Protein AF-A0A9P1D1K6-F1 (afdb_monomer)

Sequence (408 aa):
MLAAFEADSLADGDSSPRAAVVCERLGHWVSNLDGKNLGFVVSDTKKFWKLSDGKVVQKAAHGKKWQWMDKAPTPAATPTGSFSNTCSSPEVSFVLPPAMTSPKSGGYSPRKATVRLGANIRGVGGALWGRVVAEEFQGWRLDTGHIAKKVSENVQWRWDDTYAIHVELEGLELPPSADLEDHTGWDGLPQAVLFHIYEWLSLRSALRAAASSRRWAQSAVALPVELPPPQVDALLQFCLLQVLQAFDETRLPLPMTAIYAEMRAAARKALAGTSARHRMESMVLQSVGRSCLSAQKDLLAGLAAGRCHRHHISWMPDVKTSGHRTLERMARHFHSMDLIEVTKQRWHKRIHHSPNTRTCIELLLTGVNRSHPLFLEHEAWALQKTTEGTEFCTQEAADQVDWQGRFT

Solvent-accessible surface area (backbone atoms only — not comparable to full-atom values): 24933 Å² total; per-residue (Å²): 136,90,78,90,80,82,88,82,89,79,90,84,77,94,70,77,73,79,69,81,80,81,70,81,61,65,78,36,36,33,19,31,78,87,66,48,77,72,39,40,29,72,42,84,54,100,60,32,37,32,26,72,85,72,49,73,47,52,59,88,36,56,81,74,58,24,41,81,42,98,60,78,81,74,77,75,80,80,80,88,76,81,94,77,93,80,90,78,88,83,89,81,87,87,79,87,83,82,85,88,79,80,85,82,83,76,84,80,78,82,67,84,79,71,85,58,71,70,42,40,35,19,32,73,88,66,48,77,66,34,34,24,72,42,85,50,98,64,28,33,33,24,72,73,73,49,71,52,46,60,88,39,58,79,71,54,27,40,78,40,75,75,48,81,71,46,70,85,52,77,78,58,78,72,70,79,85,64,92,69,83,75,77,56,78,68,81,74,56,56,70,70,57,56,49,55,53,47,75,75,39,53,71,70,56,38,54,52,48,20,72,74,34,73,67,42,32,60,56,44,75,62,44,57,45,74,58,53,29,48,27,34,44,38,43,42,49,51,18,45,49,57,41,57,73,77,53,66,73,86,64,53,68,37,49,48,69,60,54,50,52,47,22,45,50,40,35,55,53,26,67,75,32,71,68,51,32,51,53,49,50,50,52,23,72,68,44,82,41,91,65,62,51,64,62,49,50,51,51,52,51,28,45,74,68,66,76,40,56,83,83,28,42,58,74,69,69,46,53,65,65,17,77,52,49,35,68,74,46,43,54,49,50,42,31,74,68,52,46,32,38,69,47,80,49,76,49,75,45,72,41,86,100,46,96,51,69,42,82,46,75,50,48,26,37,64,49,70,38,73,84,26,68,74,47,46,54,52,50,54,54,54,52,53,56,53,53,57,55,51,54,54,55,52,50,54,53,51,53,53,53,56,59,58,64,74,78,112

Nearest PDB structures (foldseek):
  4cnz-assembly2_D  TM=4.065E-01  e=2.256E+00  Azospirillum brasilense
  3lf0-assembly1_C  TM=3.913E-01  e=2.387E+00  Mycobacterium tuberculosis
  6zm9-assembly1_A  TM=3.610E-01  e=2.256E+00  unidentified
  7o4x-assembly1_A  TM=4.022E-01  e=3.346E+00  Lentilactobacillus hilgardii ATCC 27305
  4ush-ass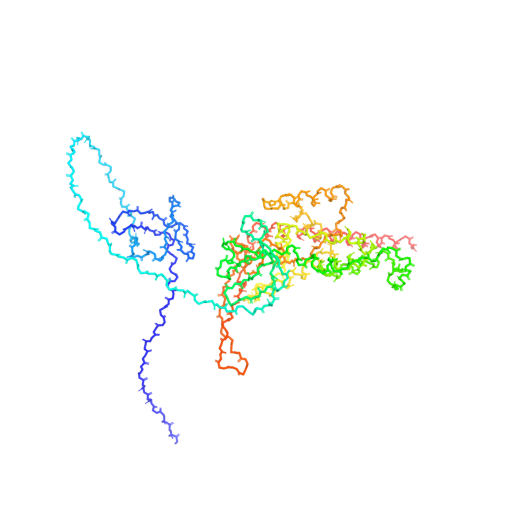embly1_C  TM=4.452E-01  e=5.250E+00  Chlamydomonas reinhardtii

InterPro domains:
  IPR001810 F-box domain [PF00646] (186-218)
  IPR036047 F-box-like domain superfamily [SSF81383] (177-218)

Secondary structure (DSSP, 8-state):
-------------------------TT-EEE-TTS-EEEEEEEE-SSEEEETTS-EEEGGGBTTTBEEESSPPP---------------------PPP-PPPPPPPPPP-------TT-EEEETTS-EEEEEEEE-SSEEEETTS-EEEGGGBTTTEEE-GGGGTTTTTTT--PPS--------GGGGS-HHHHHHHHHHS-HHHHHHHHHH-HHHHHHHTTS-BPPPHHHHHHHHHHHHHHHHHT--GGG-SEEHHHHHHHHHHHHHHHHHSHHHHHHHHHHHHH---STTHHHHHHHHHHHHTTSS-GGGB-----TTTSTT-SHHHHHHHHHHTTSEEEEEEEEEEEPTT-S-EEEEEEEEEEEE-TT-HHHHHHHHHHHHHHHHHHHHHHHHHHHHHHHHHT--

Structure (mmCIF, N/CA/C/O backbone):
data_AF-A0A9P1D1K6-F1
#
_entry.id   AF-A0A9P1D1K6-F1
#
loop_
_atom_site.group_PDB
_atom_site.id
_atom_site.type_symbol
_atom_site.label_atom_id
_atom_site.label_alt_id
_atom_site.label_comp_id
_atom_site.label_asym_id
_atom_site.label_entity_id
_atom_site.label_seq_id
_atom_site.pdbx_PDB_ins_code
_atom_site.Cartn_x
_atom_site.Cartn_y
_atom_site.Cartn_z
_atom_site.occupancy
_atom_site.B_iso_or_equiv
_atom_site.auth_seq_id
_atom_site.auth_comp_id
_atom_site.auth_asym_id
_atom_site.auth_atom_id
_atom_site.pdbx_PDB_model_num
ATOM 1 N N . MET A 1 1 ? -7.756 35.850 61.786 1.00 41.06 1 MET A N 1
ATOM 2 C CA . MET A 1 1 ? -8.008 35.706 60.335 1.00 41.06 1 MET A CA 1
ATOM 3 C C . MET A 1 1 ? -7.977 34.212 60.029 1.00 41.06 1 MET A C 1
ATOM 5 O O . MET A 1 1 ? -6.900 33.703 59.782 1.00 41.06 1 MET A O 1
ATOM 9 N N . LEU A 1 2 ? -8.994 33.377 60.263 1.00 36.25 2 LEU A N 1
ATOM 10 C CA . LEU A 1 2 ? -10.447 33.445 60.016 1.00 36.25 2 LEU A CA 1
ATOM 11 C C . LEU A 1 2 ? -10.829 33.692 58.547 1.00 36.25 2 LEU A C 1
ATOM 13 O O . LEU A 1 2 ? -10.919 34.843 58.139 1.00 36.25 2 LEU A O 1
ATOM 17 N N . ALA A 1 3 ? -11.037 32.588 57.819 1.00 40.38 3 ALA A N 1
ATOM 18 C CA . ALA A 1 3 ? -12.117 32.296 56.854 1.00 40.38 3 ALA A CA 1
ATOM 19 C C . ALA A 1 3 ? -11.849 30.854 56.345 1.00 40.38 3 ALA A C 1
ATOM 21 O O . ALA A 1 3 ? -10.811 30.621 55.738 1.00 40.38 3 ALA A O 1
ATOM 22 N N . ALA A 1 4 ? -12.541 29.788 56.761 1.00 41.41 4 ALA A N 1
ATOM 23 C CA . ALA A 1 4 ? -13.957 29.458 56.565 1.00 41.41 4 ALA A CA 1
ATOM 24 C C . ALA A 1 4 ? -14.380 29.574 55.090 1.00 41.41 4 ALA A C 1
ATOM 26 O O . ALA A 1 4 ? -14.666 30.668 54.616 1.00 41.41 4 ALA A O 1
ATOM 27 N N . PHE A 1 5 ? -14.417 28.439 54.387 1.00 39.00 5 PHE A N 1
ATOM 28 C CA . PHE A 1 5 ? -15.261 28.256 53.209 1.00 39.00 5 PHE A CA 1
ATOM 29 C C . PHE A 1 5 ? -16.013 26.939 53.372 1.00 39.00 5 PHE A C 1
ATOM 31 O O . PHE A 1 5 ? -15.420 25.862 53.437 1.00 39.00 5 PHE A O 1
ATOM 38 N N . GLU A 1 6 ? -17.319 27.097 53.546 1.00 37.59 6 GLU A N 1
ATOM 39 C CA . GLU A 1 6 ? -18.320 26.052 53.662 1.00 37.59 6 GLU A CA 1
ATOM 40 C C . GLU A 1 6 ? -18.509 25.314 52.336 1.00 37.59 6 GLU A C 1
ATOM 42 O O . GLU A 1 6 ? -18.278 25.839 51.245 1.00 37.59 6 GLU A O 1
ATOM 47 N N . ALA A 1 7 ? -18.931 24.063 52.484 1.00 39.88 7 ALA A N 1
ATOM 48 C CA . ALA A 1 7 ? -19.420 23.211 51.425 1.00 39.88 7 ALA A CA 1
ATOM 49 C C . ALA A 1 7 ? -20.794 23.689 50.946 1.00 39.88 7 ALA A C 1
ATOM 51 O O . ALA A 1 7 ? -21.640 24.022 51.769 1.00 39.88 7 ALA A O 1
ATOM 52 N N . ASP A 1 8 ? -21.035 23.590 49.639 1.00 38.03 8 ASP A N 1
ATOM 53 C CA . ASP A 1 8 ? -22.389 23.480 49.112 1.00 38.03 8 ASP A CA 1
ATOM 54 C C . ASP A 1 8 ? -22.459 22.318 48.120 1.00 38.03 8 ASP A C 1
ATOM 56 O O . ASP A 1 8 ? -21.765 22.265 47.100 1.00 38.03 8 ASP A O 1
ATOM 60 N N . SER A 1 9 ? -23.280 21.342 48.495 1.00 39.41 9 SER A N 1
ATOM 61 C CA . SER A 1 9 ? -23.649 20.173 47.717 1.00 39.41 9 SER A CA 1
ATOM 62 C C . SER A 1 9 ? -24.828 20.512 46.814 1.00 39.41 9 SER A C 1
ATOM 64 O O . SER A 1 9 ? -25.881 20.904 47.313 1.00 39.41 9 SER A O 1
ATOM 66 N N . LEU A 1 10 ? -24.712 20.241 45.516 1.00 39.47 10 LEU A N 1
ATOM 67 C CA . LEU A 1 10 ? -25.874 20.038 44.656 1.00 39.47 10 LEU A CA 1
ATOM 68 C C . LEU A 1 10 ? -25.683 18.754 43.853 1.00 39.47 10 LEU A C 1
ATOM 70 O O . LEU A 1 10 ? -24.783 18.623 43.025 1.00 39.47 10 LEU A O 1
ATOM 74 N N . ALA A 1 11 ? -26.542 17.796 44.185 1.00 43.94 11 ALA A N 1
ATOM 75 C CA . ALA A 1 11 ? -26.828 16.605 43.417 1.00 43.94 11 ALA A CA 1
ATOM 76 C C . ALA A 1 11 ? -27.397 16.981 42.042 1.00 43.94 11 ALA A C 1
ATOM 78 O O . ALA A 1 11 ? -28.223 17.883 41.958 1.00 43.94 11 ALA A O 1
ATOM 79 N N . ASP A 1 12 ? -26.970 16.282 40.989 1.00 33.62 12 ASP A N 1
ATOM 80 C CA . ASP A 1 12 ? -27.873 15.560 40.082 1.00 33.62 12 ASP A CA 1
ATOM 81 C C . ASP A 1 12 ? -27.120 14.956 38.890 1.00 33.62 12 ASP A C 1
ATOM 83 O O . ASP A 1 12 ? -26.237 15.572 38.294 1.00 33.62 12 ASP A O 1
ATOM 87 N N . GLY A 1 13 ? -27.550 13.754 38.495 1.00 33.19 13 GLY A N 1
ATOM 88 C CA . GLY A 1 13 ? -27.366 13.261 37.131 1.00 33.19 13 GLY A CA 1
ATOM 89 C C . GLY A 1 13 ? -26.314 12.177 36.927 1.00 33.19 13 GLY A C 1
ATOM 90 O O . GLY A 1 13 ? -25.454 12.314 36.056 1.00 33.19 13 GLY A O 1
ATOM 91 N N . ASP A 1 14 ? -26.435 11.059 37.648 1.00 34.12 14 ASP A N 1
ATOM 92 C CA . ASP A 1 14 ? -25.833 9.782 37.251 1.00 34.12 14 ASP A CA 1
ATOM 93 C C . ASP A 1 14 ? -26.406 9.345 35.887 1.00 34.12 14 ASP A C 1
ATOM 95 O O . ASP A 1 14 ? -27.428 8.670 35.770 1.00 34.12 14 ASP A O 1
ATOM 99 N N . SER A 1 15 ? -25.768 9.813 34.818 1.00 38.09 15 SER A N 1
ATOM 100 C CA . SER A 1 15 ? -25.951 9.324 33.455 1.00 38.09 15 SER A CA 1
ATOM 101 C C . SER A 1 15 ? -24.665 8.642 33.023 1.00 38.09 15 SER A C 1
ATOM 103 O O . SER A 1 15 ? -23.965 9.074 32.109 1.00 38.09 15 SER A O 1
ATOM 105 N N . SER A 1 16 ? -24.360 7.547 33.723 1.00 32.12 16 SER A N 1
ATOM 106 C CA . SER A 1 16 ? -23.357 6.570 33.323 1.00 32.12 16 SER A CA 1
ATOM 107 C C . SER A 1 16 ? -23.518 6.252 31.825 1.00 32.12 16 SER A C 1
ATOM 109 O O . SER A 1 16 ? -24.539 5.681 31.411 1.00 32.12 16 SER A O 1
ATOM 111 N N . PRO A 1 17 ? -22.569 6.653 30.958 1.00 38.59 17 PRO A N 1
ATOM 112 C CA . PRO A 1 17 ? -22.634 6.296 29.557 1.00 38.59 17 PRO A CA 1
ATOM 113 C C . PRO A 1 17 ? -22.462 4.786 29.496 1.00 38.59 17 PRO A C 1
ATOM 115 O O . PRO A 1 17 ? -21.401 4.281 29.851 1.00 38.59 17 PRO A O 1
ATOM 118 N N . ARG A 1 18 ? -23.517 4.077 29.064 1.00 36.25 18 ARG A N 1
ATOM 119 C CA . ARG A 1 18 ? -23.501 2.642 28.743 1.00 36.25 18 ARG A CA 1
ATOM 120 C C . ARG A 1 18 ? -22.171 2.303 28.079 1.00 36.25 18 ARG A C 1
ATOM 122 O O . ARG A 1 18 ? -21.989 2.551 26.884 1.00 36.25 18 ARG A O 1
ATOM 129 N N . ALA A 1 19 ? -21.258 1.756 28.877 1.00 33.16 19 ALA A N 1
ATOM 130 C CA . ALA A 1 19 ? -19.998 1.244 28.401 1.00 33.16 19 ALA A CA 1
ATOM 131 C C . ALA A 1 19 ? -20.338 0.274 27.274 1.00 33.16 19 ALA A C 1
ATOM 133 O O . ALA A 1 19 ? -21.213 -0.586 27.420 1.00 33.16 19 ALA A O 1
ATOM 134 N N . ALA A 1 20 ? -19.709 0.456 26.116 1.00 36.16 20 ALA A N 1
ATOM 135 C CA . ALA A 1 20 ? -19.743 -0.560 25.087 1.00 36.16 20 ALA A CA 1
ATOM 136 C C . ALA A 1 20 ? -19.101 -1.798 25.713 1.00 36.16 20 ALA A C 1
ATOM 138 O O . ALA A 1 20 ? -17.882 -1.872 25.834 1.00 36.16 20 ALA A O 1
ATOM 139 N N . VAL A 1 21 ? -19.939 -2.722 26.182 1.00 36.56 21 VAL A N 1
ATOM 140 C CA . VAL A 1 21 ? -19.530 -4.028 26.683 1.00 36.56 21 VAL A CA 1
ATOM 141 C C . VAL A 1 21 ? -18.934 -4.766 25.490 1.00 36.56 21 VAL A C 1
ATOM 143 O O . VAL A 1 21 ? -19.624 -5.461 24.743 1.00 36.56 21 VAL A O 1
ATOM 146 N N . VAL A 1 22 ? -17.640 -4.555 25.265 1.00 42.09 22 VAL A N 1
ATOM 147 C CA . VAL A 1 22 ? -16.799 -5.417 24.443 1.00 42.09 22 VAL A CA 1
ATOM 148 C C . VAL A 1 22 ? -16.539 -6.649 25.303 1.00 42.09 22 VAL A C 1
ATOM 150 O O . VAL A 1 22 ? -15.479 -6.817 25.885 1.00 42.09 22 VAL A O 1
ATOM 153 N N . CYS A 1 23 ? -17.570 -7.476 25.483 1.00 45.44 23 CYS A N 1
ATOM 154 C CA . CYS A 1 23 ? -17.365 -8.819 26.000 1.00 45.44 23 CYS A CA 1
ATOM 155 C C . CYS A 1 23 ? -16.886 -9.673 24.832 1.00 45.44 23 CYS A C 1
ATOM 157 O O . CYS A 1 23 ? -17.665 -9.980 23.922 1.00 45.44 23 CYS A O 1
ATOM 159 N N . GLU A 1 24 ? -15.620 -10.066 24.884 1.00 69.44 24 GLU A N 1
ATOM 160 C CA . GLU A 1 24 ? -15.062 -11.160 24.100 1.00 69.44 24 GLU A CA 1
ATOM 161 C C . GLU A 1 24 ? -15.771 -12.459 24.505 1.00 69.44 24 GLU A C 1
ATOM 163 O O . GLU A 1 24 ? -15.338 -13.188 25.385 1.00 69.44 24 GLU A O 1
ATOM 168 N N . ARG A 1 25 ? -16.930 -12.735 23.894 1.00 87.31 25 ARG A N 1
ATOM 169 C CA . ARG A 1 25 ? -17.701 -13.975 24.106 1.00 87.31 25 ARG A CA 1
ATOM 170 C C . ARG A 1 25 ? -17.231 -15.117 23.199 1.00 87.31 25 ARG A C 1
ATOM 172 O O . ARG A 1 25 ? -18.024 -15.981 22.818 1.00 87.31 25 ARG A O 1
ATOM 179 N N . LEU A 1 26 ? -15.949 -15.114 22.834 1.00 92.44 26 LEU A N 1
ATOM 180 C CA . LEU A 1 26 ? -15.308 -16.306 22.286 1.00 92.44 26 LEU A CA 1
ATOM 181 C C . LEU A 1 26 ? -15.361 -17.375 23.371 1.00 92.44 26 LEU A C 1
ATOM 183 O O . LEU A 1 26 ? -15.131 -17.079 24.538 1.00 92.44 26 LEU A O 1
ATOM 187 N N . GLY A 1 27 ? -15.718 -18.601 23.013 1.00 93.81 27 GLY A N 1
ATOM 188 C CA . GLY A 1 27 ? -15.810 -19.644 24.025 1.00 93.81 27 GLY A CA 1
ATOM 189 C C . GLY A 1 27 ? -17.211 -19.910 24.587 1.00 93.81 27 GLY A C 1
ATOM 190 O O . GLY A 1 27 ? -17.365 -20.742 25.477 1.00 93.81 27 GLY A O 1
ATOM 191 N N . HIS A 1 28 ? -18.243 -19.211 24.109 1.00 96.62 28 HIS A N 1
ATOM 192 C CA . HIS A 1 28 ? -19.609 -19.381 24.607 1.00 96.62 28 HIS A CA 1
ATOM 193 C C . HIS A 1 28 ? -20.494 -20.167 23.636 1.00 96.62 28 HIS A C 1
ATOM 195 O O . HIS A 1 28 ? -20.338 -20.104 22.413 1.00 96.62 28 HIS A O 1
ATOM 201 N N . TRP A 1 29 ? -21.465 -20.889 24.197 1.00 97.25 29 TRP A N 1
ATOM 202 C CA . TRP A 1 29 ? -22.485 -21.607 23.439 1.00 97.25 29 TRP A CA 1
ATOM 203 C C . TRP A 1 29 ? -23.649 -20.689 23.069 1.00 97.25 29 TRP A C 1
ATOM 205 O O . TRP A 1 29 ? -24.039 -19.799 23.832 1.00 97.25 29 TRP A O 1
ATOM 215 N N . VAL A 1 30 ? -24.221 -20.927 21.891 1.00 97.44 30 VAL A N 1
ATOM 216 C CA . VAL A 1 30 ? -25.369 -20.188 21.365 1.00 97.44 30 VAL A CA 1
ATOM 217 C C . VAL A 1 30 ? -26.512 -21.158 21.099 1.00 97.44 30 VAL A C 1
ATOM 219 O O . VAL A 1 30 ? -26.307 -22.220 20.514 1.00 97.44 30 VAL A O 1
ATOM 222 N N . SER A 1 31 ? -27.730 -20.780 21.478 1.00 97.38 31 SER A N 1
ATOM 223 C CA . SER A 1 31 ? -28.954 -21.527 21.168 1.00 97.38 31 SER A CA 1
ATOM 224 C C . SER A 1 31 ? -29.960 -20.657 20.423 1.00 97.38 31 SER A C 1
ATOM 226 O O . SER A 1 31 ? -29.921 -19.429 20.510 1.00 97.38 31 SER A O 1
ATOM 228 N N . ASN A 1 32 ? -30.858 -21.285 19.667 1.00 97.44 32 ASN A N 1
ATOM 229 C CA . ASN A 1 32 ? -32.072 -20.627 19.192 1.00 97.44 32 ASN A CA 1
ATOM 230 C C . ASN A 1 32 ? -32.989 -20.330 20.396 1.00 97.44 32 ASN A C 1
ATOM 232 O O . ASN A 1 32 ? -32.810 -20.900 21.471 1.00 97.44 32 ASN A O 1
ATOM 236 N N . LEU A 1 33 ? -33.990 -19.469 20.217 1.00 96.25 33 LEU A N 1
ATOM 237 C CA . LEU A 1 33 ? -34.990 -19.176 21.249 1.00 96.25 33 LEU A CA 1
ATOM 238 C C . LEU A 1 33 ? -35.756 -20.428 21.713 1.00 96.25 33 LEU A C 1
ATOM 240 O O . LEU A 1 33 ? -36.157 -20.493 22.868 1.00 96.25 33 LEU A O 1
ATOM 244 N N . ASP A 1 34 ? -35.855 -21.453 20.864 1.00 95.81 34 ASP A N 1
ATOM 245 C CA . ASP A 1 34 ? -36.446 -22.758 21.204 1.00 95.81 34 ASP A CA 1
ATOM 246 C C . ASP A 1 34 ? -35.520 -23.652 22.062 1.00 95.81 34 ASP A C 1
ATOM 248 O O . ASP A 1 34 ? -35.788 -24.835 22.252 1.00 95.81 34 ASP A O 1
ATOM 252 N N . GLY A 1 35 ? -34.361 -23.147 22.505 1.00 95.19 35 GLY A N 1
ATOM 253 C CA . GLY A 1 35 ? -33.372 -23.896 23.292 1.00 95.19 35 GLY A CA 1
ATOM 254 C C . GLY A 1 35 ? -32.497 -24.862 22.482 1.00 95.19 35 GLY A C 1
ATOM 255 O O . GLY A 1 35 ? -31.552 -25.441 23.016 1.00 95.19 35 GLY A O 1
ATOM 256 N N . LYS A 1 36 ? -32.746 -25.019 21.175 1.00 96.12 36 LYS A N 1
ATOM 257 C CA . LYS A 1 36 ? -31.904 -25.847 20.301 1.00 96.12 36 LYS A CA 1
ATOM 258 C C . LYS A 1 36 ? -30.505 -25.244 20.170 1.00 96.12 36 LYS A C 1
ATOM 260 O O . LYS A 1 36 ? -30.358 -24.096 19.750 1.00 96.12 36 LYS A O 1
ATOM 265 N N . ASN A 1 37 ? -29.483 -26.044 20.465 1.00 96.69 37 ASN A N 1
ATOM 266 C CA . ASN A 1 37 ? -28.086 -25.651 20.316 1.00 96.69 37 ASN A CA 1
ATOM 267 C C . ASN A 1 37 ? -27.757 -25.319 18.849 1.00 96.69 37 ASN A C 1
ATOM 269 O O . ASN A 1 37 ? -27.994 -26.132 17.953 1.00 96.69 37 ASN A O 1
ATOM 273 N N . LEU A 1 38 ? -27.218 -24.122 18.617 1.00 97.06 38 LEU A N 1
ATOM 274 C CA . LEU A 1 38 ? -26.745 -23.677 17.308 1.00 97.06 38 LEU A CA 1
ATOM 275 C C . LEU A 1 38 ? -25.254 -23.952 17.118 1.00 97.06 38 LEU A C 1
ATOM 277 O O . LEU A 1 38 ? -24.837 -24.172 15.986 1.00 97.06 38 LEU A O 1
ATOM 281 N N . GLY A 1 39 ? -24.467 -23.946 18.195 1.00 97.06 39 GLY A N 1
ATOM 282 C CA . GLY A 1 39 ? -23.029 -24.188 18.164 1.00 97.06 39 GLY A CA 1
ATOM 283 C C . GLY A 1 39 ? -22.252 -23.300 19.133 1.00 97.06 39 GLY A C 1
ATOM 284 O O . GLY A 1 39 ? -22.808 -22.461 19.844 1.00 97.06 39 GLY A O 1
ATOM 285 N N . PHE A 1 40 ? -20.940 -23.497 19.148 1.00 96.62 40 PHE A N 1
ATOM 286 C CA . PHE A 1 40 ? -20.002 -22.771 19.998 1.00 96.62 40 PHE A CA 1
ATOM 287 C C . PHE A 1 40 ? -19.290 -21.677 19.206 1.00 96.62 40 PHE A C 1
ATOM 289 O O . PHE A 1 40 ? -18.876 -21.916 18.073 1.00 96.62 40 PHE A O 1
ATOM 296 N N . VAL A 1 41 ? -19.142 -20.483 19.776 1.00 97.38 41 VAL A N 1
ATOM 297 C CA . VAL A 1 41 ? -18.536 -19.339 19.082 1.00 97.38 41 VAL A CA 1
ATOM 298 C C . VAL A 1 41 ? -17.017 -19.479 18.998 1.00 97.38 41 VAL A C 1
ATOM 300 O O . VAL A 1 41 ? -16.330 -19.449 20.017 1.00 97.38 41 VAL A O 1
ATOM 303 N N . VAL A 1 42 ? -16.502 -19.552 17.766 1.00 97.44 42 VAL A N 1
ATOM 304 C CA . VAL A 1 42 ? -15.063 -19.687 17.463 1.00 97.44 42 VAL A CA 1
ATOM 305 C C . VAL A 1 42 ? -14.430 -18.417 16.899 1.00 97.44 42 VAL A C 1
ATOM 307 O O . VAL A 1 42 ? -13.213 -18.283 16.910 1.00 97.44 42 VAL A O 1
ATOM 310 N N . SER A 1 43 ? -15.223 -17.476 16.380 1.00 94.88 43 SER A N 1
ATOM 311 C CA . SER A 1 43 ? -14.691 -16.213 15.855 1.00 94.88 43 SER A CA 1
ATOM 312 C C . SER A 1 43 ? -15.709 -15.083 15.966 1.00 94.88 43 SER A C 1
ATOM 314 O O . SER A 1 43 ? -16.897 -15.257 15.671 1.00 94.88 43 SER A O 1
ATOM 316 N N . ASP A 1 44 ? -15.216 -13.911 16.375 1.00 96.00 44 ASP A N 1
ATOM 317 C CA . ASP A 1 44 ? -15.977 -12.672 16.423 1.00 96.00 44 ASP A CA 1
ATOM 318 C C . ASP A 1 44 ? -15.711 -11.811 15.184 1.00 96.00 44 ASP A C 1
ATOM 320 O O . ASP A 1 44 ? -14.569 -11.556 14.808 1.00 96.00 44 ASP A O 1
ATOM 324 N N . THR A 1 45 ? -16.770 -11.298 14.567 1.00 92.75 45 THR A N 1
ATOM 325 C CA . THR A 1 45 ? -16.665 -10.241 13.564 1.00 92.75 45 THR A CA 1
ATOM 326 C C . THR A 1 45 ? -17.608 -9.089 13.894 1.00 92.75 45 THR A C 1
ATOM 328 O O . THR A 1 45 ? -18.547 -9.193 14.682 1.00 92.75 45 THR A O 1
ATOM 331 N N . LYS A 1 46 ? -17.435 -7.956 13.206 1.00 92.50 46 LYS A N 1
ATOM 332 C CA . LYS A 1 46 ? -18.233 -6.748 13.460 1.00 92.50 46 LYS A CA 1
ATOM 333 C C . LYS A 1 46 ? -19.756 -6.961 13.383 1.00 92.50 46 LYS A C 1
ATOM 335 O O . LYS A 1 46 ? -20.492 -6.229 14.038 1.00 92.50 46 LYS A O 1
ATOM 340 N N . LYS A 1 47 ? -20.246 -7.903 12.567 1.00 95.25 47 LYS A N 1
ATOM 341 C CA . LYS A 1 47 ? -21.691 -8.091 12.318 1.00 95.25 47 LYS A CA 1
ATOM 342 C C . LYS A 1 47 ? -22.230 -9.468 12.707 1.00 95.25 47 LYS A C 1
ATOM 344 O O . LYS A 1 47 ? -23.443 -9.603 12.872 1.00 95.25 47 LYS A O 1
ATOM 349 N N . PHE A 1 48 ? -21.376 -10.474 12.842 1.00 96.94 48 PHE A N 1
ATOM 350 C CA . PHE A 1 48 ? -21.790 -11.853 13.087 1.00 96.94 48 PHE A CA 1
ATOM 351 C C . PHE A 1 48 ? -20.756 -12.607 13.919 1.00 96.94 48 PHE A C 1
ATOM 353 O O . PHE A 1 48 ? -19.576 -12.266 13.905 1.00 96.94 48 PHE A O 1
ATOM 360 N N . TRP A 1 49 ? -21.209 -13.652 14.595 1.00 97.31 49 TRP A N 1
ATOM 361 C CA . TRP A 1 49 ? -20.361 -14.649 15.235 1.00 97.31 49 TRP A CA 1
ATOM 362 C C . TRP A 1 49 ? -20.278 -15.877 14.330 1.00 97.31 49 TRP A C 1
ATOM 364 O O . TRP A 1 49 ? -21.297 -16.281 13.763 1.00 97.31 49 TRP A O 1
ATOM 374 N N . LYS A 1 50 ? -19.083 -16.452 14.177 1.00 97.12 50 LYS A N 1
ATOM 375 C CA . LYS A 1 50 ? -18.884 -17.750 13.517 1.00 97.12 50 LYS A CA 1
ATOM 376 C C . LYS A 1 50 ? -18.923 -18.861 14.560 1.00 97.12 50 LYS A C 1
ATOM 378 O O . LYS A 1 50 ? -18.284 -18.745 15.607 1.00 97.12 50 LYS A O 1
ATOM 383 N N . LEU A 1 51 ? -19.665 -19.916 14.256 1.00 97.81 51 LEU A N 1
ATOM 384 C CA . LEU A 1 51 ? -19.818 -21.098 15.093 1.00 97.81 51 LEU A CA 1
ATOM 385 C C . LEU A 1 51 ? -18.842 -22.202 14.662 1.00 97.81 51 LEU A C 1
ATOM 387 O O . LEU A 1 51 ? -18.327 -22.184 13.542 1.00 97.81 51 LEU A O 1
ATOM 391 N N . SER A 1 52 ? -18.588 -23.160 15.552 1.00 96.62 52 SER A N 1
ATOM 392 C CA . SER A 1 52 ? -17.672 -24.287 15.334 1.00 96.62 52 SER A CA 1
ATOM 393 C C . SER A 1 52 ? -18.059 -25.191 14.159 1.00 96.62 52 SER A C 1
ATOM 395 O O . SER A 1 52 ? -17.189 -25.810 13.559 1.00 96.62 52 SER A O 1
ATOM 397 N N . ASP A 1 53 ? -19.338 -25.231 13.785 1.00 95.44 53 ASP A N 1
ATOM 398 C CA . ASP A 1 53 ? -19.848 -25.978 12.628 1.00 95.44 53 ASP A CA 1
ATOM 399 C C . ASP A 1 53 ? -19.772 -25.189 11.302 1.00 95.44 53 ASP A C 1
ATOM 401 O O . ASP A 1 53 ? -20.285 -25.633 10.276 1.00 95.44 53 ASP A O 1
ATOM 405 N N . GLY A 1 54 ? -19.162 -23.997 11.317 1.00 95.94 54 GLY A N 1
ATOM 406 C CA . GLY A 1 54 ? -19.036 -23.105 10.163 1.00 95.94 54 GLY A CA 1
ATOM 407 C C . GLY A 1 54 ? -20.247 -22.199 9.920 1.00 95.94 54 GLY A C 1
ATOM 408 O O . GLY A 1 54 ? -20.174 -21.313 9.061 1.00 95.94 54 GLY A O 1
ATOM 409 N N . LYS A 1 55 ? -21.347 -22.354 10.673 1.00 97.38 55 LYS A N 1
ATOM 410 C CA . LYS A 1 55 ? -22.498 -21.445 10.574 1.00 97.38 55 LYS A CA 1
ATOM 411 C C . LYS A 1 55 ? -22.168 -20.067 11.141 1.00 97.38 55 LYS A C 1
ATOM 413 O O . LYS A 1 55 ? -21.225 -19.868 11.904 1.00 97.38 55 LYS A O 1
ATOM 418 N N . VAL A 1 56 ? -22.984 -19.087 10.766 1.00 97.62 56 VAL A N 1
ATOM 419 C CA . VAL A 1 56 ? -22.863 -17.698 11.220 1.00 97.62 56 VAL A CA 1
ATOM 420 C C . VAL A 1 56 ? -24.176 -17.194 11.800 1.00 97.62 56 VAL A C 1
ATOM 422 O O . VAL A 1 56 ? -25.228 -17.330 11.178 1.00 97.62 56 VAL A O 1
ATOM 425 N N . VAL A 1 57 ? -24.109 -16.553 12.968 1.00 97.69 57 VAL A N 1
ATOM 426 C CA . VAL A 1 57 ? -25.256 -15.894 13.611 1.00 97.69 57 VAL A CA 1
ATOM 427 C C . VAL A 1 57 ? -25.049 -14.384 13.649 1.00 97.69 57 VAL A C 1
ATOM 429 O O . VAL A 1 57 ? -23.986 -13.886 14.013 1.00 97.69 57 VAL A O 1
ATOM 432 N N . GLN A 1 58 ? -26.060 -13.615 13.244 1.00 97.50 58 GLN A N 1
ATOM 433 C CA . GLN A 1 58 ? -25.962 -12.153 13.200 1.00 97.50 58 GLN A CA 1
ATOM 434 C C . GLN A 1 58 ? -26.104 -11.543 14.598 1.00 97.50 58 GLN A C 1
ATOM 436 O O . GLN A 1 58 ? -27.080 -11.826 15.293 1.00 97.50 58 GLN A O 1
ATOM 441 N N . LYS A 1 59 ? -25.205 -10.621 14.970 1.00 97.12 59 LYS A N 1
ATOM 442 C CA . LYS A 1 59 ? -25.242 -9.906 16.263 1.00 97.12 59 LYS A CA 1
ATOM 443 C C . LYS A 1 59 ? -26.562 -9.166 16.490 1.00 97.12 59 LYS A C 1
ATOM 445 O O . LYS A 1 59 ? -27.111 -9.201 17.582 1.00 97.12 59 LYS A O 1
ATOM 450 N N . ALA A 1 60 ? -27.111 -8.559 15.437 1.00 95.75 60 ALA A N 1
ATOM 451 C CA . ALA A 1 60 ? -28.381 -7.829 15.491 1.00 95.75 60 ALA A CA 1
ATOM 452 C C . ALA A 1 60 ? -29.616 -8.725 15.728 1.00 95.75 60 ALA A C 1
ATOM 454 O O . ALA A 1 60 ? -30.697 -8.210 16.008 1.00 95.75 60 ALA A O 1
ATOM 455 N N . ALA A 1 61 ? -29.469 -10.048 15.593 1.00 96.88 61 ALA A N 1
ATOM 456 C CA . ALA A 1 61 ? -30.528 -11.020 15.846 1.00 96.88 61 ALA A CA 1
ATOM 457 C C . ALA A 1 61 ? -30.473 -11.623 17.263 1.00 96.88 61 ALA A C 1
ATOM 459 O O . ALA A 1 61 ? -31.321 -12.453 17.594 1.00 96.88 61 ALA A O 1
ATOM 460 N N . HIS A 1 62 ? -29.513 -11.204 18.096 1.00 96.62 62 HIS A N 1
ATOM 461 C CA . HIS A 1 62 ? -29.448 -11.592 19.503 1.00 96.62 62 HIS A CA 1
ATOM 462 C C . HIS A 1 62 ? -30.729 -11.167 20.240 1.00 96.62 62 HIS A C 1
ATOM 464 O O . HIS A 1 62 ? -31.200 -10.041 20.068 1.00 96.62 62 HIS A O 1
ATOM 470 N N . GLY A 1 63 ? -31.322 -12.085 21.002 1.00 96.12 63 GLY A N 1
ATOM 471 C CA . GLY A 1 63 ? -32.614 -11.914 21.675 1.00 96.12 63 GLY A CA 1
ATOM 472 C C . GLY A 1 63 ? -33.839 -12.016 20.755 1.00 96.12 63 GLY A C 1
ATOM 473 O O . GLY A 1 63 ? -34.959 -12.031 21.247 1.00 96.12 63 GLY A O 1
ATOM 474 N N . LYS A 1 64 ? -33.654 -12.098 19.427 1.00 96.62 64 LYS A N 1
ATOM 475 C CA . LYS A 1 64 ? -34.749 -12.239 18.442 1.00 96.62 64 LYS A CA 1
ATOM 476 C C . LYS A 1 64 ? -34.792 -13.600 17.764 1.00 96.62 64 LYS A C 1
ATOM 478 O O . LYS A 1 64 ? -35.860 -14.062 17.391 1.00 96.62 64 LYS A O 1
ATOM 483 N N . LYS A 1 65 ? -33.625 -14.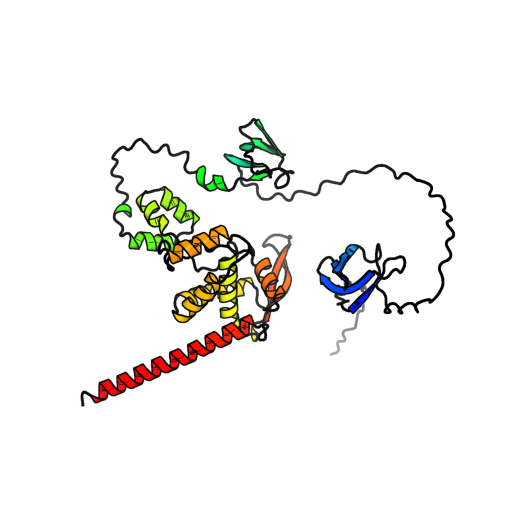191 17.515 1.00 97.06 65 LYS A N 1
ATOM 484 C CA . LYS A 1 65 ? -33.479 -15.498 16.851 1.00 97.06 65 LYS A CA 1
ATOM 485 C C . LYS A 1 65 ? -32.512 -16.427 17.569 1.00 97.06 65 LYS A C 1
ATOM 487 O O . LYS A 1 65 ? -32.353 -17.566 17.162 1.00 97.06 65 LYS A O 1
ATOM 492 N N . TRP A 1 66 ? -31.783 -15.924 18.554 1.00 97.88 66 TRP A N 1
ATOM 493 C CA . TRP A 1 66 ? -30.814 -16.709 19.299 1.00 97.88 66 TRP A CA 1
ATOM 494 C C . TRP A 1 66 ? -30.452 -16.003 20.600 1.00 97.88 66 TRP A C 1
ATOM 496 O O . TRP A 1 66 ? -30.580 -14.779 20.706 1.00 97.88 66 TRP A O 1
ATOM 506 N N . GLN A 1 67 ? -29.969 -16.771 21.567 1.00 97.62 67 GLN A N 1
ATOM 507 C CA . GLN A 1 67 ? -29.499 -16.295 22.864 1.00 97.62 67 GLN A CA 1
ATOM 508 C C . GLN A 1 67 ? -28.266 -17.082 23.322 1.00 97.62 67 GLN A C 1
ATOM 510 O O . GLN A 1 67 ? -27.980 -18.173 22.818 1.00 97.62 67 GLN A O 1
ATOM 515 N N . TRP A 1 68 ? -27.511 -16.506 24.254 1.00 97.50 68 TRP A N 1
ATOM 516 C CA . TRP A 1 68 ? -26.362 -17.173 24.865 1.00 97.50 68 TRP A CA 1
ATOM 517 C C . TRP A 1 68 ? -26.815 -18.279 25.818 1.00 97.50 68 TRP A C 1
ATOM 519 O O . TRP A 1 68 ? -27.849 -18.148 26.467 1.00 97.50 68 TRP A O 1
ATOM 529 N N . MET A 1 69 ? -26.034 -19.355 25.902 1.00 96.12 69 MET A N 1
ATOM 530 C CA . MET A 1 69 ? -26.188 -20.384 26.928 1.00 96.12 69 MET A CA 1
ATOM 531 C C . MET A 1 69 ? -25.075 -20.259 27.968 1.00 96.12 69 MET A C 1
ATOM 533 O O . MET A 1 69 ? -23.898 -20.191 27.612 1.00 96.12 69 MET A O 1
ATOM 537 N N . ASP A 1 70 ? -25.450 -20.300 29.246 1.00 92.12 70 ASP A N 1
ATOM 538 C CA . ASP A 1 70 ? -24.498 -20.235 30.364 1.00 92.12 70 ASP A CA 1
ATOM 539 C C . ASP A 1 70 ? -23.790 -21.571 30.625 1.00 92.12 70 ASP A C 1
ATOM 541 O O . ASP A 1 70 ? -22.727 -21.610 31.239 1.00 92.12 70 ASP A O 1
ATOM 545 N N . LYS A 1 71 ? -24.365 -22.684 30.154 1.00 92.19 71 LYS A N 1
ATOM 546 C CA . LYS A 1 71 ? -23.808 -24.031 30.320 1.00 92.19 71 LYS A CA 1
ATOM 547 C C . LYS A 1 71 ? -23.692 -24.737 28.979 1.00 92.19 71 LYS A C 1
ATOM 549 O O . LYS A 1 71 ? -24.563 -24.602 28.122 1.00 92.19 71 LYS A O 1
ATOM 554 N N . ALA A 1 72 ? -22.621 -25.512 28.820 1.00 89.69 72 ALA A N 1
ATOM 555 C CA . ALA A 1 72 ? -22.484 -26.412 27.686 1.00 89.69 72 ALA A CA 1
ATOM 556 C C . ALA A 1 72 ? -23.670 -27.397 27.659 1.00 89.69 72 ALA A C 1
ATOM 558 O O . ALA A 1 72 ? -24.104 -27.844 28.727 1.00 89.69 72 ALA A O 1
ATOM 559 N N . PRO A 1 73 ? -24.203 -27.738 26.473 1.00 88.31 73 PRO A N 1
ATOM 560 C CA . PRO A 1 73 ? -25.268 -28.719 26.372 1.00 88.31 73 PRO A CA 1
ATOM 561 C C . PRO A 1 73 ? -24.765 -30.041 26.939 1.00 88.31 73 PRO A C 1
ATOM 563 O O . PRO A 1 73 ? -23.760 -30.580 26.473 1.00 88.31 73 PRO A O 1
ATOM 566 N N . THR A 1 74 ? -25.451 -30.554 27.958 1.00 88.81 74 THR A N 1
ATOM 567 C CA . THR A 1 74 ? -25.173 -31.889 28.479 1.00 88.81 74 THR A CA 1
ATOM 568 C C . THR A 1 74 ? -25.392 -32.877 27.333 1.00 88.81 74 THR A C 1
ATOM 570 O O . THR A 1 74 ? -26.473 -32.851 26.736 1.00 88.81 74 THR A O 1
ATOM 573 N N . PRO A 1 75 ? -24.393 -33.700 26.964 1.00 82.44 75 PRO A N 1
ATOM 574 C CA . PRO A 1 75 ? -24.572 -34.691 25.915 1.00 82.44 75 PRO A CA 1
ATOM 575 C C . PRO A 1 75 ? -25.744 -35.581 26.321 1.00 82.44 75 PRO A C 1
ATOM 577 O O . PRO A 1 75 ? -25.707 -36.217 27.374 1.00 82.44 75 PRO A O 1
ATOM 580 N N . ALA A 1 76 ? -26.820 -35.541 25.533 1.00 71.69 76 ALA A N 1
ATOM 581 C CA . ALA A 1 76 ? -28.005 -36.336 25.796 1.00 71.69 76 ALA A CA 1
ATOM 582 C C . ALA A 1 76 ? -27.573 -37.803 25.868 1.00 71.69 76 ALA A C 1
ATOM 584 O O . ALA A 1 76 ? -27.022 -38.330 24.898 1.00 71.69 76 ALA A O 1
ATOM 585 N N . ALA A 1 77 ? -27.771 -38.427 27.032 1.00 54.66 77 ALA A N 1
ATOM 586 C CA . ALA A 1 77 ? -27.512 -39.842 27.234 1.00 54.66 77 ALA A CA 1
ATOM 587 C C . ALA A 1 77 ? -28.223 -40.613 26.120 1.00 54.66 77 ALA A C 1
ATOM 589 O O . ALA A 1 77 ? -29.438 -40.500 25.976 1.00 54.66 77 ALA A O 1
ATOM 590 N N . THR A 1 78 ? -27.450 -41.305 25.284 1.00 46.78 78 THR A N 1
ATOM 591 C CA . THR A 1 78 ? -27.938 -42.006 24.098 1.00 46.78 78 THR A CA 1
ATOM 592 C C . THR A 1 78 ? -29.006 -43.022 24.514 1.00 46.78 78 THR A C 1
ATOM 594 O O . THR A 1 78 ? -28.664 -44.000 25.179 1.00 46.78 78 THR A O 1
ATOM 597 N N . PRO A 1 79 ? -30.289 -42.834 24.155 1.00 50.28 79 PRO A N 1
ATOM 598 C CA . PRO A 1 79 ? -31.306 -43.828 24.447 1.00 50.28 79 PRO A CA 1
ATOM 599 C C . PRO A 1 79 ? -31.121 -45.003 23.485 1.00 50.28 79 PRO A C 1
ATOM 601 O O . PRO A 1 79 ? -31.322 -44.892 22.276 1.00 50.28 79 PRO A O 1
ATOM 604 N N . THR A 1 80 ? -30.697 -46.142 24.024 1.00 49.44 80 THR A N 1
ATOM 605 C CA . THR A 1 80 ? -30.752 -47.431 23.333 1.00 49.44 80 THR A CA 1
ATOM 606 C C . THR A 1 80 ? -32.204 -47.905 23.381 1.00 49.44 80 THR A C 1
ATOM 608 O O . THR A 1 80 ? -32.677 -48.297 24.443 1.00 49.44 80 THR A O 1
ATOM 611 N N . GLY A 1 81 ? -32.954 -47.831 22.277 1.00 40.72 81 GLY A N 1
ATOM 612 C CA . GLY A 1 81 ? -34.343 -48.298 22.307 1.00 40.72 81 GLY A CA 1
ATOM 613 C C . GLY A 1 81 ? -35.165 -48.086 21.040 1.00 40.72 81 GLY A C 1
ATOM 614 O O . GLY A 1 81 ? -35.704 -47.011 20.828 1.00 40.72 81 GLY A O 1
ATOM 615 N N . SER A 1 82 ? -35.275 -49.172 20.268 1.00 37.34 82 SER A N 1
ATOM 616 C CA . SER A 1 82 ? -36.464 -49.686 19.568 1.00 37.34 82 SER A CA 1
ATOM 617 C C . SER A 1 82 ? -37.386 -48.712 18.821 1.00 37.34 82 SER A C 1
ATOM 619 O O . SER A 1 82 ? -38.161 -47.961 19.405 1.00 37.34 82 SER A O 1
ATOM 621 N N . PHE A 1 83 ? -37.403 -48.868 17.497 1.00 36.59 83 PHE A N 1
ATOM 622 C CA . PHE A 1 83 ? -38.390 -48.298 16.585 1.00 36.59 83 PHE A CA 1
ATOM 623 C C . PHE A 1 83 ? -39.800 -48.849 16.847 1.00 36.59 83 PHE A C 1
ATOM 625 O O . PHE A 1 83 ? -40.023 -50.055 16.783 1.00 36.59 83 PHE A O 1
ATOM 632 N N . SER A 1 84 ? -40.773 -47.956 17.013 1.00 35.34 84 SER A N 1
ATOM 633 C CA . SER A 1 84 ? -42.181 -48.237 16.727 1.00 35.34 84 SER A CA 1
ATOM 634 C C . SER A 1 84 ? -42.805 -47.014 16.058 1.00 35.34 84 SER A C 1
ATOM 636 O O . SER A 1 84 ? -42.936 -45.951 16.663 1.00 35.34 84 SER A O 1
ATOM 638 N N . ASN A 1 85 ? -43.139 -47.179 14.779 1.00 41.75 85 ASN A N 1
ATOM 639 C CA . ASN A 1 85 ? -43.850 -46.214 13.951 1.00 41.75 85 ASN A CA 1
ATOM 640 C C . ASN A 1 85 ? -45.305 -46.088 14.408 1.00 41.75 85 ASN A C 1
ATOM 642 O O . ASN A 1 85 ? -46.035 -47.072 14.351 1.00 41.75 85 ASN A O 1
ATOM 646 N N . THR A 1 86 ? -45.758 -44.868 14.685 1.00 34.59 86 THR A N 1
ATOM 647 C CA . THR A 1 86 ? -47.163 -44.489 14.484 1.00 34.59 86 THR A CA 1
ATOM 648 C C . THR A 1 86 ? -47.246 -43.034 14.045 1.00 34.59 86 THR A C 1
ATOM 650 O O . THR A 1 86 ? -46.744 -42.125 14.700 1.00 34.59 86 THR A O 1
ATOM 653 N N . CYS A 1 87 ? -47.857 -42.866 12.877 1.00 39.31 87 CYS A N 1
ATOM 654 C CA . CYS A 1 87 ? -48.142 -41.626 12.181 1.00 39.31 87 CYS A CA 1
ATOM 655 C C . CYS A 1 87 ? -49.394 -40.980 12.787 1.00 39.31 87 CYS A C 1
ATOM 657 O O . CYS A 1 87 ? -50.421 -41.644 12.920 1.00 39.31 87 CYS A O 1
ATOM 659 N N . SER A 1 88 ? -49.333 -39.698 13.143 1.00 34.66 88 SER A N 1
ATOM 660 C CA . SER A 1 88 ? -50.519 -38.874 13.406 1.00 34.66 88 SER A CA 1
ATOM 661 C C . SER A 1 88 ? -50.188 -37.406 13.133 1.00 34.66 88 SER A C 1
ATOM 663 O O . SER A 1 88 ? -49.370 -36.803 13.825 1.00 34.66 88 SER A O 1
ATOM 665 N N . SER A 1 89 ? -50.799 -36.864 12.080 1.00 44.25 89 SER A N 1
ATOM 666 C CA . SER A 1 89 ? -50.806 -35.439 11.732 1.00 44.25 89 SER A CA 1
ATOM 667 C C . SER A 1 89 ? -51.551 -34.607 12.775 1.00 44.25 89 SER A C 1
ATOM 669 O O . SER A 1 89 ? -52.503 -35.103 13.381 1.00 44.25 89 SER A O 1
ATOM 671 N N . PRO A 1 90 ? -51.238 -33.305 12.859 1.00 50.16 90 PRO A N 1
ATOM 672 C CA . PRO A 1 90 ? -52.310 -32.336 13.037 1.00 50.16 90 PRO A CA 1
ATOM 673 C C . PRO A 1 90 ? -52.279 -31.186 12.023 1.00 50.16 90 PRO A C 1
ATOM 675 O O . PRO A 1 90 ? -51.252 -30.823 11.448 1.00 50.16 90 PRO A O 1
ATOM 678 N N . GLU A 1 91 ? -53.483 -30.660 11.820 1.00 42.66 91 GLU A N 1
ATOM 679 C CA . GLU A 1 91 ? -53.886 -29.544 10.974 1.00 42.66 91 GLU A CA 1
ATOM 680 C C . GLU A 1 91 ? -53.121 -28.248 11.268 1.00 42.66 91 GLU A C 1
ATOM 682 O O . GLU A 1 91 ? -52.858 -27.901 12.419 1.00 42.66 91 GLU A O 1
ATOM 687 N N . VAL A 1 92 ? -52.840 -27.480 10.211 1.00 35.25 92 VAL A N 1
ATOM 688 C CA . VAL A 1 92 ? -52.356 -26.100 10.316 1.00 35.25 92 VAL A CA 1
ATOM 689 C C . VAL A 1 92 ? -53.322 -25.180 9.577 1.00 35.25 92 VAL A C 1
ATOM 691 O O . VAL A 1 92 ? -53.460 -25.229 8.355 1.00 35.25 92 VAL A O 1
ATOM 694 N N . SER A 1 93 ? -53.980 -24.323 10.350 1.00 33.38 93 SER A N 1
ATOM 695 C CA . SER A 1 93 ? -54.812 -23.207 9.910 1.00 33.38 93 SER A CA 1
ATOM 696 C C . SER A 1 93 ? -53.963 -22.084 9.299 1.00 33.38 93 SER A C 1
ATOM 698 O O . SER A 1 93 ? -53.037 -21.583 9.939 1.00 33.38 93 SER A O 1
ATOM 700 N N . PHE A 1 94 ? -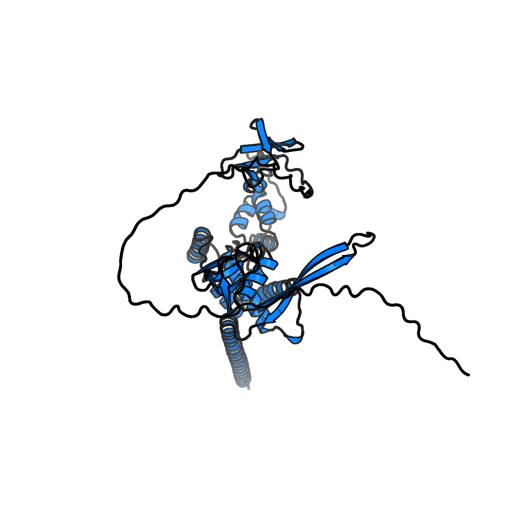54.311 -21.647 8.087 1.00 33.66 94 PHE A N 1
ATOM 701 C CA . PHE A 1 94 ? -53.721 -20.482 7.425 1.00 33.66 94 PHE A CA 1
ATOM 702 C C . PHE A 1 94 ? -54.390 -19.180 7.893 1.00 33.66 94 PHE A C 1
ATOM 704 O O . PHE A 1 94 ? -55.594 -19.003 7.729 1.00 33.66 94 PHE A O 1
ATOM 711 N N . VAL A 1 95 ? -53.592 -18.237 8.403 1.00 37.00 95 VAL A N 1
ATOM 712 C CA . VAL A 1 95 ? -53.980 -16.830 8.599 1.00 37.00 95 VAL A CA 1
ATOM 713 C C . VAL A 1 95 ? -53.109 -15.959 7.687 1.00 37.00 95 VAL A C 1
ATOM 715 O O . VAL A 1 95 ? -51.881 -16.013 7.748 1.00 37.00 95 VAL A O 1
ATOM 718 N N . LEU A 1 96 ? -53.756 -15.180 6.818 1.00 42.38 96 LEU A N 1
ATOM 719 C CA . LEU A 1 96 ? -53.146 -14.204 5.905 1.00 42.38 96 LEU A CA 1
ATOM 720 C C . LEU A 1 96 ? -52.601 -12.978 6.667 1.00 42.38 96 LEU A C 1
ATOM 722 O O . LEU A 1 96 ? -53.305 -12.463 7.538 1.00 42.38 96 LEU A O 1
ATOM 726 N N . PRO A 1 97 ? -51.423 -12.428 6.311 1.00 43.44 97 PRO A N 1
ATOM 727 C CA . PRO A 1 97 ? -50.995 -11.118 6.794 1.00 43.44 97 PRO A CA 1
ATOM 728 C C . PRO A 1 97 ? -51.423 -9.975 5.844 1.00 43.44 97 PRO A C 1
ATOM 730 O O . PRO A 1 97 ? -51.558 -10.193 4.636 1.00 43.44 97 PRO A O 1
ATOM 733 N N . PRO A 1 98 ? -51.606 -8.741 6.360 1.00 40.25 98 PRO A N 1
ATOM 734 C CA . PRO A 1 98 ? -52.025 -7.589 5.570 1.00 40.25 98 PRO A CA 1
ATOM 735 C C . PRO A 1 98 ? -50.861 -6.862 4.872 1.00 40.25 98 PRO A C 1
ATOM 737 O O . PRO A 1 98 ? -49.681 -7.059 5.160 1.00 40.25 98 PRO A O 1
ATOM 740 N N . ALA A 1 99 ? -51.273 -6.007 3.936 1.00 34.78 99 ALA A N 1
ATOM 741 C CA . ALA A 1 99 ? -50.531 -5.239 2.943 1.00 34.78 99 ALA A CA 1
ATOM 742 C C . ALA A 1 99 ? -49.197 -4.597 3.377 1.00 34.78 99 ALA A C 1
ATOM 744 O O . ALA A 1 99 ? -49.065 -3.967 4.425 1.00 34.78 99 ALA A O 1
ATOM 745 N N . MET A 1 100 ? -48.229 -4.678 2.459 1.00 32.41 100 MET A N 1
ATOM 746 C CA . MET A 1 100 ? -46.926 -4.023 2.530 1.00 32.41 100 MET A CA 1
ATOM 747 C C . MET A 1 100 ? -47.047 -2.497 2.420 1.00 32.41 100 MET A C 1
ATOM 749 O O . MET A 1 100 ? -47.492 -1.969 1.402 1.00 32.41 100 MET A O 1
ATOM 753 N N . THR A 1 101 ? -46.554 -1.772 3.424 1.00 38.94 101 THR A N 1
ATOM 754 C CA . THR A 1 101 ? -46.224 -0.347 3.297 1.00 38.94 101 THR A CA 1
ATOM 755 C C . THR A 1 101 ? -44.821 -0.169 2.714 1.00 38.94 101 THR A C 1
ATOM 757 O O . THR A 1 101 ? -43.851 -0.755 3.195 1.00 38.94 101 THR A O 1
ATOM 760 N N . SER A 1 102 ? -44.747 0.671 1.683 1.00 41.97 102 SER A N 1
ATOM 761 C CA . SER A 1 102 ? -43.570 1.061 0.897 1.00 41.97 102 SER A CA 1
ATOM 762 C C . SER A 1 102 ? -42.369 1.549 1.741 1.00 41.97 102 SER A C 1
ATOM 764 O O . SER A 1 102 ? -42.576 2.260 2.731 1.00 41.97 102 SER A O 1
ATOM 766 N N . PRO A 1 103 ? -41.103 1.252 1.370 1.00 36.88 103 PRO A N 1
ATOM 767 C CA . PRO A 1 103 ? -39.943 1.795 2.064 1.00 36.88 103 PRO A CA 1
ATOM 768 C C . PRO A 1 103 ? -39.669 3.249 1.659 1.00 36.88 103 PRO A C 1
ATOM 770 O O . PRO A 1 103 ? -39.512 3.588 0.486 1.00 36.88 103 PRO A O 1
ATOM 773 N N . LYS A 1 104 ? -39.547 4.094 2.685 1.00 37.59 104 LYS A N 1
ATOM 774 C CA . LYS A 1 104 ? -39.126 5.496 2.621 1.00 37.59 104 LYS A CA 1
ATOM 775 C C . LYS A 1 104 ? -37.748 5.637 1.960 1.00 37.59 104 LYS A C 1
ATOM 777 O O . LYS A 1 104 ? -36.777 5.000 2.365 1.00 37.59 104 LYS A O 1
ATOM 782 N N . SER A 1 105 ? -37.683 6.530 0.977 1.00 37.72 105 SER A N 1
ATOM 783 C CA . SER A 1 105 ? -36.486 6.990 0.273 1.00 37.72 105 SER A CA 1
ATOM 784 C C . SER A 1 105 ? -35.425 7.534 1.238 1.00 37.72 105 SER A C 1
ATOM 786 O O . SER A 1 105 ? -35.651 8.533 1.923 1.00 37.72 105 SER A O 1
ATOM 788 N N . GLY A 1 106 ? -34.257 6.888 1.277 1.00 32.31 106 GLY A N 1
ATOM 789 C CA . GLY A 1 106 ? -33.078 7.373 1.991 1.00 32.31 106 GLY A CA 1
ATOM 790 C C . GLY A 1 106 ? -32.474 8.596 1.298 1.00 32.31 106 GLY A C 1
ATOM 791 O O . GLY A 1 106 ? -32.280 8.596 0.085 1.00 32.31 106 GLY A O 1
ATOM 792 N N . GLY A 1 107 ? -32.200 9.642 2.080 1.00 31.08 107 GLY A N 1
ATOM 793 C CA . GLY A 1 107 ? -31.686 10.924 1.607 1.00 31.08 107 GLY A CA 1
ATOM 794 C C . GLY A 1 107 ? -30.345 10.805 0.881 1.00 31.08 107 GLY A C 1
ATOM 795 O O . GLY A 1 107 ? -29.356 10.320 1.434 1.00 31.08 107 GLY A O 1
ATOM 796 N N . TYR A 1 108 ? -30.317 11.294 -0.358 1.00 42.41 108 TYR A N 1
ATOM 797 C CA . TYR A 1 108 ? -29.102 11.480 -1.137 1.00 42.41 108 TYR A CA 1
ATOM 798 C C . TYR A 1 108 ? -28.271 12.614 -0.531 1.00 42.41 108 TYR A C 1
ATOM 800 O O . TYR A 1 108 ? -28.715 13.755 -0.442 1.00 42.41 108 TYR A O 1
ATOM 808 N N . SER A 1 109 ? -27.040 12.297 -0.129 1.00 34.31 109 SER A N 1
ATOM 809 C CA . SER A 1 109 ? -26.020 13.304 0.160 1.00 34.31 109 SER A CA 1
ATOM 810 C C . SER A 1 109 ? -25.485 13.836 -1.177 1.00 34.31 109 SER A C 1
ATOM 812 O O . SER A 1 109 ? -24.948 13.039 -1.956 1.00 34.31 109 SER A O 1
ATOM 814 N N . PRO A 1 110 ? -25.631 15.137 -1.488 1.00 41.22 110 PRO A N 1
ATOM 815 C CA . PRO A 1 110 ? -25.175 15.683 -2.755 1.00 41.22 110 PRO A CA 1
ATOM 816 C C . PRO A 1 110 ? -23.646 15.728 -2.742 1.00 41.22 110 PRO A C 1
ATOM 818 O O . PRO A 1 110 ? -23.024 16.585 -2.112 1.00 41.22 110 PRO A O 1
ATOM 821 N N . ARG A 1 111 ? -23.008 14.788 -3.445 1.00 45.12 111 ARG A N 1
ATOM 822 C CA . ARG A 1 111 ? -21.624 14.993 -3.885 1.00 45.12 111 ARG A CA 1
ATOM 823 C C . ARG A 1 111 ? -21.628 16.225 -4.788 1.00 45.12 111 ARG A C 1
ATOM 825 O O . ARG A 1 111 ? -22.521 16.347 -5.620 1.00 45.12 111 ARG A O 1
ATOM 832 N N . LYS A 1 112 ? -20.653 17.126 -4.617 1.00 41.97 112 LYS A N 1
ATOM 833 C CA . LYS A 1 112 ? -20.438 18.274 -5.514 1.00 41.97 112 LYS A CA 1
ATOM 834 C C . LYS A 1 112 ? -20.481 17.774 -6.960 1.00 41.97 112 LYS A C 1
ATOM 836 O O . LYS A 1 112 ? -19.579 17.045 -7.375 1.00 41.97 112 LYS A O 1
ATOM 841 N N . ALA A 1 113 ? -21.558 18.112 -7.665 1.00 48.16 113 ALA A N 1
ATOM 842 C CA . ALA A 1 113 ? -21.789 17.716 -9.041 1.00 48.16 113 ALA A CA 1
ATOM 843 C C . ALA A 1 113 ? -20.737 18.413 -9.903 1.00 48.16 113 ALA A C 1
ATOM 845 O O . ALA A 1 113 ? -20.828 19.600 -10.199 1.00 48.16 113 ALA A O 1
ATOM 846 N N . THR A 1 114 ? -19.674 17.689 -10.233 1.00 62.09 114 THR A N 1
ATOM 847 C CA . THR A 1 114 ? -18.855 18.050 -11.385 1.00 62.09 114 THR A CA 1
ATOM 848 C C . THR A 1 114 ? -19.746 17.791 -12.588 1.00 62.09 114 THR A C 1
ATOM 850 O O . THR A 1 114 ? -20.219 16.669 -12.746 1.00 62.09 114 THR A O 1
ATOM 853 N N . VAL A 1 115 ? -20.045 18.828 -13.366 1.00 71.12 115 VAL A N 1
ATOM 854 C CA . VAL A 1 115 ? -20.873 18.723 -14.573 1.00 71.12 115 VAL A CA 1
ATOM 855 C C . VAL A 1 115 ? -20.198 17.720 -15.517 1.00 71.12 115 VAL A C 1
ATOM 857 O O . VAL A 1 115 ? -19.050 17.924 -15.905 1.00 71.12 115 VAL A O 1
ATOM 860 N N . ARG A 1 116 ? -20.870 16.602 -15.825 1.00 87.56 116 ARG A N 1
ATOM 861 C CA . ARG A 1 116 ? -20.344 15.491 -16.655 1.00 87.56 116 ARG A CA 1
ATOM 862 C C . ARG A 1 116 ? -20.949 15.461 -18.063 1.00 87.56 116 ARG A C 1
ATOM 864 O O . ARG A 1 116 ? -21.140 14.389 -18.634 1.00 87.56 116 ARG A O 1
ATOM 871 N N . LEU A 1 117 ? -21.279 16.626 -18.617 1.00 92.31 117 LEU A N 1
ATOM 872 C CA . LEU A 1 117 ? -21.712 16.733 -20.012 1.00 92.31 117 LEU A CA 1
ATOM 873 C C . LEU A 1 117 ? -20.595 16.216 -20.936 1.00 92.31 117 LEU A C 1
ATOM 875 O O . LEU A 1 117 ? -19.424 16.522 -20.729 1.00 92.31 117 LEU A O 1
ATOM 879 N N . GLY A 1 118 ? -20.955 15.388 -21.915 1.00 93.19 118 GLY A N 1
ATOM 880 C CA . GLY A 1 118 ? -20.033 14.745 -22.854 1.00 93.19 118 GLY A CA 1
ATOM 881 C C . GLY A 1 118 ? -19.438 13.409 -22.391 1.00 93.19 118 GLY A C 1
ATOM 882 O O . GLY A 1 118 ? -18.769 12.745 -23.187 1.00 93.19 118 GLY A O 1
ATOM 883 N N . ALA A 1 119 ? -19.679 12.979 -21.148 1.00 94.00 119 ALA A N 1
ATOM 884 C CA . ALA A 1 119 ? -19.212 11.683 -20.658 1.00 94.00 119 ALA A CA 1
ATOM 885 C C . ALA A 1 119 ? -20.087 10.527 -21.171 1.00 94.00 119 ALA A C 1
ATOM 887 O O . ALA A 1 119 ? -21.291 10.680 -21.363 1.00 94.00 119 ALA A O 1
ATOM 888 N N . ASN A 1 120 ? -19.484 9.353 -21.353 1.00 95.88 120 ASN A N 1
ATOM 889 C CA . ASN A 1 120 ? -20.181 8.152 -21.807 1.00 95.88 120 ASN A CA 1
ATOM 890 C C . ASN A 1 120 ? -20.742 7.346 -20.629 1.00 95.88 120 ASN A C 1
ATOM 892 O O . ASN A 1 120 ? -20.130 7.256 -19.561 1.00 95.88 120 ASN A O 1
ATOM 896 N N . ILE A 1 121 ? -21.915 6.744 -20.831 1.00 96.75 121 ILE A N 1
ATOM 897 C CA . ILE A 1 121 ? -22.572 5.854 -19.871 1.00 96.75 121 ILE A CA 1
ATOM 898 C C . ILE A 1 121 ? -22.663 4.448 -20.471 1.00 96.75 121 ILE A C 1
ATOM 900 O O . ILE A 1 121 ? -23.093 4.270 -21.611 1.00 96.75 121 ILE A O 1
ATOM 904 N N . ARG A 1 122 ? -22.289 3.431 -19.687 1.00 97.00 122 ARG A N 1
ATOM 905 C CA . ARG A 1 122 ? -22.447 2.009 -20.028 1.00 97.00 122 ARG A CA 1
ATOM 906 C C . ARG A 1 122 ? -23.426 1.333 -19.085 1.00 97.00 122 ARG A C 1
ATOM 908 O O . ARG A 1 122 ? -23.409 1.587 -17.883 1.00 97.00 122 ARG A O 1
ATOM 915 N N . GLY A 1 123 ? -24.218 0.406 -19.602 1.00 96.94 123 GLY A N 1
ATOM 916 C CA . GLY A 1 123 ? -24.971 -0.534 -18.781 1.00 96.94 123 GLY A CA 1
ATOM 917 C C . GLY A 1 123 ? -24.043 -1.430 -17.954 1.00 96.94 123 GLY A C 1
ATOM 918 O O . GLY A 1 123 ? -22.874 -1.626 -18.294 1.00 96.94 123 GLY A O 1
ATOM 919 N N . VAL A 1 124 ? -24.562 -2.032 -16.881 1.00 90.31 124 VAL A N 1
ATOM 920 C CA . VAL A 1 124 ? -23.801 -2.995 -16.054 1.00 90.31 124 VAL A CA 1
ATOM 921 C C . VAL A 1 124 ? -23.303 -4.197 -16.874 1.00 90.31 124 VAL A C 1
ATOM 923 O O . VAL A 1 124 ? -22.230 -4.720 -16.589 1.00 90.31 124 VAL A O 1
ATOM 926 N N . GLY A 1 125 ? -24.003 -4.560 -17.956 1.00 91.06 125 GLY A N 1
ATOM 927 C CA . GLY A 1 125 ? -23.558 -5.561 -18.937 1.00 91.06 125 GLY A CA 1
ATOM 928 C C . GLY A 1 125 ? -22.443 -5.099 -19.891 1.00 91.06 125 GLY A C 1
ATOM 929 O O . GLY A 1 125 ? -22.113 -5.818 -20.824 1.00 91.06 125 GLY A O 1
ATOM 930 N N . GLY A 1 126 ? -21.884 -3.898 -19.712 1.00 90.75 126 GLY A N 1
ATOM 931 C CA . GLY A 1 126 ? -20.789 -3.357 -20.526 1.00 90.75 126 GLY A CA 1
ATOM 932 C C . GLY A 1 126 ? -21.214 -2.675 -21.832 1.00 90.75 126 GLY A C 1
ATOM 933 O O . GLY A 1 126 ? -20.408 -1.946 -22.413 1.00 90.75 126 GLY A O 1
ATOM 934 N N . ALA A 1 127 ? -22.466 -2.844 -22.265 1.00 95.00 127 ALA A N 1
ATOM 935 C CA . ALA A 1 127 ? -23.014 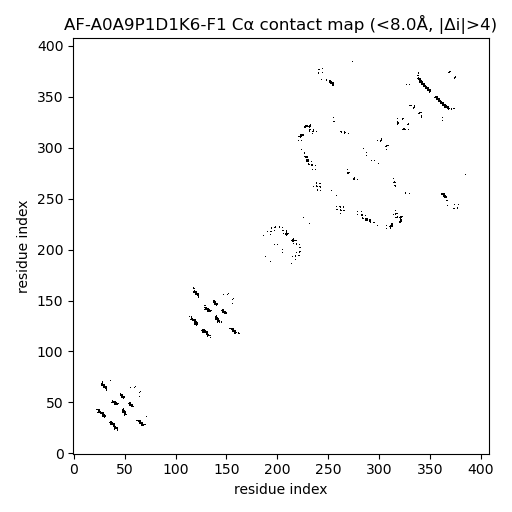-2.176 -23.445 1.00 95.00 127 ALA A CA 1
ATOM 936 C C . ALA A 1 127 ? -23.031 -0.648 -23.270 1.00 95.00 127 ALA A C 1
ATOM 938 O O . ALA A 1 127 ? -23.482 -0.147 -22.238 1.00 95.00 127 ALA A O 1
ATOM 939 N N . LEU A 1 128 ? -22.558 0.090 -24.275 1.00 95.44 128 LEU A N 1
ATOM 940 C CA . LEU A 1 128 ? -22.628 1.552 -24.306 1.00 95.44 128 LEU A CA 1
ATOM 941 C C . LEU A 1 128 ? -24.089 1.988 -24.461 1.00 95.44 128 LEU A C 1
ATOM 943 O O . LEU A 1 128 ? -24.770 1.549 -25.381 1.00 95.44 128 LEU A O 1
ATOM 947 N N . TRP A 1 129 ? -24.574 2.815 -23.537 1.00 97.00 129 TRP A N 1
ATOM 948 C CA . TRP A 1 129 ? -25.931 3.368 -23.591 1.00 97.00 129 TRP A CA 1
ATOM 949 C C . TRP A 1 129 ? -25.982 4.692 -24.358 1.00 97.00 129 TRP A C 1
ATOM 951 O O . TRP A 1 129 ? -27.009 5.000 -24.960 1.00 97.00 129 TRP A O 1
ATOM 961 N N . GLY A 1 130 ? -24.894 5.465 -24.325 1.00 96.94 130 GLY A N 1
ATOM 962 C CA . GLY A 1 130 ? -24.760 6.730 -25.048 1.00 96.94 130 GLY A CA 1
ATOM 963 C C . GLY A 1 130 ? -23.920 7.763 -24.300 1.00 96.94 130 GLY A C 1
ATOM 964 O O . GLY A 1 130 ? -23.445 7.517 -23.182 1.00 96.94 130 GLY A O 1
ATOM 965 N N . ARG A 1 131 ? -23.755 8.926 -24.927 1.00 96.75 131 ARG A N 1
ATOM 966 C CA . ARG A 1 131 ? -23.042 10.095 -24.404 1.00 96.75 131 ARG A CA 1
ATOM 967 C C . ARG A 1 131 ? -24.012 11.057 -23.735 1.00 96.75 131 ARG A C 1
ATOM 969 O O . ARG A 1 131 ? -25.065 11.351 -24.284 1.00 96.75 131 ARG A O 1
ATOM 976 N N . VAL A 1 132 ? -23.670 11.589 -22.566 1.00 97.44 132 VAL A N 1
ATOM 977 C CA . VAL A 1 132 ? -24.519 12.550 -21.848 1.00 97.44 132 VAL A CA 1
ATOM 978 C C . VAL A 1 132 ? -24.533 13.894 -22.576 1.00 97.44 132 VAL A C 1
ATOM 980 O O . VAL A 1 132 ? -23.515 14.578 -22.624 1.00 97.44 132 VAL A O 1
ATOM 983 N N . VAL A 1 133 ? -25.692 14.298 -23.097 1.00 97.62 133 VAL A N 1
ATOM 984 C CA . VAL A 1 133 ? -25.888 15.577 -23.810 1.00 97.62 133 VAL A CA 1
ATOM 985 C C . VAL A 1 133 ? -26.569 16.641 -22.955 1.00 97.62 133 VAL A C 1
ATOM 987 O O . VAL A 1 133 ? -26.386 17.829 -23.200 1.00 97.62 133 VAL A O 1
ATOM 990 N N . ALA A 1 134 ? -27.328 16.239 -21.934 1.00 96.00 134 ALA A N 1
ATOM 991 C CA . ALA A 1 134 ? -27.942 17.171 -20.995 1.00 96.00 134 ALA A CA 1
ATOM 992 C C . ALA A 1 134 ? -28.053 16.571 -19.590 1.00 96.00 134 ALA A C 1
ATOM 994 O O . ALA A 1 134 ? -28.261 15.367 -19.412 1.00 96.00 134 ALA A O 1
ATOM 995 N N . GLU A 1 135 ? -27.938 17.432 -18.583 1.00 96.50 135 GLU A N 1
ATOM 996 C CA . GLU A 1 135 ? -28.232 17.087 -17.197 1.00 96.50 135 GLU A CA 1
ATOM 997 C C . GLU A 1 135 ? -29.682 17.447 -16.873 1.00 96.50 135 GLU A C 1
ATOM 999 O O . GLU A 1 135 ? -30.109 18.584 -17.060 1.00 96.50 135 GLU A O 1
ATOM 1004 N N . GLU A 1 136 ? -30.431 16.484 -16.342 1.00 95.62 136 GLU A N 1
ATOM 1005 C CA . GLU A 1 136 ? -31.772 16.699 -15.809 1.00 95.62 136 GLU A CA 1
ATOM 1006 C C . GLU A 1 136 ? -31.766 16.511 -14.283 1.00 95.62 136 GLU A C 1
ATOM 1008 O O . GLU A 1 136 ? -30.841 15.940 -13.687 1.00 95.62 136 GLU A O 1
ATOM 1013 N N . PHE A 1 137 ? -32.824 16.973 -13.610 1.00 93.88 137 PHE A N 1
ATOM 1014 C CA . PHE A 1 137 ? -32.904 16.916 -12.147 1.00 93.88 137 PHE A CA 1
ATOM 1015 C C . PHE A 1 137 ? -32.738 15.482 -11.606 1.00 93.88 137 PHE A C 1
ATOM 1017 O O . PHE A 1 137 ? -31.985 15.260 -10.658 1.00 93.88 137 PHE A O 1
ATOM 1024 N N . GLN A 1 138 ? -33.365 14.489 -12.253 1.00 95.38 138 GLN A N 1
ATOM 1025 C CA . GLN A 1 138 ? -33.343 13.084 -11.812 1.00 95.38 138 GLN A CA 1
ATOM 1026 C C . GLN A 1 138 ? -32.496 12.148 -12.686 1.00 95.38 138 GLN A C 1
ATOM 1028 O O . GLN A 1 138 ? -32.403 10.950 -12.395 1.00 95.38 138 GLN A O 1
ATOM 1033 N N . GLY A 1 139 ? -31.860 12.653 -13.740 1.00 96.62 139 GLY A N 1
ATOM 1034 C CA . GLY A 1 139 ? -31.199 11.802 -14.721 1.00 96.62 139 GLY A CA 1
ATOM 1035 C C . GLY A 1 139 ? -30.228 12.537 -15.630 1.00 96.62 139 GLY A C 1
ATOM 1036 O O . GLY A 1 139 ? -29.994 13.734 -15.492 1.00 96.62 139 GLY A O 1
ATOM 1037 N N . TRP A 1 140 ? -29.659 11.775 -16.550 1.00 97.38 140 TRP A N 1
ATOM 1038 C CA . TRP A 1 140 ? -28.766 12.238 -17.600 1.00 97.38 140 TRP A CA 1
ATOM 1039 C C . TRP A 1 140 ? -29.397 11.870 -18.937 1.00 97.38 140 TRP A C 1
ATOM 1041 O O . TRP A 1 140 ? -29.677 10.691 -19.169 1.00 97.38 140 TRP A O 1
ATOM 1051 N N . ARG A 1 141 ? -29.649 12.861 -19.795 1.00 97.88 141 ARG A N 1
ATOM 1052 C CA . ARG A 1 141 ? -30.151 12.623 -21.150 1.00 97.88 141 ARG A CA 1
ATOM 1053 C C . ARG A 1 141 ? -28.980 12.237 -22.042 1.00 97.88 141 ARG A C 1
ATOM 1055 O O . ARG A 1 141 ? -27.965 12.935 -22.056 1.00 97.88 141 ARG A O 1
ATOM 1062 N N . LEU A 1 142 ? -29.127 11.131 -22.758 1.00 97.44 142 LEU A N 1
ATOM 1063 C CA . LEU A 1 142 ? -28.130 10.609 -23.683 1.00 97.44 142 LEU A CA 1
ATOM 1064 C C . LEU A 1 142 ? -28.400 11.100 -25.111 1.00 97.44 142 LEU A C 1
ATOM 1066 O O . LEU A 1 142 ? -29.539 11.415 -25.456 1.00 97.44 142 LEU A O 1
ATOM 1070 N N . ASP A 1 143 ? -27.361 11.148 -25.936 1.00 97.12 143 ASP A N 1
ATOM 1071 C CA . ASP A 1 143 ? -27.427 11.407 -27.383 1.00 97.12 143 ASP A CA 1
ATOM 1072 C C . ASP A 1 143 ? -28.346 10.428 -28.130 1.00 97.12 143 ASP A C 1
ATOM 1074 O O . ASP A 1 143 ? -29.014 10.810 -29.085 1.00 97.12 143 ASP A O 1
ATOM 1078 N N . THR A 1 144 ? -28.458 9.195 -27.638 1.00 96.38 144 THR A N 1
ATOM 1079 C CA . THR A 1 144 ? -29.400 8.176 -28.127 1.00 96.38 144 THR A CA 1
ATOM 1080 C C . THR A 1 144 ? -30.872 8.490 -27.828 1.00 96.38 144 THR A C 1
ATOM 1082 O O . THR A 1 144 ? -31.756 7.746 -28.243 1.00 96.38 144 THR A O 1
ATOM 1085 N N . GLY A 1 145 ? -31.164 9.559 -27.079 1.00 96.44 145 GLY A N 1
ATOM 1086 C CA . GLY A 1 145 ? -32.511 9.921 -26.625 1.00 96.44 145 GLY A CA 1
ATOM 1087 C C . GLY A 1 145 ? -32.957 9.204 -25.344 1.00 96.44 145 GLY A C 1
ATOM 1088 O O . GLY A 1 145 ? -33.994 9.546 -24.775 1.00 96.44 145 GLY A O 1
ATOM 1089 N N . HIS A 1 146 ? -32.178 8.240 -24.844 1.00 96.62 146 HIS A N 1
ATOM 1090 C CA . HIS A 1 146 ? -32.448 7.564 -23.573 1.00 96.62 146 HIS A CA 1
ATOM 1091 C C . HIS A 1 146 ? -32.129 8.458 -22.362 1.00 96.62 146 HIS A C 1
ATOM 1093 O O . HIS A 1 146 ? -31.295 9.359 -22.433 1.00 96.62 146 HIS A O 1
ATOM 1099 N N . ILE A 1 147 ? -32.759 8.182 -21.214 1.00 97.75 147 ILE A N 1
ATOM 1100 C CA . ILE A 1 147 ? -32.493 8.886 -19.949 1.00 97.75 147 ILE A CA 1
ATOM 1101 C C . ILE A 1 147 ? -31.965 7.898 -18.905 1.00 97.75 147 ILE A C 1
ATOM 1103 O O . ILE A 1 147 ? -32.672 6.984 -18.474 1.00 97.75 147 ILE A O 1
ATOM 1107 N N . ALA A 1 148 ? -30.731 8.111 -18.448 1.00 97.25 148 ALA A N 1
ATOM 1108 C CA . ALA A 1 148 ? -30.117 7.341 -17.371 1.00 97.25 148 ALA A CA 1
ATOM 1109 C C . ALA A 1 148 ? -30.444 7.977 -16.010 1.00 97.25 148 ALA A C 1
ATOM 1111 O O . ALA A 1 148 ? -29.988 9.077 -15.696 1.00 97.25 148 ALA A O 1
ATOM 1112 N N . LYS A 1 149 ? -31.240 7.301 -15.174 1.00 97.56 149 LYS A N 1
ATOM 1113 C CA . LYS A 1 149 ? -31.657 7.840 -13.867 1.00 97.56 149 LYS A CA 1
ATOM 1114 C C . LYS A 1 149 ? -30.485 7.868 -12.881 1.00 97.56 149 LYS A C 1
ATOM 1116 O O . LYS A 1 149 ? -29.825 6.852 -12.682 1.00 97.56 149 LYS A O 1
ATOM 1121 N N . LYS A 1 150 ? -30.271 8.990 -12.185 1.00 96.50 150 LYS A N 1
ATOM 1122 C CA . LYS A 1 150 ? -29.201 9.147 -11.171 1.00 96.50 150 LYS A CA 1
ATOM 1123 C C . LYS A 1 150 ? -29.297 8.093 -10.063 1.00 96.50 150 LYS A C 1
ATOM 1125 O O . LYS A 1 150 ? -28.291 7.575 -9.597 1.00 96.50 150 LYS A O 1
ATOM 1130 N N . VAL A 1 151 ? -30.520 7.719 -9.685 1.00 95.81 151 VAL A N 1
ATOM 1131 C CA . VAL A 1 151 ? -30.771 6.723 -8.632 1.00 95.81 151 VAL A CA 1
ATOM 1132 C C . VAL A 1 151 ? -30.360 5.296 -9.009 1.00 95.81 151 VAL A C 1
ATOM 1134 O O . VAL A 1 151 ? -30.168 4.474 -8.119 1.00 95.81 151 VAL A O 1
ATOM 1137 N N . SER A 1 152 ? -30.216 4.995 -10.304 1.00 96.38 152 SER A N 1
ATOM 1138 C CA . SER A 1 152 ? -29.835 3.668 -10.802 1.00 96.38 152 SER A CA 1
ATOM 1139 C C . SER A 1 152 ? -28.349 3.562 -11.168 1.00 96.38 152 SER A C 1
ATOM 1141 O O . SER A 1 152 ? -27.936 2.563 -11.767 1.00 96.38 152 SER A O 1
ATOM 1143 N N . GLU A 1 153 ? -27.544 4.570 -10.817 1.00 95.19 153 GLU A N 1
ATOM 1144 C CA . GLU A 1 153 ? -26.088 4.536 -10.957 1.00 95.19 153 GLU A CA 1
ATOM 1145 C C . GLU A 1 153 ? -25.501 3.385 -10.120 1.00 95.19 153 GLU A C 1
ATOM 1147 O O . GLU A 1 153 ? -25.836 3.202 -8.950 1.00 95.19 153 GLU A O 1
ATOM 1152 N N . ASN A 1 154 ? -24.614 2.599 -10.728 1.00 93.00 154 ASN A N 1
ATOM 1153 C CA . ASN A 1 154 ? -24.034 1.341 -10.239 1.00 93.00 154 ASN A CA 1
ATOM 1154 C C . ASN A 1 154 ? -25.004 0.153 -10.105 1.00 93.00 154 ASN A C 1
ATOM 1156 O O . ASN A 1 154 ? -24.565 -0.930 -9.722 1.00 93.00 154 ASN A O 1
ATOM 1160 N N . VAL A 1 155 ? -26.289 0.321 -10.433 1.00 94.31 155 VAL A N 1
ATOM 1161 C CA . VAL A 1 155 ? -27.277 -0.776 -10.441 1.00 94.31 155 VAL A CA 1
ATOM 1162 C C . VAL A 1 155 ? -27.622 -1.192 -11.865 1.00 94.31 155 VAL A C 1
ATOM 1164 O O . VAL A 1 155 ? -27.623 -2.377 -12.178 1.00 94.31 155 VAL A O 1
ATOM 1167 N N . GLN A 1 156 ? -27.906 -0.222 -12.733 1.00 96.81 156 GLN A N 1
ATOM 1168 C CA . GLN A 1 156 ? -28.252 -0.473 -14.136 1.00 96.81 156 GLN A CA 1
ATOM 1169 C C . GLN A 1 156 ? -27.193 0.058 -15.095 1.00 96.81 156 GLN A C 1
ATOM 1171 O O . GLN A 1 156 ? -26.976 -0.527 -16.155 1.00 96.81 156 GLN A O 1
ATOM 1176 N N . TRP A 1 157 ? -26.491 1.117 -14.696 1.00 97.06 157 TRP A N 1
ATOM 1177 C CA . TRP A 1 157 ? -25.473 1.765 -15.507 1.00 97.06 157 TRP A CA 1
ATOM 1178 C C . TRP A 1 157 ? -24.314 2.279 -14.653 1.00 97.06 157 TRP A C 1
ATOM 1180 O O . TRP A 1 157 ? -24.436 2.417 -13.439 1.00 97.06 157 TRP A O 1
ATOM 1190 N N . ARG A 1 158 ? -23.182 2.561 -15.288 1.00 95.75 158 ARG A N 1
ATOM 1191 C CA . ARG A 1 158 ? -21.991 3.183 -14.702 1.00 95.75 158 ARG A CA 1
ATOM 1192 C C . ARG A 1 158 ? -21.361 4.141 -15.709 1.00 95.75 158 ARG A C 1
ATOM 1194 O O . ARG A 1 158 ? -21.582 4.006 -16.914 1.00 95.75 158 ARG A O 1
ATOM 1201 N N . TRP A 1 159 ? -20.582 5.094 -15.216 1.00 95.44 159 TRP A N 1
ATOM 1202 C CA . TRP A 1 159 ? -19.768 5.948 -16.076 1.00 95.44 159 TRP A CA 1
ATOM 1203 C C . TRP A 1 159 ? -18.710 5.121 -16.800 1.00 95.44 159 TRP A C 1
ATOM 1205 O O . TRP A 1 159 ? -18.149 4.181 -16.233 1.00 95.44 159 TRP A O 1
ATOM 1215 N N . ASP A 1 160 ? -18.470 5.463 -18.060 1.00 92.88 160 ASP A N 1
ATOM 1216 C CA . ASP A 1 160 ? -17.391 4.882 -18.839 1.00 92.88 160 ASP A CA 1
ATOM 1217 C C . ASP A 1 160 ? -16.116 5.714 -18.681 1.00 92.88 160 ASP A C 1
ATOM 1219 O O . ASP A 1 160 ? -15.908 6.718 -19.365 1.00 92.88 160 ASP A O 1
ATOM 1223 N N . ASP A 1 161 ? -15.253 5.286 -17.762 1.00 82.56 161 ASP A N 1
ATOM 1224 C CA . ASP A 1 161 ? -13.998 5.978 -17.466 1.00 82.56 161 ASP A CA 1
ATOM 1225 C C . ASP A 1 161 ? -12.959 5.839 -18.598 1.00 82.56 161 ASP A C 1
ATOM 1227 O O . ASP A 1 161 ? -11.958 6.554 -18.591 1.00 82.56 161 ASP A O 1
ATOM 1231 N N . THR A 1 162 ? -13.191 4.977 -19.603 1.00 71.44 162 THR A N 1
ATOM 1232 C CA . THR A 1 162 ? -12.266 4.850 -20.748 1.00 71.44 162 THR A CA 1
ATOM 1233 C C . THR A 1 162 ? -12.251 6.087 -21.645 1.00 71.44 162 THR A C 1
ATOM 1235 O O . THR A 1 162 ? -11.227 6.387 -22.257 1.00 71.44 162 THR A O 1
ATOM 1238 N N . TYR A 1 163 ? -13.333 6.872 -21.672 1.00 55.34 163 TYR A N 1
ATOM 1239 C CA . TYR A 1 163 ? -13.441 8.027 -22.566 1.00 55.34 163 TYR A CA 1
ATOM 1240 C C . TYR A 1 163 ? -12.879 9.339 -22.011 1.00 55.34 163 TYR A C 1
ATOM 1242 O O . TYR A 1 163 ? -12.661 10.268 -22.785 1.00 55.34 163 TYR A O 1
ATOM 1250 N N . ALA A 1 164 ? -12.535 9.422 -20.721 1.00 51.94 164 ALA A N 1
ATOM 1251 C CA . ALA A 1 164 ? -11.794 10.581 -20.203 1.00 51.94 164 ALA A CA 1
ATOM 1252 C C . ALA A 1 164 ? -10.393 10.728 -20.842 1.00 51.94 164 ALA A C 1
ATOM 1254 O O . ALA A 1 164 ? -9.737 11.749 -20.648 1.00 51.94 164 ALA A O 1
ATOM 1255 N N . ILE A 1 165 ? -9.951 9.717 -21.598 1.00 50.81 165 ILE A N 1
ATOM 1256 C CA . ILE A 1 165 ? -8.698 9.695 -22.356 1.00 50.81 165 ILE A CA 1
ATOM 1257 C C . ILE A 1 165 ? -8.930 10.048 -23.842 1.00 50.81 165 ILE A C 1
ATOM 1259 O O . ILE A 1 165 ? -8.036 10.600 -24.470 1.00 50.81 165 ILE A O 1
ATOM 1263 N N . HIS A 1 166 ? -10.130 9.815 -24.394 1.00 45.25 166 HIS A N 1
ATOM 1264 C CA . HIS A 1 166 ? -10.417 10.012 -25.825 1.00 45.25 166 HIS A CA 1
ATOM 1265 C C . HIS A 1 166 ? -11.085 11.355 -26.178 1.00 45.25 166 HIS A C 1
ATOM 1267 O O . HIS A 1 166 ? -10.856 11.870 -27.269 1.00 45.25 166 HIS A O 1
ATOM 1273 N N . VAL A 1 167 ? -11.865 11.976 -25.278 1.00 44.50 167 VAL A N 1
ATOM 1274 C CA . VAL A 1 167 ? -12.612 13.214 -25.620 1.00 44.50 167 VAL A CA 1
ATOM 1275 C C . VAL A 1 167 ? -11.719 14.461 -25.756 1.00 44.50 167 VAL A C 1
ATOM 1277 O O . VAL A 1 167 ? -12.122 15.420 -26.400 1.00 44.50 167 VAL A O 1
ATOM 1280 N N . GLU A 1 168 ? -10.487 14.450 -25.238 1.00 46.41 168 GLU A N 1
ATOM 1281 C CA . GLU A 1 168 ? -9.499 15.518 -25.505 1.00 46.41 168 GLU A CA 1
ATOM 1282 C C . GLU A 1 168 ? -8.710 15.292 -26.817 1.00 46.41 168 GLU A C 1
ATOM 1284 O O . GLU A 1 168 ? -7.920 16.149 -27.196 1.00 46.41 168 GLU A O 1
ATOM 1289 N N . LEU A 1 169 ? -8.916 14.163 -27.513 1.00 47.22 169 LEU A N 1
ATOM 1290 C CA . LEU A 1 169 ? -8.138 13.749 -28.693 1.00 47.22 169 LEU A CA 1
ATOM 1291 C C . LEU A 1 169 ? -8.952 13.687 -29.998 1.00 47.22 169 LEU A C 1
ATOM 1293 O O . LEU A 1 169 ? -8.382 13.879 -31.063 1.00 47.22 169 LEU A O 1
ATOM 1297 N N . GLU A 1 170 ? -10.272 13.487 -29.945 1.00 41.38 170 GLU A N 1
ATOM 1298 C CA . GLU A 1 170 ? -11.135 13.427 -31.148 1.00 41.38 170 GLU A CA 1
ATOM 1299 C C . GLU A 1 170 ? -11.600 14.801 -31.680 1.00 41.38 170 GLU A C 1
ATOM 1301 O O . GLU A 1 170 ? -12.325 14.862 -32.667 1.00 41.38 170 GLU A O 1
ATOM 1306 N N . GLY A 1 171 ? -11.186 15.908 -31.052 1.00 40.47 171 GLY A N 1
ATOM 1307 C CA . GLY A 1 171 ? -11.403 17.274 -31.558 1.00 40.47 171 GLY A CA 1
ATOM 1308 C C . GLY A 1 171 ? -10.216 17.866 -32.329 1.00 40.47 171 GLY A C 1
ATOM 1309 O O . GLY A 1 171 ? -10.335 18.967 -32.860 1.00 40.47 171 GLY A O 1
ATOM 1310 N N . LEU A 1 172 ? -9.079 17.162 -32.387 1.00 41.03 172 LEU A N 1
ATOM 1311 C CA . LEU A 1 172 ? -7.997 17.476 -33.316 1.00 41.03 172 LEU A CA 1
ATOM 1312 C C . LEU A 1 172 ? -8.218 16.640 -34.579 1.00 41.03 172 LEU A C 1
ATOM 1314 O O . LEU A 1 172 ? -7.718 15.521 -34.695 1.00 41.03 172 LEU A O 1
ATOM 1318 N N . GLU A 1 173 ? -8.937 17.195 -35.554 1.00 35.03 173 GLU A N 1
ATOM 1319 C CA . GLU A 1 173 ? -8.591 16.875 -36.936 1.00 35.03 173 GLU A CA 1
ATOM 1320 C C . GLU A 1 173 ? -7.141 17.331 -37.112 1.00 35.03 173 GLU A C 1
ATOM 1322 O O . GLU A 1 173 ? -6.857 18.524 -37.216 1.00 35.03 173 GLU A O 1
ATOM 1327 N N . LEU A 1 174 ? -6.203 16.383 -37.030 1.00 43.94 174 LEU A N 1
ATOM 1328 C CA . LEU A 1 174 ? -4.830 16.628 -37.443 1.00 43.94 174 LEU A CA 1
ATOM 1329 C C . LEU A 1 174 ? -4.915 17.124 -38.891 1.00 43.94 174 LEU A C 1
ATOM 1331 O O . LEU A 1 174 ? -5.434 16.380 -39.733 1.00 43.94 174 LEU A O 1
ATOM 1335 N N . PRO A 1 175 ? -4.470 18.359 -39.189 1.00 40.16 175 PRO A N 1
ATOM 1336 C CA . PRO A 1 175 ? -4.464 18.838 -40.558 1.00 40.16 175 PRO A CA 1
ATOM 1337 C C . PRO A 1 175 ? -3.700 17.820 -41.416 1.00 40.16 175 PRO A C 1
ATOM 1339 O O . PRO A 1 175 ? -2.709 17.252 -40.939 1.00 40.16 175 PRO A O 1
ATOM 1342 N N . PRO A 1 176 ? -4.157 17.536 -42.651 1.00 41.19 176 PRO A N 1
ATOM 1343 C CA . PRO A 1 176 ? -3.422 16.665 -43.556 1.00 41.19 176 PRO A CA 1
ATOM 1344 C C . PRO A 1 176 ? -2.014 17.227 -43.661 1.00 41.19 176 PRO A C 1
ATOM 1346 O O . PRO A 1 176 ? -1.883 18.382 -44.050 1.00 41.19 176 PR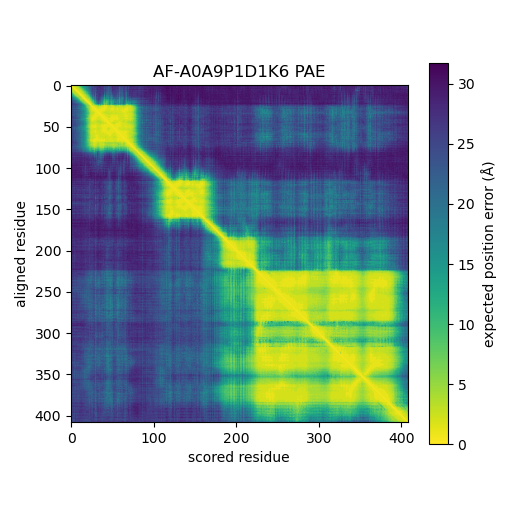O A O 1
ATOM 1349 N N . SER A 1 177 ? -1.035 16.427 -43.222 1.00 45.84 177 SER A N 1
ATOM 1350 C CA . SER A 1 177 ? 0.406 16.692 -43.170 1.00 45.84 177 SER A CA 1
ATOM 1351 C C . SER A 1 177 ? 0.822 17.902 -44.007 1.00 45.84 177 SER A C 1
ATOM 1353 O O . SER A 1 177 ? 1.248 17.764 -45.152 1.00 45.84 177 SER A O 1
ATOM 1355 N N . ALA A 1 178 ? 0.641 19.092 -43.444 1.00 44.38 178 ALA A N 1
ATOM 1356 C CA . ALA A 1 178 ? 1.333 20.259 -43.921 1.00 44.38 178 ALA A CA 1
ATOM 1357 C C . ALA A 1 178 ? 2.686 20.158 -43.244 1.00 44.38 178 ALA A C 1
ATOM 1359 O O . ALA A 1 178 ? 2.740 19.985 -42.024 1.00 44.38 178 ALA A O 1
ATOM 1360 N N . ASP A 1 179 ? 3.744 20.211 -44.042 1.00 51.81 179 ASP A N 1
ATOM 1361 C CA . ASP A 1 179 ? 5.137 20.285 -43.620 1.00 51.81 179 ASP A CA 1
ATOM 1362 C C . ASP A 1 179 ? 5.394 21.600 -42.855 1.00 51.81 179 ASP A C 1
ATOM 1364 O O . ASP A 1 179 ? 6.189 22.446 -43.256 1.00 51.81 179 ASP A O 1
ATOM 1368 N N . LEU A 1 180 ? 4.657 21.824 -41.766 1.00 49.03 180 LEU A N 1
ATOM 1369 C CA . LEU A 1 180 ? 4.973 22.830 -40.779 1.00 49.03 180 LEU A CA 1
ATOM 1370 C C . LEU A 1 180 ? 6.093 22.226 -39.944 1.00 49.03 180 LEU A C 1
ATOM 1372 O O . LEU A 1 180 ? 5.865 21.354 -39.103 1.00 49.03 180 LEU A O 1
ATOM 1376 N N . GLU A 1 181 ? 7.313 22.671 -40.223 1.00 55.00 181 GLU A N 1
ATOM 1377 C CA . GLU A 1 181 ? 8.451 22.502 -39.331 1.00 55.00 181 GLU A CA 1
ATOM 1378 C C . GLU A 1 181 ? 8.139 23.228 -38.016 1.00 55.00 181 GLU A C 1
ATOM 1380 O O . GLU A 1 181 ? 8.482 24.390 -37.799 1.00 55.00 181 GLU A O 1
ATOM 1385 N N . ASP A 1 182 ? 7.397 22.546 -37.149 1.00 48.56 182 ASP A N 1
ATOM 1386 C CA . ASP A 1 182 ? 7.017 23.031 -35.835 1.00 48.56 182 ASP A CA 1
ATOM 1387 C C . ASP A 1 182 ? 8.264 22.938 -34.948 1.00 48.56 182 ASP A C 1
ATOM 1389 O O . ASP A 1 182 ? 8.517 21.951 -34.260 1.00 48.56 182 ASP A O 1
ATOM 1393 N N . HIS A 1 183 ? 9.113 23.966 -35.016 1.00 53.31 183 HIS A N 1
ATOM 1394 C CA . HIS A 1 183 ? 10.303 24.121 -34.180 1.00 53.31 183 HIS A CA 1
ATOM 1395 C C . HIS A 1 183 ? 9.920 24.462 -32.738 1.00 53.31 183 HIS A C 1
ATOM 1397 O O . HIS A 1 183 ? 10.359 25.464 -32.163 1.00 53.31 183 HIS A O 1
ATOM 1403 N N . THR A 1 184 ? 9.108 23.623 -32.102 1.00 59.28 184 THR A N 1
ATOM 1404 C CA . THR A 1 184 ? 9.068 23.642 -30.649 1.00 59.28 184 THR A CA 1
ATOM 1405 C C . THR A 1 184 ? 10.460 23.198 -30.194 1.00 59.28 184 THR A C 1
ATOM 1407 O O . THR A 1 184 ? 10.912 22.101 -30.514 1.00 59.28 184 THR A O 1
ATOM 1410 N N . GLY A 1 185 ? 11.205 24.062 -29.495 1.00 71.06 185 GLY A N 1
ATOM 1411 C CA . GLY A 1 185 ? 12.610 23.808 -29.114 1.00 71.06 185 GLY A CA 1
ATOM 1412 C C . GLY A 1 185 ? 12.854 22.516 -28.308 1.00 71.06 185 GLY A C 1
ATOM 1413 O O . GLY A 1 185 ? 13.995 22.163 -28.020 1.00 71.06 185 GLY A O 1
ATOM 1414 N N . TRP A 1 186 ? 11.789 21.790 -27.966 1.00 72.94 186 TRP A N 1
ATOM 1415 C CA . TRP A 1 186 ? 11.778 20.476 -27.337 1.00 72.94 186 TRP A CA 1
ATOM 1416 C C . TRP A 1 186 ? 12.237 19.347 -28.267 1.00 72.94 186 TRP A C 1
ATOM 1418 O O . TRP A 1 186 ? 12.812 18.373 -27.778 1.00 72.94 186 TRP A O 1
ATOM 1428 N N . ASP A 1 187 ? 12.065 19.476 -29.587 1.00 71.00 187 ASP A N 1
ATOM 1429 C CA . ASP A 1 187 ? 12.507 18.454 -30.548 1.00 71.00 187 ASP A CA 1
ATOM 1430 C C . ASP A 1 187 ? 14.039 18.376 -30.675 1.00 71.00 187 ASP A C 1
ATOM 1432 O O . ASP A 1 187 ? 14.583 17.406 -31.200 1.00 71.00 187 ASP A O 1
ATOM 1436 N N . GLY A 1 188 ? 14.773 19.342 -30.118 1.00 78.31 188 GLY A N 1
ATOM 1437 C CA . GLY A 1 188 ? 16.231 19.281 -29.997 1.00 78.31 188 GLY A CA 1
ATOM 1438 C C . GLY A 1 188 ? 16.737 18.484 -28.790 1.00 78.31 188 GLY A C 1
ATOM 1439 O O . GLY A 1 188 ? 17.927 18.174 -28.724 1.00 78.31 188 GLY A O 1
ATOM 1440 N N . LEU A 1 189 ? 15.881 18.142 -27.818 1.00 82.88 189 LEU A N 1
ATOM 1441 C CA . LEU A 1 189 ? 16.353 17.542 -26.567 1.00 82.88 189 LEU A CA 1
ATOM 1442 C C . LEU A 1 189 ? 16.837 16.097 -26.763 1.00 82.88 189 LEU A C 1
ATOM 1444 O O . LEU A 1 189 ? 16.123 15.287 -27.362 1.00 82.88 189 LEU A O 1
ATOM 1448 N N . PRO A 1 190 ? 18.002 15.715 -26.205 1.00 87.06 190 PRO A N 1
ATOM 1449 C CA . PRO A 1 190 ? 18.447 14.327 -26.210 1.00 87.06 190 PRO A CA 1
ATOM 1450 C C . PRO A 1 190 ? 17.387 13.391 -25.619 1.00 87.06 190 PRO A C 1
ATOM 1452 O O . PRO A 1 190 ? 16.738 13.716 -24.625 1.00 87.06 190 PRO A O 1
ATOM 1455 N N . GLN A 1 191 ? 17.252 12.194 -26.193 1.00 77.06 191 GLN A N 1
ATOM 1456 C CA . GLN A 1 191 ? 16.283 11.178 -25.763 1.00 77.06 191 GLN A CA 1
ATOM 1457 C C . GLN A 1 191 ? 16.367 10.879 -24.251 1.00 77.06 191 GLN A C 1
ATOM 1459 O O . GLN A 1 191 ? 15.346 10.712 -23.590 1.00 77.06 191 GLN A O 1
ATOM 1464 N N . ALA A 1 192 ? 17.579 10.887 -23.687 1.00 72.31 192 ALA A N 1
ATOM 1465 C CA . ALA A 1 192 ? 17.817 10.712 -22.255 1.00 72.31 192 ALA A CA 1
ATOM 1466 C C . ALA A 1 192 ? 17.154 11.801 -21.388 1.00 72.31 192 ALA A C 1
ATOM 1468 O O . ALA A 1 192 ? 16.653 11.505 -20.308 1.00 72.31 192 ALA A O 1
ATOM 1469 N N . VAL A 1 193 ? 17.099 13.048 -21.868 1.00 79.38 193 VAL A N 1
ATOM 1470 C CA . VAL A 1 193 ? 16.445 14.157 -21.155 1.00 79.38 193 VAL A CA 1
ATOM 1471 C C . VAL A 1 193 ? 14.930 13.981 -21.178 1.00 79.38 193 VAL A C 1
ATOM 1473 O O . VAL A 1 193 ? 14.287 14.175 -20.153 1.00 79.38 193 VAL A O 1
ATOM 1476 N N . LEU A 1 194 ? 14.358 13.546 -22.307 1.00 80.62 194 LEU A N 1
ATOM 1477 C CA . LEU A 1 194 ? 12.928 13.230 -22.400 1.00 80.62 194 LEU A CA 1
ATOM 1478 C C . LEU A 1 194 ? 12.540 12.094 -21.447 1.00 80.62 194 LEU A C 1
ATOM 1480 O O . LEU A 1 194 ? 11.525 12.202 -20.762 1.00 80.62 194 LEU A O 1
ATOM 1484 N N . PHE A 1 195 ? 13.364 11.045 -21.349 1.00 75.25 195 PHE A N 1
ATOM 1485 C CA . PHE A 1 195 ? 13.164 9.984 -20.359 1.00 75.25 195 PHE A CA 1
ATOM 1486 C C . PHE A 1 195 ? 13.191 10.516 -18.937 1.00 75.25 195 PHE A C 1
ATOM 1488 O O . PHE A 1 195 ? 12.281 10.230 -18.164 1.00 75.25 195 PHE A O 1
ATOM 1495 N N . HIS A 1 196 ? 14.185 11.342 -18.617 1.00 71.38 196 HIS A N 1
ATOM 1496 C CA . HIS A 1 196 ? 14.286 11.899 -17.282 1.00 71.38 196 HIS A CA 1
ATOM 1497 C C . HIS A 1 196 ? 13.080 12.788 -16.963 1.00 71.38 196 HIS A C 1
ATOM 1499 O O . HIS A 1 196 ? 12.510 12.660 -15.890 1.00 71.38 196 HIS A O 1
ATOM 1505 N N . ILE A 1 197 ? 12.601 13.607 -17.908 1.00 77.31 197 ILE A N 1
ATOM 1506 C CA . ILE A 1 197 ? 11.363 14.386 -17.741 1.00 77.31 197 ILE A CA 1
ATOM 1507 C C . ILE A 1 197 ? 10.168 13.459 -17.478 1.00 77.31 197 ILE A C 1
ATOM 1509 O O . ILE A 1 197 ? 9.383 13.722 -16.568 1.00 77.31 197 ILE A O 1
ATOM 1513 N N . TYR A 1 198 ? 10.046 12.356 -18.221 1.00 72.31 198 TYR A N 1
ATOM 1514 C CA . TYR A 1 198 ? 8.975 11.381 -18.032 1.00 72.31 198 TYR A CA 1
ATOM 1515 C C . TYR A 1 198 ? 8.972 10.713 -16.654 1.00 72.31 198 TYR A C 1
ATOM 1517 O O . TYR A 1 198 ? 7.889 10.457 -16.130 1.00 72.31 198 TYR A O 1
ATOM 1525 N N . GLU A 1 199 ? 10.134 10.490 -16.036 1.00 63.56 199 GLU A N 1
ATOM 1526 C CA . GLU A 1 199 ? 10.226 9.957 -14.667 1.00 63.56 199 GLU A CA 1
ATOM 1527 C C . GLU A 1 199 ? 9.564 10.874 -13.623 1.00 63.56 199 GLU A C 1
ATOM 1529 O O . GLU A 1 199 ? 9.077 10.395 -12.596 1.00 63.56 199 GLU A O 1
ATOM 1534 N N . TRP A 1 200 ? 9.502 12.183 -13.887 1.00 61.50 200 TRP A N 1
ATOM 1535 C CA . TRP A 1 200 ? 8.871 13.169 -12.999 1.00 61.50 200 TRP A CA 1
ATOM 1536 C C . TRP A 1 200 ? 7.399 13.434 -13.327 1.00 61.50 200 TRP A C 1
ATOM 1538 O O . TRP A 1 200 ? 6.684 14.051 -12.529 1.00 61.50 200 TRP A O 1
ATOM 1548 N N . LEU A 1 201 ? 6.921 12.984 -14.488 1.00 61.59 201 LEU A N 1
ATOM 1549 C CA . LEU A 1 201 ? 5.533 13.157 -14.895 1.00 61.59 201 LEU A CA 1
ATOM 1550 C C . LEU A 1 201 ? 4.656 12.057 -14.289 1.00 61.59 201 LEU A C 1
ATOM 1552 O O . LEU A 1 201 ? 4.979 10.874 -14.303 1.00 61.59 201 LEU A O 1
ATOM 1556 N N . SER A 1 202 ? 3.476 12.439 -13.793 1.00 64.56 202 SER A N 1
ATOM 1557 C CA . SER A 1 202 ? 2.435 11.445 -13.500 1.00 64.56 202 SER A CA 1
ATOM 1558 C C . SER A 1 202 ? 2.061 10.692 -14.782 1.00 64.56 202 SER A C 1
ATOM 1560 O O . SER A 1 202 ? 2.091 11.304 -15.851 1.00 64.56 202 SER A O 1
ATOM 1562 N N . LEU A 1 203 ? 1.622 9.427 -14.696 1.00 61.12 203 LEU A N 1
ATOM 1563 C CA . LEU A 1 203 ? 1.210 8.653 -15.880 1.00 61.12 203 LEU A CA 1
ATOM 1564 C C . LEU A 1 203 ? 0.219 9.434 -16.759 1.00 61.12 203 LEU A C 1
ATOM 1566 O O . LEU A 1 203 ? 0.345 9.469 -17.977 1.00 61.12 203 LEU A O 1
ATOM 1570 N N . ARG A 1 204 ? -0.735 10.143 -16.145 1.00 67.88 204 ARG A N 1
ATOM 1571 C CA . ARG A 1 204 ? -1.698 10.972 -16.881 1.00 67.88 204 ARG A CA 1
ATOM 1572 C C . ARG A 1 204 ? -1.031 12.118 -17.650 1.00 67.88 204 ARG A C 1
ATOM 1574 O O . ARG A 1 204 ? -1.401 12.376 -18.791 1.00 67.88 204 ARG A O 1
ATOM 1581 N N . SER A 1 205 ? -0.083 12.818 -17.030 1.00 72.50 205 SER A N 1
ATOM 1582 C CA . SER A 1 205 ? 0.673 13.897 -17.685 1.00 72.50 205 SER A CA 1
ATOM 1583 C C . SER A 1 205 ? 1.575 13.350 -18.787 1.00 72.50 205 SER A C 1
ATOM 1585 O O . SER A 1 205 ? 1.682 13.952 -19.849 1.00 72.50 205 SER A O 1
ATOM 1587 N N . ALA A 1 206 ? 2.169 12.185 -18.547 1.00 72.75 206 ALA A N 1
ATOM 1588 C CA . ALA A 1 206 ? 3.003 11.495 -19.504 1.00 72.75 206 ALA A CA 1
ATOM 1589 C C . ALA A 1 206 ? 2.219 11.059 -20.750 1.00 72.75 206 ALA A C 1
ATOM 1591 O O . ALA A 1 206 ? 2.649 11.328 -21.862 1.00 72.75 206 ALA A O 1
ATOM 1592 N N . LEU A 1 207 ? 1.032 10.469 -20.589 1.00 74.25 207 LEU A N 1
ATOM 1593 C CA . LEU A 1 207 ? 0.180 10.083 -21.718 1.00 74.25 207 LEU A CA 1
ATOM 1594 C C . LEU A 1 207 ? -0.279 11.291 -22.550 1.00 74.25 207 LEU A C 1
ATOM 1596 O O . LEU A 1 207 ? -0.379 11.194 -23.769 1.00 74.25 207 LEU A O 1
ATOM 1600 N N . ARG A 1 208 ? -0.514 12.447 -21.916 1.00 79.12 208 ARG A N 1
ATOM 1601 C CA . ARG A 1 208 ? -0.806 13.697 -22.639 1.00 79.12 208 ARG A CA 1
ATOM 1602 C C . ARG A 1 208 ? 0.391 14.197 -23.439 1.00 79.12 208 ARG A C 1
ATOM 1604 O O . ARG A 1 208 ? 0.221 14.575 -24.590 1.00 79.12 208 ARG A O 1
ATOM 1611 N N . ALA A 1 209 ? 1.583 14.170 -22.847 1.00 79.62 209 ALA A N 1
ATOM 1612 C CA . ALA A 1 209 ? 2.810 14.530 -23.551 1.00 79.62 209 ALA A CA 1
ATOM 1613 C C . ALA A 1 209 ? 3.109 13.544 -24.696 1.00 79.62 209 ALA A C 1
ATOM 1615 O O . ALA A 1 209 ? 3.509 13.944 -25.783 1.00 79.62 209 ALA A O 1
ATOM 1616 N N . ALA A 1 210 ? 2.821 12.255 -24.501 1.00 81.88 210 ALA A N 1
ATOM 1617 C CA . ALA A 1 210 ? 2.916 11.238 -25.541 1.00 81.88 210 ALA A CA 1
ATOM 1618 C C . ALA A 1 210 ? 1.996 11.546 -26.731 1.00 81.88 210 ALA A C 1
ATOM 1620 O O . ALA A 1 210 ? 2.391 11.365 -27.876 1.00 81.88 210 ALA A O 1
ATOM 1621 N N . ALA A 1 211 ? 0.785 12.041 -26.470 1.00 82.06 211 ALA A N 1
ATOM 1622 C CA . ALA A 1 211 ? -0.174 12.392 -27.511 1.00 82.06 211 ALA A CA 1
ATOM 1623 C C . ALA A 1 211 ? 0.203 13.662 -28.296 1.00 82.06 211 ALA A C 1
ATOM 1625 O O . ALA A 1 211 ? -0.261 13.823 -29.422 1.00 82.06 211 ALA A O 1
ATOM 1626 N N . SER A 1 212 ? 1.034 14.553 -27.741 1.00 84.81 212 SER A N 1
ATOM 1627 C CA . SER A 1 212 ? 1.377 15.821 -28.399 1.00 84.81 212 SER A CA 1
ATOM 1628 C C . SER A 1 212 ? 2.457 15.697 -29.472 1.00 84.81 212 SER A C 1
ATOM 1630 O O . SER A 1 212 ? 2.579 16.586 -30.305 1.00 84.81 212 SER A O 1
ATOM 1632 N N . SER A 1 213 ? 3.272 14.636 -29.464 1.00 85.31 213 SER A N 1
ATOM 1633 C CA . SER A 1 213 ? 4.324 14.452 -30.470 1.00 85.31 213 SER A CA 1
ATOM 1634 C C . SER A 1 213 ? 4.713 12.986 -30.637 1.00 85.31 213 SER A C 1
ATOM 1636 O O . SER A 1 213 ? 4.788 12.228 -29.671 1.00 85.31 213 SER A O 1
ATOM 1638 N N . ARG A 1 214 ? 5.042 12.582 -31.872 1.00 81.25 214 ARG A N 1
ATOM 1639 C CA . ARG A 1 214 ? 5.481 11.211 -32.192 1.00 81.25 214 ARG A CA 1
ATOM 1640 C C . ARG A 1 214 ? 6.738 10.805 -31.423 1.00 81.25 214 ARG A C 1
ATOM 1642 O O . ARG A 1 214 ? 6.868 9.649 -31.031 1.00 81.25 214 ARG A O 1
ATOM 1649 N N . ARG A 1 215 ? 7.651 11.749 -31.185 1.00 81.25 215 ARG A N 1
ATOM 1650 C CA . ARG A 1 215 ? 8.877 11.509 -30.418 1.00 81.25 215 ARG A CA 1
ATOM 1651 C C . ARG A 1 215 ? 8.569 11.318 -28.941 1.00 81.25 215 ARG A C 1
ATOM 1653 O O . ARG A 1 215 ? 9.069 10.378 -28.333 1.00 81.25 215 ARG A O 1
ATOM 1660 N N . TRP A 1 216 ? 7.692 12.149 -28.379 1.00 82.81 216 TRP A N 1
ATOM 1661 C CA . TRP A 1 216 ? 7.196 11.938 -27.024 1.00 82.81 216 TRP A CA 1
ATOM 1662 C C . TRP A 1 216 ? 6.446 10.610 -26.911 1.00 82.81 216 TRP A C 1
ATOM 1664 O O . TRP A 1 216 ? 6.659 9.920 -25.923 1.00 82.81 216 TRP A O 1
ATOM 1674 N N . ALA A 1 217 ? 5.662 10.197 -27.911 1.00 80.12 217 ALA A N 1
ATOM 1675 C CA . ALA A 1 217 ? 5.016 8.884 -27.951 1.00 80.12 217 ALA A CA 1
ATOM 1676 C C . ALA A 1 217 ? 6.027 7.728 -27.967 1.00 80.12 217 ALA A C 1
ATOM 1678 O O . ALA A 1 217 ? 5.871 6.765 -27.225 1.00 80.12 217 ALA A O 1
ATOM 1679 N N . GLN A 1 218 ? 7.091 7.826 -28.769 1.00 81.25 218 GLN A N 1
ATOM 1680 C CA . GLN A 1 218 ? 8.158 6.818 -28.818 1.00 81.25 218 GLN A CA 1
ATOM 1681 C C . GLN A 1 218 ? 8.909 6.720 -27.487 1.00 81.25 218 GLN A C 1
ATOM 1683 O O . GLN A 1 218 ? 9.137 5.623 -26.984 1.00 81.25 218 GLN A O 1
ATOM 1688 N N . SER A 1 219 ? 9.221 7.861 -26.873 1.00 76.44 219 SER A N 1
ATOM 1689 C CA . SER A 1 219 ? 9.760 7.932 -25.512 1.00 76.44 219 SER A CA 1
ATOM 1690 C C . SER A 1 219 ? 8.764 7.397 -24.477 1.00 76.44 219 SER A C 1
ATOM 1692 O O . SER A 1 219 ? 9.158 6.774 -23.498 1.00 76.44 219 SER A O 1
ATOM 1694 N N . ALA A 1 220 ? 7.463 7.582 -24.708 1.00 73.00 220 ALA A N 1
ATOM 1695 C CA . ALA A 1 220 ? 6.419 7.119 -23.809 1.00 73.00 220 ALA A CA 1
ATOM 1696 C C . ALA A 1 220 ? 6.287 5.594 -23.780 1.00 73.00 220 ALA A C 1
ATOM 1698 O O . ALA A 1 220 ? 5.832 5.037 -22.788 1.00 73.00 220 ALA A O 1
ATOM 1699 N N . VAL A 1 221 ? 6.706 4.893 -24.838 1.00 65.31 221 VAL A N 1
ATOM 1700 C CA . VAL A 1 221 ? 6.762 3.421 -24.839 1.00 65.31 221 VAL A CA 1
ATOM 1701 C C . VAL A 1 221 ? 7.718 2.899 -23.758 1.00 65.31 221 VAL A C 1
ATOM 1703 O O . VAL A 1 221 ? 7.541 1.788 -23.265 1.00 65.31 221 VAL A O 1
ATOM 1706 N N . ALA A 1 222 ? 8.687 3.713 -23.337 1.00 61.41 222 ALA A N 1
ATOM 1707 C CA . ALA A 1 222 ? 9.567 3.418 -22.210 1.00 61.41 222 ALA A CA 1
ATOM 1708 C C . ALA A 1 222 ? 9.132 4.113 -20.902 1.00 61.41 222 ALA A C 1
ATOM 1710 O O . ALA A 1 222 ? 9.919 4.231 -19.964 1.00 61.41 222 ALA A O 1
ATOM 1711 N N . LEU A 1 223 ? 7.860 4.530 -20.809 1.00 62.09 223 LEU A N 1
ATOM 1712 C CA . LEU A 1 223 ? 7.268 4.986 -19.554 1.00 62.09 223 LEU A CA 1
ATOM 1713 C C . LEU A 1 223 ? 7.335 3.916 -18.470 1.00 62.09 223 LEU A C 1
ATOM 1715 O O . LEU A 1 223 ? 7.326 2.720 -18.779 1.00 62.09 223 LEU A O 1
ATOM 1719 N N . PRO A 1 224 ? 7.313 4.340 -17.192 1.00 62.78 224 PRO A N 1
ATOM 1720 C CA . PRO A 1 224 ? 7.227 3.420 -16.085 1.00 62.78 224 PRO A CA 1
ATOM 1721 C C . PRO A 1 224 ? 5.989 2.535 -16.237 1.00 62.78 224 PRO A C 1
ATOM 1723 O O . PRO A 1 224 ? 4.854 3.002 -16.138 1.00 62.78 224 PRO A O 1
ATOM 1726 N N . VAL A 1 225 ? 6.213 1.250 -16.466 1.00 77.31 225 VAL A N 1
ATOM 1727 C CA . VAL A 1 225 ? 5.210 0.208 -16.364 1.00 77.31 225 VAL A CA 1
ATOM 1728 C C . VAL A 1 225 ? 4.672 0.254 -14.940 1.00 77.31 225 VAL A C 1
ATOM 1730 O O . VAL A 1 225 ? 5.407 0.051 -13.965 1.00 77.31 225 VAL A O 1
ATOM 1733 N N . GLU A 1 226 ? 3.386 0.576 -14.816 1.00 82.50 226 GLU A N 1
ATOM 1734 C CA . GLU A 1 226 ? 2.705 0.496 -13.534 1.00 82.50 226 GLU A CA 1
ATOM 1735 C C . GLU A 1 226 ? 2.664 -0.964 -13.089 1.00 82.50 226 GLU A C 1
ATOM 1737 O O . GLU A 1 226 ? 2.263 -1.864 -13.833 1.00 82.50 226 GLU A O 1
ATOM 1742 N N . LEU A 1 227 ? 3.090 -1.203 -11.852 1.00 88.31 227 LEU A N 1
ATOM 1743 C CA . LEU A 1 227 ? 2.997 -2.522 -11.251 1.00 88.31 227 LEU A CA 1
ATOM 1744 C C . LEU A 1 227 ? 1.516 -2.924 -11.128 1.00 88.31 227 LEU A C 1
ATOM 1746 O O . LEU A 1 227 ? 0.705 -2.125 -10.646 1.00 88.31 227 LEU A O 1
ATOM 1750 N N . PRO A 1 228 ? 1.135 -4.159 -11.506 1.00 90.81 228 PRO A N 1
ATOM 1751 C CA . PRO A 1 228 ? -0.209 -4.647 -11.249 1.00 90.81 228 PRO A CA 1
ATOM 1752 C C . PRO A 1 228 ? -0.499 -4.670 -9.736 1.00 90.81 228 PRO A C 1
ATOM 1754 O O . PRO A 1 228 ? 0.427 -4.775 -8.927 1.00 90.81 228 PRO A O 1
ATOM 1757 N N . PRO A 1 229 ? -1.776 -4.615 -9.314 1.00 93.19 229 PRO A N 1
ATOM 1758 C CA . PRO A 1 229 ? -2.129 -4.442 -7.905 1.00 93.19 229 PRO A CA 1
ATOM 1759 C C . PRO A 1 229 ? -1.446 -5.412 -6.920 1.00 93.19 229 PRO A C 1
ATOM 1761 O O . PRO A 1 229 ? -0.985 -4.932 -5.888 1.00 93.19 229 PRO A O 1
ATOM 1764 N N . PRO A 1 230 ? -1.297 -6.726 -7.207 1.00 93.44 230 PRO A N 1
ATOM 1765 C CA . PRO A 1 230 ? -0.626 -7.635 -6.273 1.00 93.44 230 PRO A CA 1
ATOM 1766 C C . PRO A 1 230 ? 0.874 -7.345 -6.104 1.00 93.44 230 PRO A C 1
ATOM 1768 O O . PRO A 1 230 ? 1.411 -7.503 -5.013 1.00 93.44 230 PRO A O 1
ATOM 1771 N N . GLN A 1 231 ? 1.549 -6.878 -7.158 1.00 93.88 231 GLN A N 1
ATOM 1772 C CA . GLN A 1 231 ? 2.939 -6.425 -7.093 1.00 93.88 231 GLN A CA 1
ATOM 1773 C C . GLN A 1 231 ? 3.063 -5.148 -6.254 1.00 93.88 231 GLN A C 1
ATOM 1775 O O . GLN A 1 231 ? 4.005 -5.012 -5.475 1.00 93.88 231 GLN A O 1
ATOM 1780 N N . VAL A 1 232 ? 2.105 -4.222 -6.374 1.00 95.25 232 VAL A N 1
ATOM 1781 C CA . VAL A 1 232 ? 2.068 -3.018 -5.527 1.00 95.25 232 VAL A CA 1
ATOM 1782 C C . VAL A 1 232 ? 1.808 -3.388 -4.065 1.00 95.25 232 VAL A C 1
ATOM 1784 O O . VAL A 1 232 ? 2.419 -2.801 -3.177 1.00 95.25 232 VAL A O 1
ATOM 1787 N N . ASP A 1 233 ? 0.942 -4.367 -3.795 1.00 96.50 233 ASP A N 1
ATOM 1788 C CA . ASP A 1 233 ? 0.688 -4.850 -2.432 1.00 96.50 233 ASP A CA 1
ATOM 1789 C C . ASP A 1 233 ? 1.967 -5.454 -1.813 1.00 96.50 233 ASP A C 1
ATOM 1791 O O . ASP A 1 233 ? 2.315 -5.130 -0.677 1.00 96.50 233 ASP A O 1
ATOM 1795 N N . ALA A 1 234 ? 2.737 -6.229 -2.586 1.00 96.50 234 ALA A N 1
ATOM 1796 C CA . ALA A 1 234 ? 4.041 -6.749 -2.167 1.00 96.50 234 ALA A CA 1
ATOM 1797 C C . ALA A 1 234 ? 5.088 -5.644 -1.940 1.00 96.50 234 ALA A C 1
ATOM 1799 O O . ALA A 1 234 ? 5.854 -5.699 -0.976 1.00 96.50 234 ALA A O 1
ATOM 1800 N N . LEU A 1 235 ? 5.092 -4.608 -2.787 1.00 96.62 235 LEU A N 1
ATOM 1801 C CA . LEU A 1 235 ? 5.940 -3.427 -2.609 1.00 96.62 235 LEU A CA 1
ATOM 1802 C C . LEU A 1 235 ? 5.587 -2.696 -1.306 1.00 96.62 235 LEU A C 1
ATOM 1804 O O . LEU A 1 235 ? 6.474 -2.366 -0.522 1.00 96.62 235 LEU A O 1
ATOM 1808 N N . LEU A 1 236 ? 4.295 -2.486 -1.039 1.00 97.69 236 LEU A N 1
ATOM 1809 C CA . LEU A 1 236 ? 3.817 -1.890 0.210 1.00 97.69 236 LEU A CA 1
ATOM 1810 C C . LEU A 1 236 ? 4.217 -2.735 1.423 1.00 97.69 236 LEU A C 1
ATOM 1812 O O . LEU A 1 236 ? 4.648 -2.170 2.425 1.00 97.69 236 LEU A O 1
ATOM 1816 N N . GLN A 1 237 ? 4.127 -4.064 1.333 1.00 98.00 237 GLN A N 1
ATOM 1817 C CA . GLN A 1 237 ? 4.573 -4.964 2.396 1.00 98.00 237 GLN A CA 1
ATOM 1818 C C . GLN A 1 237 ? 6.077 -4.825 2.663 1.00 98.00 237 GLN A C 1
ATOM 1820 O O . GLN A 1 237 ? 6.464 -4.638 3.814 1.00 98.00 237 GLN A O 1
ATOM 1825 N N . PHE A 1 238 ? 6.921 -4.849 1.624 1.00 97.94 238 PHE A N 1
ATOM 1826 C CA . PHE A 1 238 ? 8.366 -4.629 1.768 1.00 97.94 238 PHE A CA 1
ATOM 1827 C C . PHE A 1 238 ? 8.663 -3.279 2.437 1.00 97.94 238 PHE A C 1
ATOM 1829 O O . PHE A 1 238 ? 9.430 -3.211 3.396 1.00 97.94 238 PHE A O 1
ATOM 1836 N N . CYS A 1 239 ? 8.022 -2.199 1.978 1.00 97.94 239 CYS A N 1
ATOM 1837 C CA . CYS A 1 239 ? 8.230 -0.872 2.554 1.00 97.94 239 CYS A CA 1
ATOM 1838 C C . CYS A 1 239 ? 7.776 -0.790 4.014 1.00 97.94 239 CYS A C 1
ATOM 1840 O O . CYS A 1 239 ? 8.428 -0.114 4.806 1.00 97.94 239 CYS A O 1
ATOM 1842 N N . LEU A 1 240 ? 6.679 -1.462 4.377 1.00 98.31 240 LEU A N 1
ATOM 1843 C CA . LEU A 1 240 ? 6.229 -1.539 5.763 1.00 98.31 240 LEU A CA 1
ATOM 1844 C C . LEU A 1 240 ? 7.258 -2.282 6.618 1.00 98.31 240 LEU A C 1
ATOM 1846 O O . LEU A 1 240 ? 7.690 -1.732 7.622 1.00 98.31 240 LEU A O 1
ATOM 1850 N N . LEU A 1 241 ? 7.708 -3.467 6.198 1.00 98.19 241 LEU A N 1
ATOM 1851 C CA . LEU A 1 241 ? 8.732 -4.242 6.913 1.00 98.19 241 LEU A CA 1
ATOM 1852 C C . LEU A 1 241 ? 10.021 -3.436 7.110 1.00 98.19 241 LEU A C 1
ATOM 1854 O O . LEU A 1 241 ? 10.576 -3.421 8.206 1.00 98.19 241 LEU A O 1
ATOM 1858 N N . GLN A 1 242 ? 10.443 -2.683 6.091 1.00 97.62 242 GLN A N 1
ATOM 1859 C CA . GLN A 1 242 ? 11.619 -1.821 6.182 1.00 97.62 242 GLN A CA 1
ATOM 1860 C C . GLN A 1 242 ? 11.458 -0.686 7.203 1.00 97.62 242 GLN A C 1
ATOM 1862 O O . GLN A 1 242 ? 12.429 -0.327 7.869 1.00 97.62 242 GLN A O 1
ATOM 1867 N N . VAL A 1 243 ? 10.253 -0.117 7.326 1.00 97.94 243 VAL A N 1
ATOM 1868 C CA . VAL A 1 243 ? 9.940 0.869 8.370 1.00 97.94 243 VAL A CA 1
ATOM 1869 C C . VAL A 1 243 ? 9.941 0.200 9.737 1.00 97.94 243 VAL A C 1
ATOM 1871 O O . VAL A 1 243 ? 10.617 0.698 10.628 1.00 97.94 243 VAL A O 1
ATOM 1874 N N . LEU A 1 244 ? 9.238 -0.929 9.886 1.00 97.75 244 LEU A N 1
ATOM 1875 C CA . LEU A 1 244 ? 9.101 -1.661 11.149 1.00 97.75 244 LEU A CA 1
ATOM 1876 C C . LEU A 1 244 ? 10.452 -2.124 11.705 1.00 97.75 244 LEU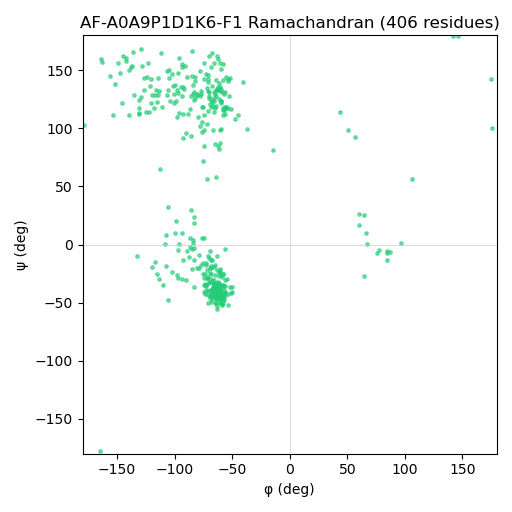 A C 1
ATOM 1878 O O . LEU A 1 244 ? 10.655 -2.095 12.915 1.00 97.75 244 LEU A O 1
ATOM 1882 N N . GLN A 1 245 ? 11.390 -2.500 10.836 1.00 97.56 245 GLN A N 1
ATOM 1883 C CA . GLN A 1 245 ? 12.731 -2.909 11.246 1.00 97.56 245 GLN A CA 1
ATOM 1884 C C . GLN A 1 245 ? 13.461 -1.803 12.028 1.00 97.56 245 GLN A C 1
ATOM 1886 O O . GLN A 1 245 ? 14.051 -2.068 13.070 1.00 97.56 245 GLN A O 1
ATOM 1891 N N . ALA A 1 246 ? 13.397 -0.560 11.542 1.00 96.44 246 ALA A N 1
ATOM 1892 C CA . ALA A 1 246 ? 14.025 0.603 12.174 1.00 96.44 246 ALA A CA 1
ATOM 1893 C C . ALA A 1 246 ? 13.070 1.358 13.118 1.00 96.44 246 ALA A C 1
ATOM 1895 O O . ALA A 1 246 ? 13.355 2.487 13.521 1.00 96.44 246 ALA A O 1
ATOM 1896 N N . PHE A 1 247 ? 11.904 0.781 13.415 1.00 97.31 247 PHE A N 1
ATOM 1897 C CA . PHE A 1 247 ? 10.849 1.457 14.150 1.00 97.31 247 PHE A CA 1
ATOM 1898 C C . PHE A 1 247 ? 11.075 1.377 15.658 1.00 97.31 247 PHE A C 1
ATOM 1900 O O . PHE A 1 247 ? 11.285 0.299 16.216 1.00 97.31 247 PHE A O 1
ATOM 1907 N N . ASP A 1 248 ? 10.967 2.533 16.303 1.00 97.44 248 ASP A N 1
ATOM 1908 C CA . ASP A 1 248 ? 10.998 2.684 17.751 1.00 97.44 248 ASP A CA 1
ATOM 1909 C C . ASP A 1 248 ? 9.569 2.641 18.311 1.00 97.44 248 ASP A C 1
ATOM 1911 O O . ASP A 1 248 ? 8.756 3.539 18.066 1.00 97.44 248 ASP A O 1
ATOM 1915 N N . GLU A 1 249 ? 9.266 1.583 19.062 1.00 97.06 249 GLU A N 1
ATOM 1916 C CA . GLU A 1 249 ? 7.944 1.347 19.647 1.00 97.06 249 GLU A CA 1
ATOM 1917 C C . GLU A 1 249 ? 7.589 2.345 20.753 1.00 97.06 249 GLU A C 1
ATOM 1919 O O . GLU A 1 249 ? 6.406 2.559 21.011 1.00 97.06 249 GLU A O 1
ATOM 1924 N N . THR A 1 250 ? 8.567 3.052 21.334 1.00 97.69 250 THR A N 1
ATOM 1925 C CA . THR A 1 250 ? 8.292 4.114 22.320 1.00 97.69 250 THR A CA 1
ATOM 1926 C C . THR A 1 250 ? 7.536 5.300 21.717 1.00 97.69 250 THR A C 1
ATOM 1928 O O . THR A 1 250 ? 6.925 6.086 22.440 1.00 97.69 250 THR A O 1
ATOM 1931 N N . ARG A 1 251 ? 7.528 5.421 20.381 1.00 97.19 251 ARG A N 1
ATOM 1932 C CA . ARG A 1 251 ? 6.786 6.460 19.655 1.00 97.19 251 ARG A CA 1
ATOM 1933 C C . ARG A 1 251 ? 5.296 6.151 19.519 1.00 97.19 251 ARG A C 1
ATOM 1935 O O . ARG A 1 251 ? 4.562 7.009 19.032 1.00 97.19 251 ARG A O 1
ATOM 1942 N N . LEU A 1 252 ? 4.850 4.946 19.875 1.00 97.31 252 LEU A N 1
ATOM 1943 C CA . LEU A 1 252 ? 3.454 4.542 19.737 1.00 97.31 252 LEU A CA 1
ATOM 1944 C C . LEU A 1 252 ? 2.551 5.272 20.752 1.00 97.31 252 LEU A C 1
ATOM 1946 O O . LEU A 1 252 ? 2.969 5.532 21.879 1.00 97.31 252 LEU A O 1
ATOM 1950 N N . PRO A 1 253 ? 1.294 5.582 20.381 1.00 97.94 253 PRO A N 1
ATOM 1951 C CA . PRO A 1 253 ? 0.650 5.283 19.100 1.00 97.94 253 PRO A CA 1
ATOM 1952 C C . PRO A 1 253 ? 0.993 6.300 17.993 1.00 97.94 253 PRO A C 1
ATOM 1954 O O . PRO A 1 253 ? 1.065 7.501 18.243 1.00 97.94 253 PRO A O 1
ATOM 1957 N N . LEU A 1 254 ? 1.124 5.840 16.740 1.00 98.00 254 LEU A N 1
ATOM 1958 C CA . LEU A 1 254 ? 1.399 6.712 15.582 1.00 98.00 254 LEU A CA 1
ATOM 1959 C C . LEU A 1 254 ? 0.315 6.630 14.506 1.00 98.00 254 LEU A C 1
ATOM 1961 O O . LEU A 1 254 ? -0.179 5.544 14.209 1.00 98.00 254 LEU A O 1
ATOM 1965 N N . PRO A 1 255 ? -0.035 7.746 13.846 1.00 98.12 255 PRO A N 1
ATOM 1966 C CA . PRO A 1 255 ? -1.018 7.719 12.778 1.00 98.12 255 PRO A CA 1
ATOM 1967 C C . PRO A 1 255 ? -0.494 6.956 11.557 1.00 98.12 255 PRO A C 1
ATOM 1969 O O . PRO A 1 255 ? 0.628 7.172 11.096 1.00 98.12 255 PRO A O 1
ATOM 1972 N N . MET A 1 256 ? -1.339 6.108 10.962 1.00 98.06 256 MET A N 1
ATOM 1973 C CA . MET A 1 256 ? -0.992 5.333 9.761 1.00 98.06 256 MET A CA 1
ATOM 1974 C C . MET A 1 256 ? -0.570 6.220 8.583 1.00 98.06 256 MET A C 1
ATOM 1976 O O . MET A 1 256 ? 0.160 5.771 7.703 1.00 98.06 256 MET A O 1
ATOM 1980 N N . THR A 1 257 ? -1.022 7.476 8.545 1.00 97.12 257 THR A N 1
ATOM 1981 C CA . THR A 1 257 ? -0.613 8.469 7.542 1.00 97.12 257 THR A CA 1
ATOM 1982 C C . THR A 1 257 ? 0.871 8.829 7.663 1.00 97.12 257 THR A C 1
ATOM 1984 O O . THR A 1 257 ? 1.545 8.932 6.638 1.00 97.12 257 THR A O 1
ATOM 1987 N N . ALA A 1 258 ? 1.399 8.942 8.888 1.00 97.06 258 ALA A N 1
ATOM 1988 C CA . ALA A 1 258 ? 2.824 9.146 9.141 1.00 97.06 258 ALA A CA 1
ATOM 1989 C C . ALA A 1 258 ? 3.635 7.893 8.792 1.00 97.06 258 ALA A C 1
ATOM 1991 O O . ALA A 1 258 ? 4.625 7.996 8.072 1.00 97.06 258 ALA A O 1
ATOM 1992 N N . ILE A 1 259 ? 3.164 6.705 9.193 1.00 98.12 259 ILE A N 1
ATOM 1993 C CA . ILE A 1 259 ? 3.799 5.427 8.820 1.00 98.12 259 ILE A CA 1
ATOM 1994 C C . ILE A 1 259 ? 3.888 5.287 7.297 1.00 98.12 259 ILE A C 1
ATOM 1996 O O . ILE A 1 259 ? 4.929 4.931 6.757 1.00 98.12 259 ILE A O 1
ATOM 2000 N N . TYR A 1 260 ? 2.827 5.645 6.575 1.00 97.94 260 TYR A N 1
ATOM 2001 C CA . TYR A 1 260 ? 2.827 5.610 5.116 1.00 97.94 260 TYR A CA 1
ATOM 2002 C C . TYR A 1 260 ? 3.827 6.592 4.485 1.00 97.94 260 TYR A C 1
ATOM 2004 O O . TYR A 1 260 ? 4.446 6.278 3.467 1.00 97.94 260 TYR A O 1
ATOM 2012 N N . ALA A 1 261 ? 4.023 7.774 5.075 1.00 96.56 261 ALA A N 1
ATOM 2013 C CA . ALA A 1 261 ? 5.055 8.703 4.618 1.00 96.56 261 ALA A CA 1
ATOM 2014 C C . ALA A 1 261 ? 6.465 8.106 4.786 1.00 96.56 261 ALA A C 1
ATOM 2016 O O . ALA A 1 261 ? 7.271 8.184 3.852 1.00 96.56 261 ALA A O 1
ATOM 2017 N N . GLU A 1 262 ? 6.724 7.437 5.914 1.00 97.44 262 GLU A N 1
ATOM 2018 C CA . GLU A 1 262 ? 7.970 6.700 6.162 1.00 97.44 262 GLU A CA 1
ATOM 2019 C C . GLU A 1 262 ? 8.146 5.532 5.186 1.00 97.44 262 GLU A C 1
ATOM 2021 O O . GLU A 1 262 ? 9.231 5.353 4.640 1.00 97.44 262 GLU A O 1
ATOM 2026 N N . MET A 1 263 ? 7.079 4.797 4.851 1.00 97.81 263 MET A N 1
ATOM 2027 C CA . MET A 1 263 ? 7.127 3.730 3.839 1.00 97.81 263 MET A CA 1
ATOM 2028 C C . MET A 1 263 ? 7.578 4.268 2.476 1.00 97.81 263 MET A C 1
ATOM 2030 O O . MET A 1 263 ? 8.413 3.663 1.804 1.00 97.81 263 MET A O 1
ATOM 2034 N N . ARG A 1 264 ? 7.077 5.443 2.069 1.00 95.94 264 ARG A N 1
ATOM 2035 C CA . ARG A 1 264 ? 7.520 6.097 0.826 1.00 95.94 264 ARG A CA 1
ATOM 2036 C C . ARG A 1 264 ? 8.985 6.523 0.898 1.00 95.94 264 ARG A C 1
ATOM 2038 O O . ARG A 1 264 ? 9.680 6.463 -0.114 1.00 95.94 264 ARG A O 1
ATOM 2045 N N . ALA A 1 265 ? 9.457 6.977 2.059 1.00 94.75 265 ALA A N 1
ATOM 2046 C CA . ALA A 1 265 ? 10.867 7.300 2.264 1.00 94.75 265 ALA A CA 1
ATOM 2047 C C . ALA A 1 265 ? 11.751 6.043 2.224 1.00 94.75 265 ALA A C 1
ATOM 2049 O O . ALA A 1 265 ? 12.790 6.054 1.562 1.00 94.75 265 ALA A O 1
ATOM 2050 N N . ALA A 1 266 ? 11.312 4.951 2.850 1.00 96.00 266 ALA A N 1
ATOM 2051 C CA . ALA A 1 266 ? 11.978 3.655 2.829 1.00 96.00 266 ALA A CA 1
ATOM 2052 C C . ALA A 1 266 ? 12.097 3.097 1.404 1.00 96.00 266 ALA A C 1
ATOM 2054 O O . ALA A 1 266 ? 13.174 2.650 1.026 1.00 96.00 266 ALA A O 1
ATOM 2055 N N . ALA A 1 267 ? 11.050 3.216 0.579 1.00 94.94 267 ALA A N 1
ATOM 2056 C CA . ALA A 1 267 ? 11.101 2.834 -0.835 1.00 94.94 267 ALA A CA 1
ATOM 2057 C C . ALA A 1 267 ? 12.199 3.583 -1.608 1.00 94.94 267 ALA A C 1
ATOM 2059 O O . ALA A 1 267 ? 12.992 2.972 -2.319 1.00 94.94 267 ALA A O 1
ATOM 2060 N N . ARG A 1 268 ? 12.296 4.910 -1.427 1.00 92.38 268 ARG A N 1
ATOM 2061 C CA . ARG A 1 268 ? 13.350 5.720 -2.066 1.00 92.38 268 ARG A CA 1
ATOM 2062 C C . ARG A 1 268 ? 14.749 5.300 -1.612 1.00 92.38 268 ARG A C 1
ATOM 2064 O O . ARG A 1 268 ? 15.641 5.174 -2.442 1.00 92.38 268 ARG A O 1
ATOM 2071 N N . LYS A 1 269 ? 14.932 5.043 -0.313 1.00 93.00 269 LYS A N 1
ATOM 2072 C CA . LYS A 1 269 ? 16.204 4.538 0.231 1.00 93.00 269 LYS A CA 1
ATOM 2073 C C . LYS A 1 269 ? 16.551 3.157 -0.332 1.00 93.00 269 LYS A C 1
ATOM 2075 O O . LYS A 1 269 ? 17.698 2.920 -0.691 1.00 93.00 269 LYS A O 1
ATOM 2080 N N . ALA A 1 270 ? 15.566 2.266 -0.442 1.00 93.56 270 ALA A N 1
ATOM 2081 C CA . ALA A 1 270 ? 15.757 0.936 -1.005 1.00 93.56 270 ALA A CA 1
ATOM 2082 C C . ALA A 1 270 ? 16.174 0.998 -2.477 1.00 93.56 270 ALA A C 1
ATOM 2084 O O . ALA A 1 270 ? 17.060 0.256 -2.873 1.00 93.56 270 ALA A O 1
ATOM 2085 N N . LEU A 1 271 ? 15.611 1.922 -3.262 1.00 88.38 271 LEU A N 1
ATOM 2086 C CA . LEU A 1 271 ? 16.002 2.131 -4.659 1.00 88.38 271 LEU A CA 1
ATOM 2087 C C . LEU A 1 271 ? 17.445 2.609 -4.830 1.00 88.38 271 LEU A C 1
ATOM 2089 O O . LEU A 1 271 ? 18.093 2.226 -5.802 1.00 88.38 271 LEU A O 1
ATOM 2093 N N . ALA A 1 272 ? 17.939 3.419 -3.892 1.00 84.88 272 ALA A N 1
ATOM 2094 C CA . ALA A 1 272 ? 19.320 3.890 -3.896 1.00 84.88 272 ALA A CA 1
ATOM 2095 C C . ALA A 1 272 ? 20.328 2.794 -3.493 1.00 84.88 272 ALA A C 1
ATOM 2097 O O . ALA A 1 272 ? 21.490 2.865 -3.880 1.00 84.88 272 ALA A O 1
ATOM 2098 N N . GLY A 1 273 ? 19.907 1.779 -2.727 1.00 89.69 273 GLY A N 1
ATOM 2099 C CA . GLY A 1 273 ? 20.782 0.701 -2.258 1.00 89.69 273 GLY A CA 1
ATOM 2100 C C . GLY A 1 273 ? 20.652 -0.579 -3.084 1.00 89.69 273 GLY A C 1
ATOM 2101 O O . GLY A 1 273 ? 19.588 -1.187 -3.105 1.00 89.69 273 GLY A O 1
ATOM 2102 N N . THR A 1 274 ? 21.745 -1.065 -3.677 1.00 88.56 274 THR A N 1
ATOM 2103 C CA . THR A 1 274 ? 21.765 -2.263 -4.548 1.00 88.56 274 THR A CA 1
ATOM 2104 C C . THR A 1 274 ? 21.146 -3.509 -3.901 1.00 88.56 274 THR A C 1
ATOM 2106 O O . THR A 1 274 ? 20.231 -4.105 -4.466 1.00 88.56 274 THR A O 1
ATOM 2109 N N . SER A 1 275 ? 21.577 -3.871 -2.688 1.00 92.88 275 SER A N 1
ATOM 2110 C CA . SER A 1 275 ? 21.066 -5.051 -1.967 1.00 92.88 275 SER A CA 1
ATOM 2111 C C . SER A 1 275 ? 19.584 -4.911 -1.577 1.00 92.88 275 SER A C 1
ATOM 2113 O O . SER A 1 275 ? 18.783 -5.820 -1.803 1.00 92.88 275 SER A O 1
ATOM 2115 N N . ALA A 1 276 ? 19.178 -3.740 -1.067 1.00 93.25 276 ALA A N 1
ATOM 2116 C CA . ALA A 1 276 ? 17.783 -3.488 -0.691 1.00 93.25 276 ALA A CA 1
ATOM 2117 C C . ALA A 1 276 ? 16.855 -3.480 -1.910 1.00 93.25 276 ALA A C 1
ATOM 2119 O O . ALA A 1 276 ? 15.770 -4.061 -1.866 1.00 93.25 276 ALA A O 1
ATOM 2120 N N . ARG A 1 277 ? 17.313 -2.889 -3.016 1.00 91.94 277 ARG A N 1
ATOM 2121 C CA . ARG A 1 277 ? 16.637 -2.940 -4.307 1.00 91.94 277 ARG A CA 1
ATOM 2122 C C . ARG A 1 277 ? 16.467 -4.375 -4.787 1.00 91.94 277 ARG A C 1
ATOM 2124 O O . ARG A 1 277 ? 15.363 -4.739 -5.168 1.00 91.94 277 ARG A O 1
ATOM 2131 N N . HIS A 1 278 ? 17.511 -5.199 -4.728 1.00 91.88 278 HIS A N 1
ATOM 2132 C CA . HIS A 1 278 ? 17.430 -6.591 -5.170 1.00 91.88 278 HIS A CA 1
ATOM 2133 C C . HIS A 1 278 ? 16.403 -7.397 -4.359 1.00 91.88 278 HIS A C 1
ATOM 2135 O O . HIS A 1 278 ? 15.588 -8.121 -4.932 1.00 91.88 278 HIS A O 1
ATOM 2141 N N . ARG A 1 279 ? 16.387 -7.246 -3.026 1.00 95.38 279 ARG A N 1
ATOM 2142 C CA . ARG A 1 279 ? 15.381 -7.891 -2.162 1.00 95.38 279 ARG A CA 1
ATOM 2143 C C . ARG A 1 279 ? 13.966 -7.420 -2.488 1.00 95.38 279 ARG A C 1
ATOM 2145 O O . ARG A 1 279 ? 13.073 -8.253 -2.628 1.00 95.38 279 ARG A O 1
ATOM 2152 N N . MET A 1 280 ? 13.778 -6.110 -2.640 1.00 94.88 280 MET A N 1
ATOM 2153 C CA . MET A 1 280 ? 12.498 -5.516 -3.025 1.00 94.88 280 MET A CA 1
ATOM 2154 C C . MET A 1 280 ? 12.011 -6.065 -4.371 1.00 94.88 280 MET A C 1
ATOM 2156 O O . MET A 1 280 ? 10.881 -6.535 -4.467 1.00 94.88 280 MET A O 1
ATOM 2160 N N . GLU A 1 281 ? 12.869 -6.057 -5.395 1.00 92.12 281 GLU A N 1
ATOM 2161 C CA . GLU A 1 281 ? 12.568 -6.597 -6.724 1.00 92.12 281 GLU A CA 1
ATOM 2162 C C . GLU A 1 281 ? 12.198 -8.083 -6.644 1.00 92.12 281 GLU A C 1
ATOM 2164 O O . GLU A 1 281 ? 11.204 -8.493 -7.236 1.00 92.12 281 GLU A O 1
ATOM 2169 N N . SER A 1 282 ? 12.937 -8.875 -5.862 1.00 93.25 282 SER A N 1
ATOM 2170 C CA . SER A 1 282 ? 12.646 -10.296 -5.648 1.00 93.25 282 SER A CA 1
ATOM 2171 C C . SER A 1 282 ? 11.251 -10.514 -5.048 1.00 93.25 282 SER A C 1
ATOM 2173 O O . SER A 1 282 ? 10.440 -11.234 -5.628 1.00 93.25 282 SER A O 1
ATOM 2175 N N . MET A 1 283 ? 10.918 -9.825 -3.949 1.00 94.50 283 MET A N 1
ATOM 2176 C CA . MET A 1 283 ? 9.603 -9.946 -3.301 1.00 94.50 283 MET A CA 1
ATOM 2177 C C . MET A 1 283 ? 8.455 -9.507 -4.219 1.00 94.50 283 MET A C 1
ATOM 2179 O O . MET A 1 283 ? 7.415 -10.166 -4.295 1.00 94.50 283 MET A O 1
ATOM 2183 N N . VAL A 1 284 ? 8.641 -8.397 -4.936 1.00 92.62 284 VAL A N 1
ATOM 2184 C CA . VAL A 1 284 ? 7.616 -7.844 -5.827 1.00 92.62 284 VAL A CA 1
ATOM 2185 C C . VAL A 1 284 ? 7.398 -8.747 -7.038 1.00 92.62 284 VAL A C 1
ATOM 2187 O O . VAL A 1 284 ? 6.256 -9.051 -7.372 1.00 92.62 284 VAL A O 1
ATOM 2190 N N . LEU A 1 285 ? 8.466 -9.217 -7.686 1.00 88.50 285 LEU A N 1
ATOM 2191 C CA . LEU A 1 285 ? 8.363 -10.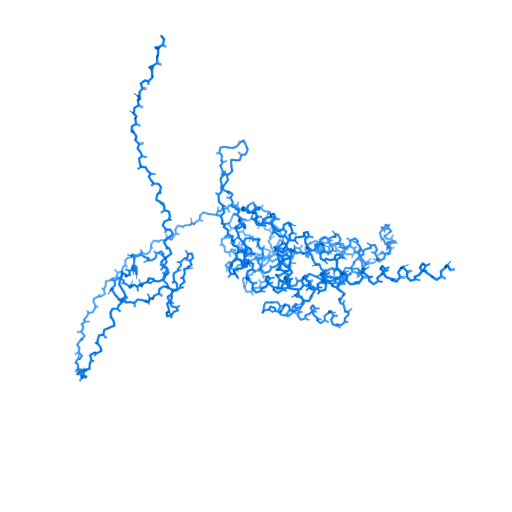011 -8.913 1.00 88.50 285 LEU A CA 1
ATOM 2192 C C . LEU A 1 285 ? 7.923 -11.460 -8.659 1.00 88.50 285 LEU A C 1
ATOM 2194 O O . LEU A 1 285 ? 7.307 -12.059 -9.538 1.00 88.50 285 LEU A O 1
ATOM 2198 N N . GLN A 1 286 ? 8.173 -12.011 -7.467 1.00 89.88 286 GLN A N 1
ATOM 2199 C CA . GLN A 1 286 ? 7.669 -13.334 -7.068 1.00 89.88 286 GLN A CA 1
ATOM 2200 C C . GLN A 1 286 ? 6.177 -13.331 -6.705 1.00 89.88 286 GLN A C 1
ATOM 2202 O O . GLN A 1 286 ? 5.546 -14.388 -6.650 1.00 89.88 286 GLN A O 1
ATOM 2207 N N . SER A 1 287 ? 5.589 -12.157 -6.466 1.00 83.44 287 SER A N 1
ATOM 2208 C CA . SER A 1 287 ? 4.200 -12.042 -6.027 1.00 83.44 287 SER A CA 1
ATOM 2209 C C . SER A 1 287 ? 3.222 -12.275 -7.180 1.00 83.44 287 SER A C 1
ATOM 2211 O O . SER A 1 287 ? 2.882 -11.370 -7.946 1.00 83.44 287 SER A O 1
ATOM 2213 N N . VAL A 1 288 ? 2.727 -13.509 -7.287 1.00 80.31 288 VAL A N 1
ATOM 2214 C CA . VAL A 1 288 ? 1.683 -13.891 -8.246 1.00 80.31 288 VAL A CA 1
ATOM 2215 C C . VAL A 1 288 ? 0.324 -13.857 -7.551 1.00 80.31 288 VAL A C 1
ATOM 2217 O O . VAL A 1 288 ? 0.037 -14.641 -6.647 1.00 80.31 288 VAL A O 1
ATOM 2220 N N . GLY A 1 289 ? -0.530 -12.929 -7.974 1.00 78.44 289 GLY A N 1
ATOM 2221 C CA . GLY A 1 289 ? -1.883 -12.788 -7.450 1.00 78.44 289 GLY A CA 1
ATOM 2222 C C . GLY A 1 289 ? -2.876 -13.501 -8.360 1.00 78.44 289 GLY A C 1
ATOM 2223 O O . GLY A 1 289 ? -2.712 -13.526 -9.574 1.00 78.44 289 GLY A O 1
ATOM 2224 N N . ARG A 1 290 ? -3.961 -14.053 -7.801 1.00 77.62 290 ARG A N 1
ATOM 2225 C CA . ARG A 1 290 ? -5.063 -14.591 -8.630 1.00 77.62 290 ARG A CA 1
ATOM 2226 C C . ARG A 1 290 ? -5.771 -13.492 -9.431 1.00 77.62 290 ARG A C 1
ATOM 2228 O O . ARG A 1 290 ? -6.366 -13.765 -10.470 1.00 77.62 290 ARG A O 1
ATOM 2235 N N . SER A 1 291 ? -5.726 -12.256 -8.941 1.00 68.31 291 SER A N 1
ATOM 2236 C CA . SER A 1 291 ? -6.207 -11.075 -9.649 1.00 68.31 291 SER A CA 1
ATOM 2237 C C . SER A 1 291 ? -5.148 -10.575 -10.633 1.00 68.31 291 SER A C 1
ATOM 2239 O O . SER A 1 291 ? -3.962 -10.542 -10.327 1.00 68.31 291 SER A O 1
ATOM 2241 N N . CYS A 1 292 ? -5.589 -10.133 -11.813 1.00 79.50 292 CYS A N 1
ATOM 2242 C CA . CYS A 1 292 ? -4.729 -9.526 -12.838 1.00 79.50 292 CYS A CA 1
ATOM 2243 C C . CYS A 1 292 ? -3.661 -10.460 -13.443 1.00 79.50 292 CYS A C 1
ATOM 2245 O O . CYS A 1 292 ? -2.662 -9.969 -13.960 1.00 79.50 292 CYS A O 1
ATOM 2247 N N . LEU A 1 293 ? -3.876 -11.783 -13.436 1.00 82.19 293 LEU A N 1
ATOM 2248 C CA . LEU A 1 293 ? -2.925 -12.772 -13.972 1.00 82.19 293 LEU A CA 1
ATOM 2249 C C . LEU A 1 293 ? -2.424 -12.462 -15.392 1.00 82.19 293 LEU A C 1
ATOM 2251 O O . LEU A 1 293 ? -1.261 -12.723 -15.675 1.00 82.19 293 LEU A O 1
ATOM 2255 N N . SER A 1 294 ? -3.266 -11.918 -16.278 1.00 79.94 294 SER A N 1
ATOM 2256 C CA . SER A 1 294 ? -2.838 -11.502 -17.621 1.00 79.94 294 SER A CA 1
ATOM 2257 C C . SER A 1 294 ? -1.805 -10.378 -17.553 1.00 79.94 294 SER A C 1
ATOM 2259 O O . SER A 1 294 ? -0.682 -10.576 -17.989 1.00 79.94 294 SER A O 1
ATOM 2261 N N . ALA A 1 295 ? -2.127 -9.265 -16.888 1.00 80.00 295 ALA A N 1
ATOM 2262 C CA . ALA A 1 295 ? -1.214 -8.133 -16.718 1.00 80.00 295 ALA A CA 1
ATOM 2263 C C . ALA A 1 295 ? 0.097 -8.528 -16.012 1.00 80.00 295 ALA A C 1
ATOM 2265 O O . ALA A 1 295 ? 1.162 -8.017 -16.344 1.00 80.00 295 ALA A O 1
ATOM 2266 N N . GLN A 1 296 ? 0.038 -9.467 -15.061 1.00 83.06 296 GLN A N 1
ATOM 2267 C CA . GLN A 1 296 ? 1.234 -10.016 -14.418 1.00 83.06 296 GLN A CA 1
ATOM 2268 C C . GLN A 1 296 ? 2.086 -10.838 -15.389 1.00 83.06 296 GLN A C 1
ATOM 2270 O O . GLN A 1 296 ? 3.300 -10.658 -15.438 1.00 83.06 296 GLN A O 1
ATOM 2275 N N . LYS A 1 297 ? 1.460 -11.728 -16.169 1.00 83.81 297 LYS A N 1
ATOM 2276 C CA . LYS A 1 297 ? 2.151 -12.509 -17.201 1.00 83.81 297 LYS A CA 1
ATOM 2277 C C . LYS A 1 297 ? 2.759 -11.603 -18.261 1.00 83.81 297 LYS A C 1
ATOM 2279 O O . LYS A 1 297 ? 3.895 -11.842 -18.647 1.00 83.81 297 LYS A O 1
ATOM 2284 N N . ASP A 1 298 ? 2.052 -10.557 -18.671 1.00 83.12 298 ASP A N 1
ATOM 2285 C CA . ASP A 1 298 ? 2.527 -9.594 -19.663 1.00 83.12 298 ASP A CA 1
ATOM 2286 C C . ASP A 1 298 ? 3.733 -8.805 -19.138 1.00 83.12 298 ASP A C 1
ATOM 2288 O O . ASP A 1 298 ? 4.737 -8.691 -19.842 1.00 83.12 298 ASP A O 1
ATOM 2292 N N . LEU A 1 299 ? 3.688 -8.343 -17.879 1.00 82.81 299 LEU A N 1
ATOM 2293 C CA . LEU A 1 299 ? 4.820 -7.691 -17.211 1.00 82.81 299 LEU A CA 1
ATOM 2294 C C . LEU A 1 299 ? 6.041 -8.620 -17.152 1.00 82.81 299 LEU A C 1
ATOM 2296 O O . LEU A 1 299 ? 7.136 -8.239 -17.564 1.00 82.81 299 LEU A O 1
ATOM 2300 N N . LEU A 1 300 ? 5.858 -9.846 -16.653 1.00 82.69 300 LEU A N 1
ATOM 2301 C CA . LEU A 1 300 ? 6.944 -10.816 -16.497 1.00 82.69 300 LEU A CA 1
ATOM 2302 C C . LEU A 1 300 ? 7.512 -11.257 -17.851 1.00 82.69 300 LEU A C 1
ATOM 2304 O O . LEU A 1 300 ? 8.728 -11.347 -18.006 1.00 82.69 300 LEU A O 1
ATOM 2308 N N . ALA A 1 301 ? 6.656 -11.470 -18.852 1.00 83.81 301 ALA A N 1
ATOM 2309 C CA . ALA A 1 301 ? 7.076 -11.779 -20.215 1.00 83.81 301 ALA A CA 1
ATOM 2310 C C . ALA A 1 301 ? 7.802 -10.593 -20.866 1.00 83.81 301 ALA A C 1
ATOM 2312 O O . ALA A 1 301 ? 8.756 -10.797 -21.613 1.00 83.81 301 ALA A O 1
ATOM 2313 N N . GLY A 1 302 ? 7.377 -9.358 -20.585 1.00 79.00 302 GLY A N 1
ATOM 2314 C CA . GLY A 1 302 ? 8.052 -8.138 -21.024 1.00 79.00 302 GLY A CA 1
ATOM 2315 C C . GLY A 1 302 ? 9.455 -8.002 -20.434 1.00 79.00 302 GLY A C 1
ATOM 2316 O O . GLY A 1 302 ? 10.392 -7.704 -21.173 1.00 79.00 302 GLY A O 1
ATOM 2317 N N . LEU A 1 303 ? 9.610 -8.287 -19.137 1.00 77.62 303 LEU A N 1
ATOM 2318 C CA . LEU A 1 303 ? 10.908 -8.322 -18.455 1.00 77.62 303 LEU A CA 1
ATOM 2319 C C . LEU A 1 303 ? 11.815 -9.432 -19.006 1.00 77.62 303 LEU A C 1
ATOM 2321 O O . LEU A 1 303 ? 12.974 -9.175 -19.317 1.00 77.62 303 LEU A O 1
ATOM 2325 N N . ALA A 1 304 ? 11.291 -10.652 -19.169 1.00 80.81 304 ALA A N 1
ATOM 2326 C CA . ALA A 1 304 ? 12.057 -11.794 -19.673 1.00 80.81 304 ALA A CA 1
ATOM 2327 C C . ALA A 1 304 ? 12.509 -11.612 -21.131 1.00 80.81 304 ALA A C 1
ATOM 2329 O O . ALA A 1 304 ? 13.601 -12.031 -21.500 1.00 80.81 304 ALA A O 1
ATOM 2330 N N . ALA A 1 305 ? 11.687 -10.960 -21.955 1.00 79.94 305 ALA A N 1
ATOM 2331 C CA . ALA A 1 305 ? 12.002 -10.677 -23.352 1.00 79.94 305 ALA A CA 1
ATOM 2332 C C . ALA A 1 305 ? 12.845 -9.402 -23.555 1.00 79.94 305 ALA A C 1
ATOM 2334 O O . ALA A 1 305 ? 13.033 -8.990 -24.697 1.00 79.94 305 ALA A O 1
ATOM 2335 N N . GLY A 1 306 ? 13.280 -8.727 -22.482 1.00 74.38 306 GLY A N 1
ATOM 2336 C CA . GLY A 1 306 ? 14.033 -7.468 -22.562 1.00 74.38 306 GLY A CA 1
ATOM 2337 C C . GLY A 1 306 ? 13.240 -6.279 -23.126 1.00 74.38 306 GLY A C 1
ATOM 2338 O O . GLY A 1 306 ? 13.816 -5.230 -23.399 1.00 74.38 306 GLY A O 1
ATOM 2339 N N . ARG A 1 307 ? 11.916 -6.412 -23.299 1.00 69.06 307 ARG A N 1
ATOM 2340 C CA . ARG A 1 307 ? 11.038 -5.326 -23.775 1.00 69.06 307 ARG A CA 1
ATOM 2341 C C . ARG A 1 307 ? 10.789 -4.275 -22.695 1.00 69.06 307 ARG A C 1
ATOM 2343 O O . ARG A 1 307 ? 10.582 -3.108 -23.008 1.00 69.06 307 ARG A O 1
ATOM 2350 N N . CYS A 1 308 ? 10.827 -4.684 -21.430 1.00 67.06 308 CYS A N 1
ATOM 2351 C CA . CYS A 1 308 ? 10.766 -3.794 -20.278 1.00 67.06 308 CYS A CA 1
ATOM 2352 C C . CYS A 1 308 ? 12.068 -3.921 -19.492 1.00 67.06 308 CYS A C 1
ATOM 2354 O O . CYS A 1 308 ? 12.470 -5.024 -19.129 1.00 67.06 308 CYS A O 1
ATOM 2356 N N . HIS A 1 309 ? 12.713 -2.797 -19.200 1.00 68.94 309 HIS A N 1
ATOM 2357 C CA . HIS A 1 309 ? 13.860 -2.777 -18.303 1.00 68.94 309 HIS A CA 1
ATOM 2358 C C . HIS A 1 309 ? 13.396 -2.470 -16.877 1.00 68.94 309 HIS A C 1
ATOM 2360 O O . HIS A 1 309 ? 12.398 -1.783 -16.673 1.00 68.94 309 HIS A O 1
ATOM 2366 N N . ARG A 1 310 ? 14.139 -2.930 -15.862 1.00 66.69 310 ARG A N 1
ATOM 2367 C CA . ARG A 1 310 ? 13.783 -2.722 -14.440 1.00 66.69 310 ARG A CA 1
ATOM 2368 C C . ARG A 1 310 ? 13.714 -1.247 -14.019 1.00 66.69 310 ARG A C 1
ATOM 2370 O O . ARG A 1 310 ? 13.074 -0.933 -13.019 1.00 66.69 310 ARG A O 1
ATOM 2377 N N . HIS A 1 311 ? 14.386 -0.354 -14.749 1.00 62.75 311 HIS A N 1
ATOM 2378 C CA . HIS A 1 311 ? 14.308 1.093 -14.530 1.00 62.75 311 HIS A CA 1
ATOM 2379 C C . HIS A 1 311 ? 13.018 1.709 -15.095 1.00 62.75 311 HIS A C 1
ATOM 2381 O O . HIS A 1 311 ? 12.602 2.759 -14.628 1.00 62.75 311 HIS A O 1
ATOM 2387 N N . HIS A 1 312 ? 12.317 1.017 -15.998 1.00 65.75 312 HIS A N 1
ATOM 2388 C CA . HIS A 1 312 ? 10.980 1.394 -16.458 1.00 65.75 312 HIS A CA 1
ATOM 2389 C C . HIS A 1 312 ? 9.885 0.900 -15.505 1.00 65.75 312 HIS A C 1
ATOM 2391 O O . HIS A 1 312 ? 8.775 0.668 -15.948 1.00 65.75 312 HIS A O 1
ATOM 2397 N N . ILE A 1 313 ? 10.148 0.640 -14.226 1.00 77.06 313 ILE A N 1
ATOM 2398 C CA . ILE A 1 313 ? 9.093 0.254 -13.279 1.00 77.06 313 ILE A CA 1
ATOM 2399 C C . ILE A 1 313 ? 8.969 1.365 -12.250 1.00 77.06 313 ILE A C 1
ATOM 2401 O O . ILE A 1 313 ? 9.958 1.775 -11.643 1.00 77.06 313 ILE A O 1
ATOM 2405 N N . SER A 1 314 ? 7.743 1.846 -12.033 1.00 83.12 314 SER A N 1
ATOM 2406 C CA . SER A 1 314 ? 7.491 2.796 -10.953 1.00 83.12 314 SER A CA 1
ATOM 2407 C C . SER A 1 314 ? 7.526 2.061 -9.615 1.00 83.12 314 SER A C 1
ATOM 2409 O O . SER A 1 314 ? 6.556 1.435 -9.194 1.00 83.12 314 SER A O 1
ATOM 2411 N N . TRP A 1 315 ? 8.666 2.144 -8.935 1.00 86.38 315 TRP A N 1
ATOM 2412 C CA . TRP A 1 315 ? 8.891 1.562 -7.608 1.00 86.38 315 TRP A CA 1
ATOM 2413 C C . TRP A 1 315 ? 8.394 2.456 -6.463 1.00 86.38 315 TRP A C 1
ATOM 2415 O O . TRP A 1 315 ? 8.811 2.314 -5.313 1.00 86.38 315 TRP A O 1
ATOM 2425 N N . MET A 1 316 ? 7.520 3.417 -6.765 1.00 90.19 316 MET A N 1
ATOM 2426 C CA . MET A 1 316 ? 6.910 4.274 -5.760 1.00 90.19 316 MET A CA 1
ATOM 2427 C C . MET A 1 316 ? 5.657 3.610 -5.191 1.00 90.19 316 MET A C 1
ATOM 2429 O O . MET A 1 316 ? 4.692 3.420 -5.930 1.00 90.19 316 MET A O 1
ATOM 2433 N N . PRO A 1 317 ? 5.628 3.284 -3.884 1.00 90.38 317 PRO A N 1
ATOM 2434 C CA . PRO A 1 317 ? 4.440 2.700 -3.285 1.00 90.38 317 PRO A CA 1
ATOM 2435 C C . PRO A 1 317 ? 3.289 3.710 -3.336 1.00 90.38 317 PRO A C 1
ATOM 2437 O O . PRO A 1 317 ? 3.379 4.798 -2.754 1.00 90.38 317 PRO A O 1
ATOM 2440 N N . ASP A 1 318 ? 2.204 3.336 -4.019 1.00 94.94 318 ASP A N 1
ATOM 2441 C CA . ASP A 1 318 ? 0.932 4.053 -3.995 1.00 94.94 318 ASP A CA 1
ATOM 2442 C C . ASP A 1 318 ? -0.217 3.121 -3.593 1.00 94.94 318 ASP A C 1
ATOM 2444 O O . ASP A 1 318 ? -0.621 2.210 -4.313 1.00 94.94 318 ASP A O 1
ATOM 2448 N N . VAL A 1 319 ? -0.812 3.388 -2.431 1.00 96.31 319 VAL A N 1
ATOM 2449 C CA . VAL A 1 319 ? -1.967 2.635 -1.931 1.00 96.31 319 VAL A CA 1
ATOM 2450 C C . VAL A 1 319 ? -3.185 2.712 -2.864 1.00 96.31 319 VAL A C 1
ATOM 2452 O O . VAL A 1 319 ? -4.073 1.863 -2.787 1.00 96.31 319 VAL A O 1
ATOM 2455 N N . LYS A 1 320 ? -3.264 3.718 -3.746 1.00 94.69 320 LYS A N 1
ATOM 2456 C CA . LYS A 1 320 ? -4.381 3.875 -4.695 1.00 94.69 320 LYS A CA 1
ATOM 2457 C C . LYS A 1 320 ? -4.322 2.882 -5.858 1.00 94.69 320 LYS A C 1
ATOM 2459 O O . LYS A 1 320 ? -5.376 2.438 -6.331 1.00 94.69 320 LYS A O 1
ATOM 2464 N N . THR A 1 321 ? -3.118 2.546 -6.315 1.00 92.88 321 THR A N 1
ATOM 2465 C CA . THR A 1 321 ? -2.884 1.583 -7.405 1.00 92.88 321 THR A CA 1
ATOM 2466 C C . THR A 1 321 ? -2.856 0.142 -6.889 1.00 92.88 321 THR A C 1
ATOM 2468 O O . THR A 1 321 ? -3.167 -0.789 -7.628 1.00 92.88 321 THR A O 1
ATOM 2471 N N . SER A 1 322 ? -2.600 -0.028 -5.592 1.00 95.50 322 SER A N 1
ATOM 2472 C CA . SER A 1 322 ? -2.653 -1.296 -4.863 1.00 95.50 322 SER A CA 1
ATOM 2473 C C . SER A 1 322 ? -4.047 -1.945 -4.817 1.00 95.50 322 SER A C 1
ATOM 2475 O O . SER A 1 322 ? -5.083 -1.295 -5.009 1.00 95.50 322 SER A O 1
ATOM 2477 N N . GLY A 1 323 ? -4.095 -3.247 -4.506 1.00 94.06 323 GLY A N 1
ATOM 2478 C CA . GLY A 1 323 ? -5.335 -3.995 -4.285 1.00 94.06 323 GLY A CA 1
ATOM 2479 C C . GLY A 1 323 ? -6.143 -3.481 -3.087 1.00 94.06 323 GLY A C 1
ATOM 2480 O O . GLY A 1 323 ? -7.369 -3.630 -3.038 1.00 94.06 323 GLY A O 1
ATOM 2481 N N . HIS A 1 324 ? -5.490 -2.791 -2.150 1.00 95.88 324 HIS A N 1
ATOM 2482 C CA . HIS A 1 324 ? -6.125 -2.176 -0.991 1.00 95.88 324 HIS A CA 1
ATOM 2483 C C . HIS A 1 324 ? -6.929 -0.923 -1.349 1.00 95.88 324 HIS A C 1
ATOM 2485 O O . HIS A 1 324 ? -7.974 -0.692 -0.736 1.00 95.88 324 HIS A O 1
ATOM 2491 N N . ARG A 1 325 ? -6.499 -0.124 -2.339 1.00 95.56 325 ARG A N 1
ATOM 2492 C CA . ARG A 1 325 ? -7.108 1.150 -2.798 1.00 95.56 325 ARG A CA 1
ATOM 2493 C C . ARG A 1 325 ? -7.117 2.302 -1.787 1.00 95.56 325 ARG A C 1
ATOM 2495 O O . ARG A 1 325 ? -7.190 3.464 -2.184 1.00 95.56 325 ARG A O 1
ATOM 2502 N N . THR A 1 326 ? -7.116 2.014 -0.486 1.00 96.69 326 THR A N 1
ATOM 2503 C CA . THR A 1 326 ? -7.124 3.011 0.590 1.00 96.69 326 THR A CA 1
ATOM 2504 C C . THR A 1 326 ? -6.200 2.603 1.730 1.00 96.69 326 THR A C 1
ATOM 2506 O O . THR A 1 326 ? -6.051 1.419 2.037 1.00 96.69 326 THR A O 1
ATOM 2509 N N . LEU A 1 327 ? -5.644 3.601 2.422 1.00 96.88 327 LEU A N 1
ATOM 2510 C CA . LEU A 1 327 ? -4.781 3.382 3.584 1.00 96.88 327 LEU A CA 1
ATOM 2511 C C . LEU A 1 327 ? -5.499 2.622 4.711 1.00 96.88 327 LEU A C 1
ATOM 2513 O O . LEU A 1 327 ? -4.910 1.754 5.345 1.00 96.88 327 LEU A O 1
ATOM 2517 N N . GLU A 1 328 ? -6.797 2.883 4.912 1.00 96.69 328 GLU A N 1
ATOM 2518 C CA . GLU A 1 328 ? -7.607 2.164 5.905 1.00 96.69 328 GLU A CA 1
ATOM 2519 C C . GLU A 1 328 ? -7.735 0.668 5.583 1.00 96.69 328 GLU A C 1
ATOM 2521 O O . GLU A 1 328 ? -7.744 -0.157 6.494 1.00 96.69 328 GLU A O 1
ATOM 2526 N N . ARG A 1 329 ? -7.820 0.294 4.300 1.00 97.44 329 ARG A N 1
ATOM 2527 C CA . ARG A 1 329 ? -7.865 -1.116 3.890 1.00 97.44 329 ARG A CA 1
ATOM 2528 C C . ARG A 1 329 ? -6.503 -1.791 4.014 1.00 97.44 329 ARG A C 1
ATOM 2530 O O . ARG A 1 329 ? -6.463 -2.915 4.498 1.00 97.44 329 ARG A O 1
ATOM 2537 N N . MET A 1 330 ? -5.427 -1.098 3.6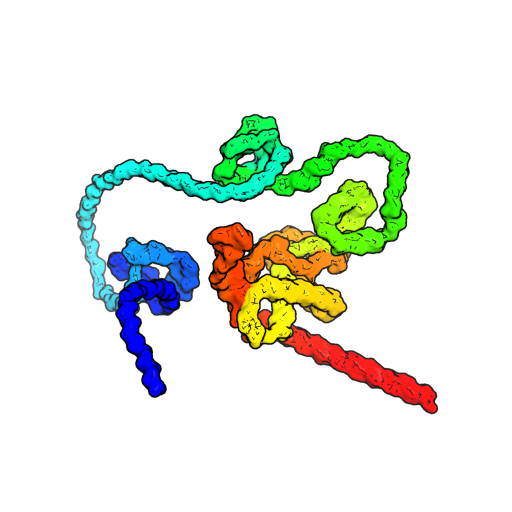44 1.00 98.19 330 MET A N 1
ATOM 2538 C CA . MET A 1 330 ? -4.053 -1.590 3.789 1.00 98.19 330 MET A CA 1
ATOM 2539 C C . MET A 1 330 ? -3.715 -1.868 5.259 1.00 98.19 330 MET A C 1
ATOM 2541 O O . MET A 1 330 ? -3.305 -2.968 5.607 1.00 98.19 330 MET A O 1
ATOM 2545 N N . ALA A 1 331 ? -3.976 -0.906 6.148 1.00 98.06 331 ALA A N 1
ATOM 2546 C CA . ALA A 1 331 ? -3.723 -1.057 7.579 1.00 98.06 331 ALA A CA 1
ATOM 2547 C C . ALA A 1 331 ? -4.508 -2.231 8.188 1.00 98.06 331 ALA A C 1
ATOM 2549 O O . ALA A 1 331 ? -3.957 -3.033 8.931 1.00 98.06 331 ALA A O 1
ATOM 2550 N N . ARG A 1 332 ? -5.793 -2.381 7.829 1.00 97.25 332 ARG A N 1
ATOM 2551 C CA . ARG A 1 332 ? -6.605 -3.524 8.277 1.00 97.25 332 ARG A CA 1
ATOM 2552 C C . ARG A 1 332 ? -6.123 -4.856 7.718 1.00 97.25 332 ARG A C 1
ATOM 2554 O O . ARG A 1 332 ? -6.297 -5.862 8.391 1.00 97.25 332 ARG A O 1
ATOM 2561 N N . HIS A 1 333 ? -5.582 -4.872 6.502 1.00 97.75 333 HIS A N 1
ATOM 2562 C CA . HIS A 1 333 ? -5.021 -6.079 5.910 1.00 97.75 333 HIS A CA 1
ATOM 2563 C C . HIS A 1 333 ? -3.821 -6.566 6.726 1.00 97.75 333 HIS A C 1
ATOM 2565 O O . HIS A 1 333 ? -3.857 -7.689 7.222 1.00 97.75 333 HIS A O 1
ATOM 2571 N N . PHE A 1 334 ? -2.837 -5.700 6.978 1.00 98.19 334 PHE A N 1
ATOM 2572 C CA . PHE A 1 334 ? -1.676 -6.065 7.797 1.00 98.19 334 PHE A CA 1
ATOM 2573 C C . PHE A 1 334 ? -2.037 -6.338 9.261 1.00 98.19 334 PHE A C 1
ATOM 2575 O O . PHE A 1 334 ? -1.435 -7.210 9.879 1.00 98.19 334 PHE A O 1
ATOM 2582 N N . HIS A 1 335 ? -3.072 -5.681 9.788 1.00 97.88 335 HIS A N 1
ATOM 2583 C CA . HIS A 1 335 ? -3.630 -6.032 11.090 1.00 97.88 335 HIS A CA 1
ATOM 2584 C C . HIS A 1 335 ? -4.268 -7.424 11.112 1.00 97.88 335 HIS A C 1
ATOM 2586 O O . HIS A 1 335 ? -4.053 -8.189 12.039 1.00 97.88 335 HIS A O 1
ATOM 2592 N N . SER A 1 336 ? -5.007 -7.801 10.065 1.00 97.88 336 SER A N 1
ATOM 2593 C CA . SER A 1 336 ? -5.587 -9.148 9.966 1.00 97.88 336 SER A CA 1
ATOM 2594 C C . SER A 1 336 ? -4.554 -10.254 9.751 1.00 97.88 336 SER A C 1
ATOM 2596 O O . SER A 1 336 ? -4.861 -11.415 9.998 1.00 97.88 336 SER A O 1
ATOM 2598 N N . MET A 1 337 ? -3.357 -9.897 9.279 1.00 97.88 337 MET A N 1
ATOM 2599 C CA . MET A 1 337 ? -2.206 -10.797 9.198 1.00 97.88 337 MET A CA 1
ATOM 2600 C C . MET A 1 337 ? -1.445 -10.893 10.520 1.00 97.88 337 MET A C 1
ATOM 2602 O O . MET A 1 337 ? -0.481 -11.637 10.582 1.00 97.88 337 MET A O 1
ATOM 2606 N N . ASP A 1 338 ? -1.848 -10.139 11.545 1.00 98.00 338 ASP A N 1
ATOM 2607 C CA . ASP A 1 338 ? -1.137 -10.051 12.819 1.00 98.00 338 ASP A CA 1
ATOM 2608 C C . ASP A 1 338 ? 0.306 -9.529 12.681 1.00 98.00 338 ASP A C 1
ATOM 2610 O O . ASP A 1 338 ? 1.177 -9.840 13.482 1.00 98.00 338 ASP A O 1
ATOM 2614 N N . LEU A 1 339 ? 0.587 -8.733 11.640 1.00 98.19 339 LEU A N 1
ATOM 2615 C CA . LEU A 1 339 ? 1.892 -8.087 11.458 1.00 98.19 339 LEU A CA 1
ATOM 2616 C C . LEU A 1 339 ? 1.990 -6.789 12.276 1.00 98.19 339 LEU A C 1
ATOM 2618 O O . LEU A 1 339 ? 3.048 -6.444 12.800 1.00 98.19 339 LEU A O 1
ATOM 2622 N N . ILE A 1 340 ? 0.879 -6.056 12.367 1.00 98.50 340 ILE A N 1
ATOM 2623 C CA . ILE A 1 340 ? 0.764 -4.799 13.112 1.00 98.50 340 ILE A CA 1
ATOM 2624 C C . ILE A 1 340 ? -0.550 -4.744 13.888 1.00 98.50 340 ILE A C 1
ATOM 2626 O O . ILE A 1 340 ? -1.570 -5.280 13.458 1.00 98.50 340 ILE A O 1
ATOM 2630 N N . GLU A 1 341 ? -0.579 -4.001 14.983 1.00 98.44 341 GLU A N 1
ATOM 2631 C CA . GLU A 1 341 ? -1.817 -3.692 15.692 1.00 98.44 341 GLU A CA 1
ATOM 2632 C C . GLU A 1 341 ? -2.297 -2.294 15.334 1.00 98.44 341 GLU A C 1
ATOM 2634 O O . GLU A 1 341 ? -1.533 -1.327 15.380 1.00 98.44 341 GLU A O 1
ATOM 2639 N N . VAL A 1 342 ? -3.570 -2.175 14.953 1.00 98.38 342 VAL A N 1
ATOM 2640 C CA . VAL A 1 342 ? -4.137 -0.898 14.521 1.00 98.38 342 VAL A CA 1
ATOM 2641 C C . VAL A 1 342 ? -5.447 -0.626 15.241 1.00 98.38 342 VAL A C 1
ATOM 2643 O O . VAL A 1 342 ? -6.410 -1.383 15.118 1.00 98.38 342 VAL A O 1
ATOM 2646 N N . THR A 1 343 ? -5.531 0.523 15.908 1.00 98.06 343 THR A N 1
ATOM 2647 C CA . THR A 1 343 ? -6.767 1.003 16.533 1.00 98.06 343 THR A CA 1
ATOM 2648 C C . THR A 1 343 ? -7.366 2.166 15.754 1.00 98.06 343 THR A C 1
ATOM 2650 O O . THR A 1 343 ? -6.686 2.944 15.084 1.00 98.06 343 THR A O 1
ATOM 2653 N N . LYS A 1 344 ? -8.695 2.277 15.793 1.00 97.81 344 LYS A N 1
ATOM 2654 C CA . LYS A 1 344 ? -9.429 3.347 15.118 1.00 97.81 344 LYS A CA 1
ATOM 2655 C C . LYS A 1 344 ? -9.754 4.451 16.113 1.00 97.81 344 LYS A C 1
ATOM 2657 O O . LYS A 1 344 ? -10.646 4.274 16.940 1.00 97.81 344 LYS A O 1
ATOM 2662 N N . GLN A 1 345 ? -9.102 5.601 15.985 1.00 97.12 345 GLN A N 1
ATOM 2663 C CA . GLN A 1 345 ? -9.395 6.769 16.807 1.00 97.12 345 GLN A CA 1
ATOM 2664 C C . GLN A 1 345 ? -10.414 7.675 16.104 1.00 97.12 345 GLN A C 1
ATOM 2666 O O . GLN A 1 345 ? -10.342 7.934 14.899 1.00 97.12 345 GLN A O 1
ATOM 2671 N N . ARG A 1 346 ? -11.400 8.152 16.867 1.00 96.94 346 ARG A N 1
ATOM 2672 C CA . ARG A 1 346 ? -12.408 9.116 16.415 1.00 96.94 346 ARG A CA 1
ATOM 2673 C C . ARG A 1 346 ? -12.311 10.361 17.281 1.00 96.94 346 ARG A C 1
ATOM 2675 O O . ARG A 1 346 ? -12.403 10.260 18.497 1.00 96.94 346 ARG A O 1
ATOM 2682 N N . TRP A 1 347 ? -12.215 11.527 16.657 1.00 93.88 347 TRP A N 1
ATOM 2683 C CA . TRP A 1 347 ? -12.296 12.809 17.357 1.00 93.88 347 TRP A CA 1
ATOM 2684 C C . TRP A 1 347 ? -13.170 13.795 16.592 1.00 93.88 347 TRP A C 1
ATOM 2686 O O . TRP A 1 347 ? -13.515 13.590 15.427 1.00 93.88 347 TRP A O 1
ATOM 2696 N N . HIS A 1 348 ? -13.558 14.872 17.262 1.00 95.38 348 HIS A N 1
ATOM 2697 C CA . HIS A 1 348 ? -14.358 15.938 16.677 1.00 95.38 348 HIS A CA 1
ATOM 2698 C C . HIS A 1 348 ? -13.487 17.184 16.560 1.00 95.38 348 HIS A C 1
ATOM 2700 O O . HIS A 1 348 ? -13.000 17.702 17.560 1.00 95.38 348 HIS A O 1
ATOM 2706 N N . LYS A 1 349 ? -13.268 17.658 15.331 1.00 94.44 349 LYS A N 1
ATOM 2707 C CA . LYS A 1 349 ? -12.564 18.914 15.071 1.00 94.44 349 LYS A CA 1
ATOM 2708 C C . LYS A 1 349 ? -13.594 20.007 14.819 1.00 94.44 349 LYS A C 1
ATOM 2710 O O . LYS A 1 349 ? -14.423 19.875 13.917 1.00 94.44 349 LYS A O 1
ATOM 2715 N N . ARG A 1 350 ? -13.544 21.090 15.594 1.00 95.50 350 ARG A N 1
ATOM 2716 C CA . ARG A 1 350 ? -14.348 22.286 15.318 1.00 95.50 350 ARG A CA 1
ATOM 2717 C C . ARG A 1 350 ? -13.874 22.916 14.007 1.00 95.50 350 ARG A C 1
ATOM 2719 O O . ARG A 1 350 ? -12.671 23.068 13.794 1.00 95.50 350 ARG A O 1
ATOM 2726 N N . ILE A 1 351 ? -14.804 23.234 13.110 1.00 94.88 351 ILE A N 1
ATOM 2727 C CA . ILE A 1 351 ? -14.477 23.919 11.855 1.00 94.88 351 ILE A CA 1
ATOM 2728 C C . ILE A 1 351 ? -14.245 25.398 12.185 1.00 94.88 351 ILE A C 1
ATOM 2730 O O . ILE A 1 351 ? -15.057 26.012 12.876 1.00 94.88 351 ILE A O 1
ATOM 2734 N N . HIS A 1 352 ? -13.122 25.961 11.730 1.00 93.31 352 HIS A N 1
ATOM 2735 C CA . HIS A 1 352 ? -12.769 27.356 12.005 1.00 93.31 352 HIS A CA 1
ATOM 2736 C C . HIS A 1 352 ? -13.897 28.289 11.531 1.00 93.31 352 HIS A C 1
ATOM 2738 O O . HIS A 1 352 ? -14.401 28.125 10.421 1.00 93.31 352 HIS A O 1
ATOM 2744 N N . HIS A 1 353 ? -14.322 29.217 12.394 1.00 93.31 353 HIS A N 1
ATOM 2745 C CA . HIS A 1 353 ? -15.463 30.124 12.181 1.00 93.31 353 HIS A CA 1
ATOM 2746 C C . HIS A 1 353 ? -16.842 29.472 11.964 1.00 93.31 353 HIS A C 1
ATOM 2748 O O . HIS A 1 353 ? -17.766 30.139 11.509 1.00 93.31 353 HIS A O 1
ATOM 2754 N N . SER A 1 354 ? -17.028 28.196 12.306 1.00 94.06 354 SER A N 1
ATOM 2755 C CA . SER A 1 354 ? -18.338 27.543 12.246 1.00 94.06 354 SER A CA 1
ATOM 2756 C C . SER A 1 354 ? -18.723 26.957 13.610 1.00 94.06 354 SER A C 1
ATOM 2758 O O . SER A 1 354 ? -17.857 26.444 14.330 1.00 94.06 354 SER A O 1
ATOM 2760 N N . PRO A 1 355 ? -20.015 26.985 13.996 1.00 93.94 355 PRO A N 1
ATOM 2761 C CA . PRO A 1 355 ? -20.499 26.199 15.132 1.00 93.94 355 PRO A CA 1
ATOM 2762 C C . PRO A 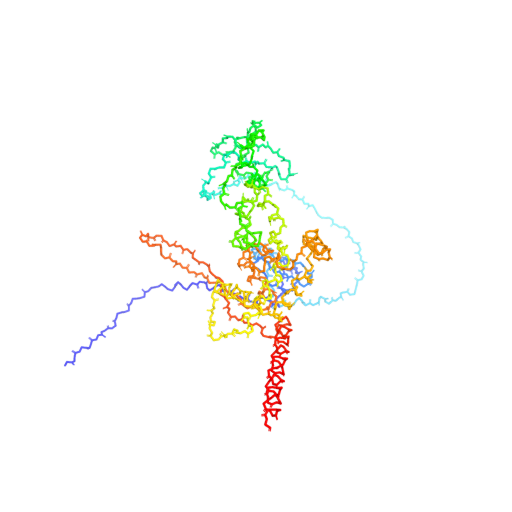1 355 ? -20.451 24.687 14.846 1.00 93.94 355 PRO A C 1
ATOM 2764 O O . PRO A 1 355 ? -20.546 23.879 15.765 1.00 93.94 355 PRO A O 1
ATOM 2767 N N . ASN A 1 356 ? -20.269 24.292 13.582 1.00 94.94 356 ASN A N 1
ATOM 2768 C CA . ASN A 1 356 ? -20.253 22.896 13.177 1.00 94.94 356 ASN A CA 1
ATOM 2769 C C . ASN A 1 356 ? -18.957 22.186 13.593 1.00 94.94 356 ASN A C 1
ATOM 2771 O O . ASN A 1 356 ? -17.844 22.715 13.488 1.00 94.94 356 ASN A O 1
ATOM 2775 N N . THR A 1 357 ? -19.103 20.924 13.996 1.00 95.75 357 THR A N 1
ATOM 2776 C CA . THR A 1 357 ? -17.984 20.008 14.223 1.00 95.75 357 THR A CA 1
ATOM 2777 C C . THR A 1 357 ? -17.886 19.007 13.078 1.00 95.75 357 THR A C 1
ATOM 2779 O O . THR A 1 357 ? -18.885 18.551 12.522 1.00 95.75 357 THR A O 1
ATOM 2782 N N . ARG A 1 358 ? -16.657 18.656 12.700 1.00 94.88 358 ARG A N 1
ATOM 2783 C CA . ARG A 1 358 ? -16.370 17.568 11.769 1.00 94.88 358 ARG A CA 1
ATOM 2784 C C . ARG A 1 358 ? -15.868 16.377 12.567 1.00 94.88 358 ARG A C 1
ATOM 2786 O O . ARG A 1 358 ? -14.863 16.483 13.266 1.00 94.88 358 ARG A O 1
ATOM 2793 N N . THR A 1 359 ? -16.533 15.232 12.438 1.00 95.44 359 THR A N 1
ATOM 2794 C CA . THR A 1 359 ? -15.948 13.968 12.889 1.00 95.44 359 THR A CA 1
ATOM 2795 C C . THR A 1 359 ? -14.746 13.643 12.005 1.00 95.44 359 THR A C 1
ATOM 2797 O O . THR A 1 359 ? -14.880 13.464 10.792 1.00 95.44 359 THR A O 1
ATOM 2800 N N . CYS A 1 360 ? -13.581 13.544 12.629 1.00 94.62 360 CYS A N 1
ATOM 2801 C CA . CYS A 1 360 ? -12.368 13.015 12.039 1.00 94.62 360 CYS A CA 1
ATOM 2802 C C . CYS A 1 360 ? -12.149 11.588 12.537 1.00 94.62 360 CYS A C 1
ATOM 2804 O O . CYS A 1 360 ? -12.533 11.216 13.649 1.00 94.62 360 CYS A O 1
ATOM 2806 N N . ILE A 1 361 ? -11.580 10.777 11.660 1.00 95.19 361 ILE A N 1
ATOM 2807 C CA . ILE A 1 361 ? -11.297 9.376 11.905 1.00 95.19 361 ILE A CA 1
ATOM 2808 C C . ILE A 1 361 ? -9.893 9.125 11.385 1.00 95.19 361 ILE A C 1
ATOM 2810 O O . ILE A 1 361 ? -9.624 9.407 10.217 1.00 95.19 361 ILE A O 1
ATOM 2814 N N . GLU A 1 362 ? -9.050 8.536 12.217 1.00 96.19 362 GLU A N 1
ATOM 2815 C CA . GLU A 1 362 ? -7.725 8.075 11.821 1.00 96.19 362 GLU A CA 1
ATOM 2816 C C . GLU A 1 362 ? -7.454 6.697 12.407 1.00 96.19 362 GLU A C 1
ATOM 2818 O O . GLU A 1 362 ? -8.061 6.272 13.393 1.00 96.19 362 GLU A O 1
ATOM 2823 N N . LEU A 1 363 ? -6.587 5.963 11.722 1.00 97.56 363 LEU A N 1
ATOM 2824 C CA . LEU A 1 363 ? -6.056 4.708 12.212 1.00 97.56 363 LEU A CA 1
ATOM 2825 C C . LEU A 1 363 ? -4.704 4.978 12.851 1.00 97.56 363 LEU A C 1
ATOM 2827 O O . LEU A 1 363 ? -3.850 5.600 12.217 1.00 97.56 363 LEU A O 1
ATOM 2831 N N . LEU A 1 364 ? -4.522 4.480 14.064 1.00 98.31 364 LEU A N 1
ATOM 2832 C CA . LEU A 1 364 ? -3.269 4.542 14.792 1.00 98.31 364 LEU A CA 1
ATOM 2833 C C . LEU A 1 364 ? -2.638 3.154 14.810 1.00 98.31 364 LEU A C 1
ATOM 2835 O O . LEU A 1 364 ? -3.301 2.193 15.192 1.00 98.31 364 LEU A O 1
ATOM 2839 N N . LEU A 1 365 ? -1.373 3.061 14.419 1.00 98.25 365 LEU A N 1
ATOM 2840 C CA . LEU A 1 365 ? -0.507 1.940 14.756 1.00 98.25 365 LEU A CA 1
ATOM 2841 C C . LEU A 1 365 ? -0.297 1.961 16.275 1.00 98.25 365 LEU A C 1
ATOM 2843 O O . LEU A 1 365 ? 0.123 2.989 16.811 1.00 98.25 365 LEU A O 1
ATOM 2847 N N . THR A 1 366 ? -0.621 0.866 16.957 1.00 98.38 366 THR A N 1
ATOM 2848 C CA . THR A 1 366 ? -0.517 0.730 18.422 1.00 98.38 366 THR A CA 1
ATOM 2849 C C . THR A 1 366 ? 0.463 -0.338 18.874 1.00 98.38 366 THR A C 1
ATOM 2851 O O . THR A 1 366 ? 0.852 -0.319 20.033 1.00 98.38 366 THR A O 1
ATOM 2854 N N . GLY A 1 367 ? 0.879 -1.228 17.976 1.00 98.06 367 GLY A N 1
ATOM 2855 C CA . GLY A 1 367 ? 1.789 -2.327 18.281 1.00 98.06 367 GLY A CA 1
ATOM 2856 C C . GLY A 1 367 ? 2.376 -2.928 17.008 1.00 98.06 367 GLY A C 1
ATOM 2857 O O . GLY A 1 367 ? 1.830 -2.751 15.912 1.00 98.06 367 GLY A O 1
ATOM 2858 N N . VAL A 1 368 ? 3.503 -3.619 17.151 1.00 98.31 368 VAL A N 1
ATOM 2859 C CA . VAL A 1 368 ? 4.214 -4.305 16.067 1.00 98.31 368 VAL A CA 1
ATOM 2860 C C . VAL A 1 368 ? 4.484 -5.734 16.511 1.00 98.31 368 VAL A C 1
ATOM 2862 O O . VAL A 1 368 ? 5.074 -5.952 17.565 1.00 98.31 368 VAL A O 1
ATOM 2865 N N . ASN A 1 369 ? 4.088 -6.721 15.708 1.00 98.06 369 ASN A N 1
ATOM 2866 C CA . ASN A 1 369 ? 4.380 -8.110 16.032 1.00 98.06 369 ASN A CA 1
ATOM 2867 C C . ASN A 1 369 ? 5.775 -8.496 15.516 1.00 98.06 369 ASN A C 1
ATOM 2869 O O . ASN A 1 369 ? 5.941 -8.927 14.373 1.00 98.06 369 ASN A O 1
ATOM 2873 N N . ARG A 1 370 ? 6.787 -8.373 16.381 1.00 97.94 370 ARG A N 1
ATOM 2874 C CA . ARG A 1 370 ? 8.180 -8.761 16.079 1.00 97.94 370 ARG A CA 1
ATOM 2875 C C . ARG A 1 370 ? 8.364 -10.265 15.877 1.00 97.94 370 ARG A C 1
ATOM 2877 O O . ARG A 1 370 ? 9.334 -10.681 15.260 1.00 97.94 370 ARG A O 1
ATOM 2884 N N . SER A 1 371 ? 7.430 -11.078 16.364 1.00 98.06 371 SER A N 1
ATOM 2885 C CA . SER A 1 371 ? 7.456 -12.533 16.184 1.00 98.06 371 SER A CA 1
ATOM 2886 C C . SER A 1 371 ? 6.797 -13.005 14.884 1.00 98.06 371 SER A C 1
ATOM 2888 O O . SER A 1 371 ? 6.808 -14.198 14.583 1.00 98.06 371 SER A O 1
ATOM 2890 N N . HIS A 1 372 ? 6.238 -12.089 14.086 1.00 98.25 372 HIS A N 1
ATOM 2891 C CA . HIS A 1 372 ? 5.595 -12.441 12.827 1.00 98.25 372 HIS A CA 1
ATOM 2892 C C . HIS A 1 372 ? 6.619 -13.033 11.828 1.00 98.25 372 HIS A C 1
ATOM 2894 O O . HIS A 1 372 ? 7.657 -12.410 11.590 1.00 98.25 372 HIS A O 1
ATOM 2900 N N . PRO A 1 373 ? 6.333 -14.165 11.146 1.00 98.25 373 PRO A N 1
ATOM 2901 C CA . PRO A 1 373 ? 7.293 -14.822 10.248 1.00 98.25 373 PRO A CA 1
ATOM 2902 C C . PRO A 1 373 ? 7.879 -13.910 9.162 1.00 98.25 373 PRO A C 1
ATOM 2904 O O . PRO A 1 373 ? 9.084 -13.904 8.948 1.00 98.25 373 PRO A O 1
ATOM 2907 N N . LEU A 1 374 ? 7.045 -13.078 8.522 1.00 97.25 374 LEU A N 1
ATOM 2908 C CA . LEU A 1 374 ? 7.511 -12.097 7.526 1.00 97.25 374 LEU A CA 1
ATOM 2909 C C . LEU A 1 374 ? 8.469 -11.046 8.107 1.00 97.25 374 LEU A C 1
ATOM 2911 O O . LEU A 1 374 ? 9.335 -10.556 7.387 1.00 97.25 374 LEU A O 1
ATOM 2915 N N . PHE A 1 375 ? 8.295 -10.672 9.380 1.00 98.25 375 PHE A N 1
ATOM 2916 C CA . PHE A 1 375 ? 9.187 -9.729 10.050 1.00 98.25 375 PHE A CA 1
ATOM 2917 C C . PHE A 1 375 ? 10.541 -10.387 10.310 1.00 98.25 375 PHE A C 1
ATOM 2919 O O . PHE A 1 375 ? 11.560 -9.848 9.888 1.00 98.25 375 PHE A O 1
ATOM 2926 N N . LEU A 1 376 ? 10.534 -11.587 10.898 1.00 98.06 376 LEU A N 1
ATOM 2927 C CA . LEU A 1 376 ? 11.743 -12.363 11.182 1.00 98.06 376 LEU A CA 1
ATOM 2928 C C . LEU A 1 376 ? 12.537 -12.690 9.909 1.00 98.06 376 LEU A C 1
ATOM 2930 O O . LEU A 1 376 ? 13.758 -12.569 9.894 1.00 98.06 376 LEU A O 1
ATOM 2934 N N . GLU A 1 377 ? 11.858 -13.060 8.819 1.00 97.75 377 GLU A N 1
ATOM 2935 C CA . GLU A 1 377 ? 12.510 -13.322 7.530 1.00 97.75 377 GLU A CA 1
ATOM 2936 C C . GLU A 1 377 ? 13.196 -12.062 6.974 1.00 97.75 377 GLU A C 1
ATOM 2938 O O . GLU A 1 377 ? 14.329 -12.116 6.491 1.00 97.75 377 GLU A O 1
ATOM 2943 N N . HIS A 1 378 ? 12.520 -10.910 7.050 1.00 97.50 378 HIS A N 1
ATOM 2944 C CA . HIS A 1 378 ? 13.069 -9.636 6.582 1.00 97.50 378 HIS A CA 1
ATOM 2945 C C . HIS A 1 378 ? 14.226 -9.150 7.461 1.00 97.50 378 HIS A C 1
ATOM 2947 O O . HIS A 1 378 ? 15.223 -8.650 6.944 1.00 97.50 378 HIS A O 1
ATOM 2953 N N . GLU A 1 379 ? 14.121 -9.328 8.776 1.00 97.69 379 GLU A N 1
ATOM 2954 C CA . GLU A 1 379 ? 15.179 -9.014 9.736 1.00 97.69 379 GLU A CA 1
ATOM 2955 C C . GLU A 1 379 ? 16.420 -9.885 9.511 1.00 97.69 379 GLU A C 1
ATOM 2957 O O . GLU A 1 379 ? 17.525 -9.352 9.405 1.00 97.69 379 GLU A O 1
ATOM 2962 N N . ALA A 1 380 ? 16.245 -11.199 9.332 1.00 97.44 380 ALA A N 1
ATOM 2963 C CA . ALA A 1 380 ? 17.338 -12.121 9.029 1.00 97.44 380 ALA A CA 1
ATOM 2964 C C . ALA A 1 380 ? 18.080 -11.731 7.740 1.00 97.44 380 ALA A C 1
ATOM 2966 O O . ALA A 1 380 ? 19.312 -11.680 7.724 1.00 97.44 380 ALA A O 1
ATOM 2967 N N . TRP A 1 381 ? 17.346 -11.384 6.677 1.00 97.06 381 TRP A N 1
ATOM 2968 C CA . TRP A 1 381 ? 17.943 -10.869 5.439 1.00 97.06 381 TRP A CA 1
ATOM 2969 C C . TRP A 1 381 ? 18.743 -9.576 5.674 1.00 97.06 381 TRP A C 1
ATOM 2971 O O . TRP A 1 381 ? 19.848 -9.407 5.155 1.00 97.06 381 TRP A O 1
ATOM 2981 N N . ALA A 1 382 ? 18.207 -8.647 6.461 1.00 95.81 382 ALA A N 1
ATOM 2982 C CA . ALA A 1 382 ? 18.870 -7.374 6.699 1.00 95.81 382 ALA A CA 1
ATOM 2983 C C . ALA A 1 382 ? 20.121 -7.500 7.593 1.00 95.81 382 ALA A C 1
ATOM 2985 O O . ALA A 1 382 ? 21.066 -6.721 7.432 1.00 95.81 382 ALA A O 1
ATOM 2986 N N . LEU A 1 383 ? 20.161 -8.490 8.492 1.00 95.94 383 LEU A N 1
ATOM 2987 C CA . LEU A 1 383 ? 21.363 -8.836 9.254 1.00 95.94 383 LEU A CA 1
ATOM 2988 C C . LEU A 1 383 ? 22.473 -9.362 8.333 1.00 95.94 383 LEU A C 1
ATOM 2990 O O . LEU A 1 383 ? 23.594 -8.864 8.413 1.00 95.94 383 LEU A O 1
ATOM 2994 N N . GLN A 1 384 ? 22.152 -10.264 7.396 1.00 95.00 384 GLN A N 1
ATOM 2995 C CA . GLN A 1 384 ? 23.116 -10.788 6.411 1.00 95.00 384 GLN A CA 1
ATOM 2996 C C . GLN A 1 384 ? 23.781 -9.665 5.603 1.00 95.00 384 GLN A C 1
ATOM 2998 O O . GLN A 1 384 ? 25.003 -9.626 5.469 1.00 95.00 384 GLN A O 1
ATOM 3003 N N . LYS A 1 385 ? 22.987 -8.684 5.155 1.00 90.25 385 LYS A N 1
ATOM 3004 C CA . LYS A 1 385 ? 23.490 -7.501 4.438 1.00 90.25 385 LYS A CA 1
ATOM 3005 C C . LYS A 1 385 ? 24.534 -6.712 5.244 1.00 90.25 385 LYS A C 1
ATOM 3007 O O . LYS A 1 385 ? 25.445 -6.124 4.663 1.00 90.25 385 LYS A O 1
ATOM 3012 N N . THR A 1 386 ? 24.376 -6.638 6.564 1.00 89.00 386 THR A N 1
ATOM 3013 C CA . THR A 1 386 ? 25.276 -5.859 7.431 1.00 89.00 386 THR A CA 1
ATOM 3014 C C . THR A 1 386 ? 26.632 -6.552 7.581 1.00 89.00 386 THR A C 1
ATOM 3016 O O . THR A 1 386 ? 27.667 -5.884 7.588 1.00 89.00 386 THR A O 1
ATOM 3019 N N . THR A 1 387 ? 26.638 -7.886 7.628 1.00 89.00 387 THR A N 1
ATOM 3020 C CA . THR A 1 387 ? 27.865 -8.692 7.669 1.00 89.00 387 THR A CA 1
ATOM 3021 C C . THR A 1 387 ? 28.677 -8.539 6.382 1.00 89.00 387 THR A C 1
ATOM 3023 O O . THR A 1 387 ? 29.846 -8.168 6.451 1.00 89.00 387 THR A O 1
ATOM 3026 N N . GLU A 1 388 ? 28.045 -8.696 5.213 1.00 84.62 388 GLU A N 1
ATOM 3027 C CA . GLU A 1 388 ? 28.717 -8.575 3.905 1.00 84.62 388 GLU A CA 1
ATOM 3028 C C . GLU A 1 388 ? 29.332 -7.182 3.682 1.00 84.62 388 GLU A C 1
ATOM 3030 O O . GLU A 1 388 ? 30.434 -7.051 3.151 1.00 84.62 388 GLU A O 1
ATOM 3035 N N . GLY A 1 389 ? 28.641 -6.121 4.117 1.00 78.62 389 GLY A N 1
ATOM 3036 C CA . GLY A 1 389 ? 29.156 -4.754 4.005 1.00 78.62 389 GLY A CA 1
ATOM 3037 C C . GLY A 1 389 ? 30.368 -4.482 4.901 1.00 78.62 389 GLY A C 1
ATOM 3038 O O . GLY A 1 389 ? 31.222 -3.671 4.548 1.00 78.62 389 GLY A O 1
ATOM 3039 N N . THR A 1 390 ? 30.456 -5.165 6.045 1.00 81.56 390 THR A N 1
ATOM 3040 C CA . THR A 1 390 ? 31.585 -5.015 6.974 1.00 81.56 390 THR A CA 1
ATOM 3041 C C . THR A 1 390 ? 32.831 -5.701 6.418 1.00 81.56 390 THR A C 1
ATOM 3043 O O . THR A 1 390 ? 33.905 -5.104 6.431 1.00 81.56 390 THR A O 1
ATOM 3046 N N . GLU A 1 391 ? 32.679 -6.902 5.852 1.00 77.44 391 GLU A N 1
ATOM 3047 C CA . GLU A 1 391 ? 33.787 -7.657 5.251 1.00 77.44 391 GLU A CA 1
ATOM 3048 C C . GLU A 1 391 ? 34.398 -6.929 4.047 1.00 77.44 391 GLU A C 1
ATOM 3050 O O . GLU A 1 391 ? 35.623 -6.834 3.933 1.00 77.44 391 GLU A O 1
ATOM 3055 N N . PHE A 1 392 ? 33.563 -6.326 3.193 1.00 71.12 392 PHE A N 1
ATOM 3056 C CA . PHE A 1 392 ? 34.044 -5.573 2.031 1.00 71.12 392 PHE A CA 1
ATOM 3057 C C . PHE A 1 392 ? 34.860 -4.336 2.441 1.00 71.12 392 PHE A C 1
ATOM 3059 O O . PHE A 1 392 ? 35.917 -4.073 1.873 1.00 71.12 392 PHE A O 1
ATOM 3066 N N . CYS A 1 393 ? 34.421 -3.619 3.482 1.00 68.00 393 CYS A N 1
ATOM 3067 C CA . CYS A 1 393 ? 35.136 -2.446 3.985 1.00 68.00 393 CYS A CA 1
ATOM 3068 C C . CYS A 1 393 ? 36.463 -2.819 4.670 1.00 68.00 393 CYS A C 1
ATOM 3070 O O . CYS A 1 393 ? 37.429 -2.060 4.589 1.00 68.00 393 CYS A O 1
ATOM 3072 N N . THR A 1 394 ? 36.542 -3.984 5.327 1.00 72.94 394 THR A N 1
ATOM 3073 C CA . THR A 1 394 ? 37.805 -4.471 5.907 1.00 72.94 394 THR A CA 1
ATOM 3074 C C . THR A 1 394 ? 38.792 -4.956 4.849 1.00 72.94 394 THR A C 1
ATOM 3076 O O . THR A 1 394 ? 39.990 -4.734 5.011 1.00 72.94 394 THR A O 1
ATOM 3079 N N . GLN A 1 395 ? 38.311 -5.563 3.759 1.00 70.25 395 GLN A N 1
ATOM 3080 C CA . GLN A 1 395 ? 39.162 -5.995 2.649 1.00 70.25 395 GLN A CA 1
ATOM 3081 C C . GLN A 1 395 ? 39.749 -4.788 1.905 1.00 70.25 395 GLN A C 1
ATOM 3083 O O . GLN A 1 395 ? 40.947 -4.749 1.651 1.00 70.25 395 GLN A O 1
ATOM 3088 N N . GLU A 1 396 ? 38.936 -3.761 1.644 1.00 68.25 396 GLU A N 1
ATOM 3089 C CA . GLU A 1 396 ? 39.393 -2.531 0.989 1.00 68.25 396 GLU A CA 1
ATOM 3090 C C . GLU A 1 396 ? 40.410 -1.766 1.857 1.00 68.25 396 GLU A C 1
ATOM 3092 O O . GLU A 1 396 ? 41.417 -1.274 1.350 1.00 68.25 396 GLU A O 1
ATOM 3097 N N . ALA A 1 397 ? 40.217 -1.747 3.183 1.00 73.00 397 ALA A N 1
ATOM 3098 C CA . ALA A 1 397 ? 41.197 -1.186 4.112 1.00 73.00 397 ALA A CA 1
ATOM 3099 C C . ALA A 1 397 ? 42.510 -1.996 4.156 1.00 73.00 397 ALA A C 1
ATOM 3101 O O . ALA A 1 397 ? 43.586 -1.405 4.236 1.00 73.00 397 ALA A O 1
ATOM 3102 N N . ALA A 1 398 ? 42.447 -3.330 4.082 1.00 75.56 398 ALA A N 1
ATOM 3103 C CA . ALA A 1 398 ? 43.634 -4.187 4.042 1.00 75.56 398 ALA A CA 1
ATOM 3104 C C . ALA A 1 398 ? 44.420 -4.028 2.728 1.00 75.56 398 ALA A C 1
ATOM 3106 O O . ALA A 1 398 ? 45.645 -3.888 2.757 1.00 75.56 398 ALA A O 1
ATOM 3107 N N . ASP A 1 399 ? 43.724 -3.955 1.592 1.00 73.25 399 ASP A N 1
ATOM 3108 C CA . ASP A 1 399 ? 44.335 -3.737 0.277 1.00 73.25 399 ASP A CA 1
ATOM 3109 C C . ASP A 1 399 ? 44.948 -2.328 0.162 1.00 73.25 399 ASP A C 1
ATOM 3111 O O . ASP A 1 399 ? 45.980 -2.143 -0.488 1.00 73.25 399 ASP A O 1
ATOM 3115 N N . GLN A 1 400 ? 44.371 -1.330 0.845 1.00 72.69 400 GLN A N 1
ATOM 3116 C CA . GLN A 1 400 ? 44.928 0.023 0.915 1.00 72.69 400 GLN A CA 1
ATOM 3117 C C . GLN A 1 400 ? 46.223 0.088 1.748 1.00 72.69 400 GLN A C 1
ATOM 3119 O O . GLN A 1 400 ? 47.122 0.867 1.419 1.00 72.69 400 GLN A O 1
ATOM 3124 N N . VAL A 1 401 ? 46.355 -0.751 2.783 1.00 76.56 401 VAL A N 1
ATOM 3125 C CA . VAL A 1 401 ? 47.594 -0.887 3.572 1.00 76.56 401 VAL A CA 1
ATOM 3126 C C . VAL A 1 401 ? 48.681 -1.634 2.781 1.00 76.56 401 VAL A C 1
ATOM 3128 O O . VAL A 1 401 ? 49.833 -1.200 2.804 1.00 76.56 401 VAL A O 1
ATOM 3131 N N . ASP A 1 402 ? 48.339 -2.681 2.014 1.00 77.19 402 ASP A N 1
ATOM 3132 C CA . ASP A 1 402 ? 49.306 -3.375 1.132 1.00 77.19 402 ASP A CA 1
ATOM 3133 C C . ASP A 1 402 ? 49.804 -2.461 -0.003 1.00 77.19 402 ASP A C 1
ATOM 3135 O O . ASP A 1 402 ? 50.987 -2.464 -0.349 1.00 77.19 402 ASP A O 1
ATOM 3139 N N . TRP A 1 403 ? 48.935 -1.594 -0.538 1.00 72.94 403 TRP A N 1
ATOM 3140 C CA . TRP A 1 403 ? 49.339 -0.592 -1.530 1.00 72.94 403 TRP A CA 1
ATOM 3141 C C . TRP A 1 403 ? 50.357 0.414 -0.985 1.00 72.94 403 TRP A C 1
ATOM 3143 O O . TRP A 1 403 ? 51.290 0.775 -1.699 1.00 72.94 403 TRP A O 1
ATOM 3153 N N . GLN A 1 404 ? 50.221 0.858 0.267 1.00 69.12 404 GLN A N 1
ATOM 3154 C CA . GLN A 1 404 ? 51.174 1.796 0.875 1.00 69.12 404 GLN A CA 1
ATOM 3155 C C . GLN A 1 404 ? 52.527 1.142 1.198 1.00 69.12 404 GLN A C 1
ATOM 3157 O O . GLN A 1 404 ? 53.553 1.814 1.113 1.00 69.12 404 GLN A O 1
ATOM 3162 N N . GLY A 1 405 ? 52.554 -0.164 1.483 1.00 67.88 405 GLY A N 1
ATOM 3163 C CA . GLY A 1 405 ? 53.789 -0.913 1.745 1.00 67.88 405 GLY A CA 1
ATOM 3164 C C . GLY A 1 405 ? 54.664 -1.181 0.513 1.00 67.88 405 GLY A C 1
ATOM 3165 O O . GLY A 1 405 ? 55.835 -1.505 0.668 1.00 67.88 405 GLY A O 1
ATOM 3166 N N . ARG A 1 406 ? 54.138 -1.034 -0.713 1.00 68.62 406 ARG A N 1
ATOM 3167 C CA . ARG A 1 406 ? 54.905 -1.259 -1.960 1.00 68.62 406 ARG A CA 1
ATOM 3168 C C . ARG A 1 406 ? 55.644 -0.028 -2.495 1.00 68.62 406 ARG A C 1
ATOM 3170 O O . ARG A 1 406 ? 56.373 -0.153 -3.476 1.00 68.62 406 ARG A O 1
ATOM 3177 N N . PHE A 1 407 ? 55.455 1.144 -1.886 1.00 66.94 407 PHE A N 1
ATOM 3178 C CA . PHE A 1 407 ? 56.129 2.398 -2.271 1.00 66.94 407 PHE A CA 1
ATOM 3179 C C . PHE A 1 407 ? 57.206 2.855 -1.276 1.00 66.94 407 PHE A C 1
ATOM 3181 O O . PHE A 1 407 ? 57.748 3.951 -1.418 1.00 66.94 407 PHE A O 1
ATOM 3188 N N . THR A 1 408 ? 57.526 2.011 -0.298 1.00 58.19 408 THR A N 1
ATOM 3189 C CA . THR A 1 408 ? 58.677 2.134 0.607 1.00 58.19 408 THR A CA 1
ATOM 3190 C C . THR A 1 408 ? 59.656 1.018 0.315 1.00 58.19 408 THR A C 1
ATOM 3192 O O . THR A 1 408 ? 60.870 1.309 0.249 1.00 58.19 408 THR A O 1
#

Foldseek 3Di:
DDDDDDDDDDDDDPPPPPPPPPPPQQQWWKAFPVRHTPAGFHDDDPFWTAHPVRDIDGPVCEVPTMHTDPDDPDPPDDDPDDDDDDDDDDDDDDDDDDDDDDDDDDDDDDDPDPPQQQWWKAFPVRHTPAGFHDDDPQFTQGPVRDTGGPVCDVPTMHTDPVCVLPPVPVPDPPPDDDVPPPPPVVVPDDLVVLLVVLLVDDLVRQSVQLSVDVSSVVSSLLAADEQAQQLLLLLLVLLLLQCVLVDDLVPPFAFLVVSVVSSQVSLVVLVVDPLSVVVSCVSSLPRQDPPPNVSNCVVVVCPVVVVHDPVSHPSGRDCCNHPQNDSVSSVVVCVVLVQWDKDKDWDWDDDVPDPDIDIDITIITGGGDCVRPSSVVSNVSVVVVVVVVVVVVVVVVVVVVVVVVVVD

pLDDT: mean 79.66, std 21.6, range [31.08, 98.5]

Mean predicted aligned error: 18.37 Å

Organism: NCBI:txid2562237

Radius of gyration: 32.79 Å; Cα contacts (8 Å, |Δi|>4): 432; chains: 1; bounding box: 114×85×104 Å